Protein AF-A0A088ET35-F1 (afdb_monomer)

Solvent-accessible surface area (backbone atoms only — not comparable to full-atom values): 22307 Å² total; per-residue (Å²): 133,90,84,78,81,80,68,64,62,68,56,53,57,56,53,57,61,61,63,73,72,72,81,86,83,76,95,68,84,45,60,66,59,53,45,50,49,47,39,49,60,35,41,47,80,50,45,91,66,60,90,55,45,71,60,56,44,56,58,42,48,67,58,52,51,49,55,32,50,77,72,66,55,77,69,49,54,74,68,58,39,38,50,47,42,31,69,44,52,72,40,83,73,63,86,87,51,88,62,60,60,45,63,42,38,49,77,39,56,63,58,72,75,85,80,53,69,69,56,56,100,53,86,47,47,36,32,39,34,66,90,73,38,51,55,37,60,76,62,58,58,73,45,65,45,65,42,64,77,78,35,54,76,60,50,57,45,46,82,69,38,78,70,69,68,101,50,67,46,43,53,63,94,71,40,74,82,74,29,44,66,55,45,19,53,48,49,53,50,48,41,44,26,54,44,39,25,74,78,67,64,32,66,70,30,45,53,48,35,67,74,76,36,50,69,59,52,42,23,37,37,61,45,41,59,40,54,86,44,66,70,57,48,49,54,52,56,45,55,53,64,72,39,100,50,16,71,57,46,25,65,66,8,56,55,25,57,60,31,52,40,62,48,87,84,69,46,79,40,71,42,60,57,49,51,54,47,43,58,73,66,46,41,54,91,42,39,55,62,59,49,3,44,52,33,32,58,74,42,67,86,62,93,59,98,70,83,68,53,75,68,53,43,52,50,51,46,51,60,49,25,40,50,54,37,50,50,51,54,46,29,69,77,68,63,63,65,52,79,72,73,93,70,46,62,50,27,56,46,53,76,75,32,86,61,43,65,60,50,41,57,76,52,58,46,76,75,46,90,46,33,67,58,49,55,56,50,25,64,72,65,58,74,77,127

Sequence (385 aa):
MKFTPGKIITLLLLMLASICMYGQQGNSPTLKGILEKQLREGTSWNPASTTYDEQDLTVTLPIIKTYLIEEGFEFPNREEFATRIKQVFGRTIDYGSVNQYVRVDLLDQCNRSLSFSLDGEYVKDLFAIKKEAFITPLVALPALIDYQKEYPQLAKIEDKTVHGGDKEIEVWRNLNFPTLLEQRQFNVARIIAINMYLFQGSKRHKQWLLEYDKAFVNSLVITHGYTKDDDFNRFVLQGYLDHTQANHIVAQGSVGDIVVTRNCKGKLEIKTELLRMIVKMTSKEDSRLTSGLLQFIIKQGHGEKLTLSSNERRETYAYLSNEYDNLYIQNEKQGLGIDFYPNTLMAMLLAHDKGAEVYLKSKNYFGLSHLKEIVTYAKNETIYE

Structure (mmCIF, N/CA/C/O backbone):
data_AF-A0A088ET35-F1
#
_entry.id   AF-A0A088ET35-F1
#
loop_
_atom_site.group_PDB
_atom_site.id
_atom_site.type_symbol
_atom_site.label_atom_id
_atom_site.label_alt_id
_atom_site.label_comp_id
_atom_site.label_asym_id
_atom_site.label_entity_id
_atom_site.label_seq_id
_atom_site.pdbx_PDB_ins_code
_atom_site.Cartn_x
_atom_site.Cartn_y
_atom_site.Cartn_z
_atom_site.occupancy
_atom_site.B_iso_or_equiv
_atom_site.auth_seq_id
_atom_site.auth_comp_id
_atom_site.auth_asym_id
_atom_site.auth_atom_id
_atom_site.pdbx_PDB_model_num
ATOM 1 N N . MET A 1 1 ? -5.546 19.698 16.673 1.00 36.16 1 MET A N 1
ATOM 2 C CA . MET A 1 1 ? -6.973 20.101 16.657 1.00 36.16 1 MET A CA 1
ATOM 3 C C . MET A 1 1 ? -7.523 19.910 18.069 1.00 36.16 1 MET A C 1
ATOM 5 O O . MET A 1 1 ? -7.345 18.828 18.608 1.00 36.16 1 MET A O 1
ATOM 9 N N . LYS A 1 2 ? -8.074 20.947 18.719 1.00 25.66 2 LYS A N 1
ATOM 10 C CA . LYS A 1 2 ? -8.714 20.811 20.044 1.00 25.66 2 LYS A CA 1
ATOM 11 C C . LYS A 1 2 ? -10.164 20.360 19.833 1.00 25.66 2 LYS A C 1
ATOM 13 O O . LYS A 1 2 ? -10.938 21.101 19.237 1.00 25.66 2 LYS A O 1
ATOM 18 N N . PHE A 1 3 ? -10.497 19.151 20.278 1.00 35.44 3 PHE A N 1
ATOM 19 C CA . PHE A 1 3 ? -11.845 18.581 20.214 1.00 35.44 3 PHE A CA 1
ATOM 20 C C . PHE A 1 3 ? -12.745 19.208 21.291 1.00 35.44 3 PHE A C 1
ATOM 22 O O . PHE A 1 3 ? -12.339 19.311 22.449 1.00 35.44 3 PHE A O 1
ATOM 29 N N . THR A 1 4 ? -13.958 19.641 20.933 1.00 33.31 4 THR A N 1
ATOM 30 C CA . THR A 1 4 ? -14.945 20.183 21.882 1.00 33.31 4 THR A CA 1
ATOM 31 C C . THR A 1 4 ? -15.970 19.108 22.296 1.00 33.31 4 THR A C 1
ATOM 33 O O . THR A 1 4 ? -16.673 18.567 21.447 1.00 33.31 4 THR A O 1
ATOM 36 N N . PRO A 1 5 ? -16.118 18.809 23.602 1.00 37.47 5 PRO A N 1
ATOM 37 C CA . PRO A 1 5 ? -16.838 17.632 24.119 1.00 37.47 5 PRO A CA 1
ATOM 38 C C . PRO A 1 5 ? -18.376 17.758 24.196 1.00 37.47 5 PRO A C 1
ATOM 40 O O . PRO A 1 5 ? -19.035 16.920 24.808 1.00 37.47 5 PRO A O 1
ATOM 43 N N . GLY A 1 6 ? -18.973 18.801 23.613 1.00 33.97 6 GLY A N 1
ATOM 44 C CA . GLY A 1 6 ? -20.369 19.176 23.887 1.00 33.97 6 GLY A CA 1
ATOM 45 C C . GLY A 1 6 ? -21.448 18.372 23.153 1.00 33.97 6 GLY A C 1
ATOM 46 O O . GLY A 1 6 ? -22.569 18.296 23.643 1.00 33.97 6 GLY A O 1
ATOM 47 N N . LYS A 1 7 ? -21.141 17.762 21.999 1.00 36.62 7 LYS A N 1
ATOM 48 C CA . LYS A 1 7 ? -22.145 17.065 21.161 1.00 36.62 7 LYS A CA 1
ATOM 49 C C . LYS A 1 7 ? -22.211 15.545 21.372 1.00 36.62 7 LYS A C 1
ATOM 51 O O . LYS A 1 7 ? -23.211 14.932 21.019 1.00 36.62 7 LYS A O 1
ATOM 56 N N . ILE A 1 8 ? -21.203 14.971 22.033 1.00 47.47 8 ILE A N 1
ATOM 57 C CA . ILE A 1 8 ? -21.059 13.525 22.284 1.00 47.47 8 ILE A CA 1
ATOM 58 C C . ILE A 1 8 ? -22.136 13.006 23.258 1.00 47.47 8 ILE A C 1
ATOM 60 O O . ILE A 1 8 ? -22.605 11.880 23.144 1.00 47.47 8 ILE A O 1
ATOM 64 N N . ILE A 1 9 ? -22.584 13.837 24.203 1.00 43.72 9 ILE A N 1
ATOM 65 C CA . ILE A 1 9 ? -23.445 13.387 25.309 1.00 43.72 9 ILE A CA 1
ATOM 66 C C . ILE A 1 9 ? -24.890 13.131 24.849 1.00 43.72 9 ILE A C 1
ATOM 68 O O . ILE A 1 9 ? -25.534 12.196 25.323 1.00 43.72 9 ILE A O 1
ATOM 72 N N . THR A 1 10 ? -25.409 13.917 23.904 1.00 38.19 10 THR A N 1
ATOM 73 C CA . THR A 1 10 ? -26.830 13.855 23.527 1.00 38.19 10 THR A CA 1
ATOM 74 C C . THR A 1 10 ? -27.143 12.691 22.579 1.00 38.19 10 THR A C 1
ATOM 76 O O . THR A 1 10 ? -28.231 12.126 22.657 1.00 38.19 10 THR A O 1
ATOM 79 N N . LEU A 1 11 ? -26.190 12.273 21.734 1.00 41.50 11 LEU A N 1
ATOM 80 C CA . LEU A 1 11 ? -26.383 11.153 20.802 1.00 41.50 11 LEU A CA 1
ATOM 81 C C . LEU A 1 11 ? -26.169 9.779 21.472 1.00 41.50 11 LEU A C 1
ATOM 83 O O . LEU A 1 11 ? -26.915 8.838 21.199 1.00 41.50 11 LEU A O 1
ATOM 87 N N . LEU A 1 12 ? -25.221 9.679 22.415 1.00 41.97 12 LEU A N 1
ATOM 88 C CA . LEU A 1 12 ? -24.988 8.468 23.221 1.00 41.97 12 LEU A CA 1
ATOM 89 C C . LEU A 1 12 ? -26.198 8.110 24.102 1.00 41.97 12 LEU A C 1
ATOM 91 O O . LEU A 1 12 ? -26.543 6.935 24.231 1.00 41.97 12 LEU A O 1
ATOM 95 N N . LEU A 1 13 ? -26.896 9.114 24.648 1.00 41.66 13 LEU A N 1
ATOM 96 C CA . LEU A 1 13 ? -28.125 8.914 25.430 1.00 41.66 13 LEU A CA 1
ATOM 97 C C . LEU A 1 13 ? -29.291 8.365 24.586 1.00 41.66 13 LEU A C 1
ATOM 99 O O . LEU A 1 13 ? -30.068 7.549 25.081 1.00 41.66 13 LEU A O 1
ATOM 103 N N . LEU A 1 14 ? -29.391 8.747 23.308 1.00 38.28 14 LEU A N 1
ATOM 104 C CA . LEU A 1 14 ? -30.428 8.250 22.391 1.00 38.28 14 LEU A CA 1
ATOM 105 C C . LEU A 1 14 ? -30.136 6.830 21.872 1.00 38.28 14 LEU A C 1
ATOM 107 O O . LEU A 1 14 ? -31.066 6.039 21.691 1.00 38.28 14 LEU A O 1
ATOM 111 N N . MET A 1 15 ? -28.861 6.459 21.705 1.00 44.81 15 MET A N 1
ATOM 112 C CA . MET A 1 15 ? -28.486 5.085 21.341 1.00 44.81 15 MET A CA 1
ATOM 113 C C . MET A 1 15 ? -28.671 4.091 22.496 1.00 44.81 15 MET A C 1
ATOM 115 O O . MET A 1 15 ? -29.133 2.973 22.266 1.00 44.81 15 MET A O 1
ATOM 119 N N . LEU A 1 16 ? -28.423 4.503 23.745 1.00 43.66 16 LEU A N 1
ATOM 120 C CA . LEU A 1 16 ? -28.687 3.665 24.924 1.00 43.66 16 LEU A CA 1
ATOM 121 C C . LEU A 1 16 ? -30.181 3.343 25.098 1.00 43.66 16 LEU A C 1
ATOM 123 O O . LEU A 1 16 ? -30.518 2.233 25.508 1.00 43.66 16 LEU A O 1
ATOM 127 N N . ALA A 1 17 ? -31.080 4.261 24.726 1.00 37.25 17 ALA A N 1
ATOM 128 C CA . ALA A 1 17 ? -32.523 4.026 24.796 1.00 37.25 17 ALA A CA 1
ATOM 129 C C . ALA A 1 17 ? -33.019 2.989 23.767 1.00 37.25 17 ALA A C 1
ATOM 131 O O . ALA A 1 17 ? -33.959 2.248 24.051 1.00 37.25 17 ALA A O 1
ATOM 132 N N . SER A 1 18 ? -32.362 2.878 22.607 1.00 35.56 18 SER A N 1
ATOM 133 C CA . SER A 1 18 ? -32.758 1.926 21.555 1.00 35.56 18 SER A CA 1
ATOM 134 C C . SER A 1 18 ? -32.262 0.497 21.813 1.00 35.56 18 SER A C 1
ATOM 136 O O . SER A 1 18 ? -32.892 -0.465 21.379 1.00 35.56 18 SER A O 1
ATOM 138 N N . ILE A 1 19 ? -31.172 0.332 22.572 1.00 46.31 19 ILE A N 1
ATOM 139 C CA . ILE A 1 19 ? -30.620 -0.988 22.927 1.00 46.31 19 ILE A CA 1
ATOM 140 C C . ILE A 1 19 ? -31.437 -1.660 24.050 1.00 46.31 19 ILE A C 1
ATOM 142 O O . ILE A 1 19 ? -31.463 -2.884 24.149 1.00 46.31 19 ILE A O 1
ATOM 146 N N . CYS A 1 20 ? -32.188 -0.894 24.850 1.00 35.59 20 CYS A N 1
ATOM 147 C CA . CYS A 1 20 ? -33.043 -1.443 25.909 1.00 35.59 20 CYS A CA 1
ATOM 148 C C . CYS A 1 20 ? -34.327 -2.140 25.413 1.00 35.59 20 CYS A C 1
ATOM 150 O O . CYS A 1 20 ? -35.008 -2.756 26.229 1.00 35.59 20 CYS A O 1
ATOM 152 N N . MET A 1 21 ? -34.673 -2.076 24.118 1.00 32.12 21 MET A N 1
ATOM 153 C CA . MET A 1 21 ? -35.933 -2.646 23.603 1.00 32.12 21 MET A CA 1
ATOM 154 C C . MET A 1 21 ? -35.802 -3.921 22.757 1.00 32.12 21 MET A C 1
ATOM 156 O O . MET A 1 21 ? -36.821 -4.459 22.338 1.00 32.12 21 MET A O 1
ATOM 160 N N . TYR A 1 22 ? -34.601 -4.475 22.567 1.00 37.47 22 TYR A N 1
ATOM 161 C CA . TYR A 1 22 ? -34.434 -5.790 21.930 1.00 37.47 22 TYR A CA 1
ATOM 162 C C . TYR A 1 22 ? -33.936 -6.831 22.932 1.00 37.47 22 TYR A C 1
ATOM 164 O O . TYR A 1 22 ? -32.778 -7.243 22.947 1.00 37.47 22 TYR A O 1
ATOM 172 N N . GLY A 1 23 ? -34.858 -7.250 23.796 1.00 34.31 23 GLY A N 1
ATOM 173 C CA . GLY A 1 23 ? -34.722 -8.460 24.591 1.00 34.31 23 GLY A CA 1
ATOM 174 C C . GLY A 1 23 ? -35.171 -9.689 23.797 1.00 34.31 23 GLY A C 1
ATOM 175 O O . GLY A 1 23 ? -36.333 -9.783 23.423 1.00 34.31 23 GLY A O 1
ATOM 176 N N . GLN A 1 24 ? -34.241 -10.640 23.666 1.00 38.88 24 GLN A N 1
ATOM 177 C CA . GLN A 1 24 ? -34.395 -12.067 23.329 1.00 38.88 24 GLN A CA 1
ATOM 178 C C . GLN A 1 24 ? -34.443 -12.489 21.849 1.00 38.88 24 GLN A C 1
ATOM 180 O O . GLN A 1 24 ? -35.506 -12.589 21.253 1.00 38.88 24 GLN A O 1
ATOM 185 N N . GLN A 1 25 ? -33.284 -12.907 21.318 1.00 34.78 25 GLN A N 1
ATOM 186 C CA . GLN A 1 25 ? -33.002 -14.306 20.931 1.00 34.78 25 GLN A CA 1
ATOM 187 C C . GLN A 1 25 ? -31.553 -14.444 20.416 1.00 34.78 25 GLN A C 1
ATOM 189 O O . GLN A 1 25 ? -31.147 -13.751 19.489 1.00 34.78 25 GLN A O 1
ATOM 194 N N . GLY A 1 26 ? -30.789 -15.363 21.022 1.00 32.81 26 GLY A N 1
ATOM 195 C CA . GLY A 1 26 ? -29.385 -15.668 20.703 1.00 32.81 26 GLY A CA 1
ATOM 196 C C . GLY A 1 26 ? -28.384 -14.901 21.575 1.00 32.81 26 GLY A C 1
ATOM 197 O O . GLY A 1 26 ? -28.525 -13.696 21.754 1.00 32.81 26 GLY A O 1
ATOM 198 N N . ASN A 1 27 ? -27.379 -15.595 22.126 1.00 43.16 27 ASN A N 1
ATOM 199 C CA . ASN A 1 27 ? -26.240 -15.019 22.862 1.00 43.16 27 ASN A CA 1
ATOM 200 C C . ASN A 1 27 ? -25.376 -14.137 21.934 1.00 43.16 27 ASN A C 1
ATOM 202 O O . ASN A 1 27 ? -24.241 -14.479 21.613 1.00 43.16 27 ASN A O 1
ATOM 206 N N . SER A 1 28 ? -25.917 -13.018 21.454 1.00 52.59 28 SER A N 1
ATOM 207 C CA . SER A 1 28 ? -25.127 -12.003 20.769 1.00 52.59 28 SER A CA 1
ATOM 208 C C . SER A 1 28 ? -24.214 -11.336 21.801 1.00 52.59 28 SER A C 1
ATOM 210 O O . SER A 1 28 ? -24.699 -10.959 22.875 1.00 52.59 28 SER A O 1
ATOM 212 N N . PRO A 1 29 ? -22.917 -11.160 21.506 1.00 71.38 29 PRO A N 1
ATOM 213 C CA . PRO A 1 29 ? -22.010 -10.438 22.386 1.00 71.38 29 PRO A CA 1
ATOM 214 C C . PRO A 1 29 ? -22.558 -9.037 22.650 1.00 71.38 29 PRO A C 1
ATOM 216 O O . PRO A 1 29 ? -22.971 -8.323 21.733 1.00 71.38 29 PRO A O 1
ATOM 219 N N . THR A 1 30 ? -22.573 -8.640 23.919 1.00 90.12 30 THR A N 1
ATOM 220 C CA . THR A 1 30 ? -22.896 -7.263 24.293 1.00 90.12 30 THR A CA 1
ATOM 221 C C . THR A 1 30 ? -21.601 -6.471 24.401 1.00 90.12 30 THR A C 1
ATOM 223 O O . THR A 1 30 ? -20.593 -6.997 24.873 1.00 90.12 30 THR A O 1
ATOM 226 N N . LEU A 1 31 ? -21.631 -5.187 24.028 1.00 93.75 31 LEU A N 1
ATOM 227 C CA . LEU A 1 31 ? -20.493 -4.274 24.197 1.00 93.75 31 LEU A CA 1
ATOM 228 C C . LEU A 1 31 ? -19.927 -4.341 25.622 1.00 93.75 31 LEU A C 1
ATOM 230 O O . LEU A 1 31 ? -18.718 -4.415 25.800 1.00 93.75 31 LEU A O 1
ATOM 234 N N . LYS A 1 32 ? -20.803 -4.380 26.636 1.00 94.75 32 LYS A N 1
ATOM 235 C CA . LYS A 1 32 ? -20.405 -4.493 28.047 1.00 94.75 32 LYS A CA 1
ATOM 236 C C . LYS A 1 32 ? -19.675 -5.802 28.347 1.00 94.75 32 LYS A C 1
ATOM 238 O O . LYS A 1 32 ? -18.682 -5.765 29.060 1.00 94.75 32 LYS A O 1
ATOM 243 N N . GLY A 1 33 ? -20.149 -6.927 27.805 1.00 94.62 33 GLY A N 1
ATOM 244 C CA . GLY A 1 33 ? -19.519 -8.234 27.999 1.00 94.62 33 GLY A CA 1
ATOM 245 C C . GLY A 1 33 ? -18.129 -8.316 27.367 1.00 94.62 33 GLY A C 1
ATOM 246 O O . GLY A 1 33 ? -17.194 -8.781 28.012 1.00 94.62 33 GLY A O 1
ATOM 247 N N . ILE A 1 34 ? -17.971 -7.797 26.144 1.00 94.56 34 ILE A N 1
ATOM 248 C CA . ILE A 1 34 ? -16.661 -7.735 25.478 1.00 94.56 34 ILE A CA 1
ATOM 249 C C . ILE A 1 34 ? -15.722 -6.754 26.188 1.00 94.56 34 ILE A C 1
ATOM 251 O O . ILE A 1 34 ? -14.561 -7.077 26.414 1.00 94.56 34 ILE A O 1
ATOM 255 N N . LEU A 1 35 ? -16.215 -5.585 26.605 1.00 94.38 35 LEU A N 1
ATOM 256 C CA . LEU A 1 35 ? -15.414 -4.634 27.375 1.00 94.38 35 LEU A CA 1
ATOM 257 C C . LEU A 1 35 ? -14.949 -5.252 28.699 1.0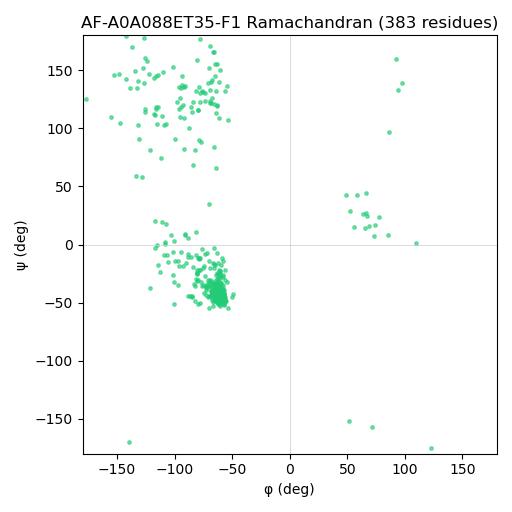0 94.38 35 LEU A C 1
ATOM 259 O O . LEU A 1 35 ? -13.780 -5.147 29.041 1.00 94.38 35 LEU A O 1
ATOM 263 N N . GLU A 1 36 ? -15.830 -5.936 29.429 1.00 93.50 36 GLU A N 1
ATOM 264 C CA . GLU A 1 36 ? -15.456 -6.663 30.643 1.00 93.50 36 GLU A CA 1
ATOM 265 C C . GLU A 1 36 ? -14.372 -7.715 30.373 1.00 93.50 36 GLU A C 1
ATOM 267 O O . GLU A 1 36 ? -13.384 -7.744 31.107 1.00 93.50 36 GLU A O 1
ATOM 272 N N . LYS A 1 37 ? -14.511 -8.527 29.314 1.00 91.25 37 LYS A N 1
ATOM 273 C CA . LYS A 1 37 ? -13.478 -9.486 28.878 1.00 91.25 37 LYS A CA 1
ATOM 274 C C . LYS A 1 37 ? -12.132 -8.778 28.670 1.00 91.25 37 LYS A C 1
ATOM 276 O O . LYS A 1 37 ? -11.154 -9.136 29.320 1.00 91.25 37 LYS A O 1
ATOM 281 N N . GLN A 1 38 ? -12.100 -7.732 27.845 1.00 90.56 38 GLN A N 1
ATOM 282 C CA . GLN A 1 38 ? -10.873 -7.001 27.502 1.00 90.56 38 GLN A CA 1
ATOM 283 C C . GLN A 1 38 ? -10.231 -6.292 28.709 1.00 90.56 38 GLN A C 1
ATOM 285 O O . GLN A 1 38 ? -9.008 -6.201 28.791 1.00 90.56 38 GLN A O 1
ATOM 290 N N . LEU A 1 39 ? -11.023 -5.813 29.676 1.00 91.12 39 LEU A N 1
ATOM 291 C CA . LEU A 1 39 ? -10.495 -5.222 30.914 1.00 91.12 39 LEU A CA 1
ATOM 292 C C . LEU A 1 39 ? -9.912 -6.286 31.861 1.00 91.12 39 LEU A C 1
ATOM 294 O O . LEU A 1 39 ? -8.900 -6.024 32.509 1.00 91.12 39 LEU A O 1
ATOM 298 N N . ARG A 1 40 ? -10.515 -7.485 31.932 1.00 88.44 40 ARG A N 1
ATOM 299 C CA . ARG A 1 40 ? -9.989 -8.618 32.723 1.00 88.44 40 ARG A CA 1
ATOM 300 C C . ARG A 1 40 ? -8.693 -9.172 32.152 1.00 88.44 40 ARG A C 1
ATOM 302 O O . ARG A 1 40 ? -7.816 -9.542 32.923 1.00 88.44 40 ARG A O 1
ATOM 309 N N . GLU A 1 41 ? -8.610 -9.264 30.828 1.00 85.75 41 GLU A N 1
ATOM 310 C CA . GLU A 1 41 ? -7.422 -9.748 30.120 1.00 85.75 41 GLU A CA 1
ATOM 311 C C . GLU A 1 41 ? -6.288 -8.714 30.129 1.00 85.75 41 GLU A C 1
ATOM 313 O O . GLU A 1 41 ? -5.122 -9.096 30.099 1.00 85.75 41 GLU A O 1
ATOM 318 N N . GLY A 1 42 ? -6.619 -7.421 30.218 1.00 84.81 42 GLY A N 1
ATOM 319 C CA . GLY A 1 42 ? -5.649 -6.338 30.094 1.00 84.81 42 GLY A CA 1
ATOM 320 C C . GLY A 1 42 ? -5.152 -6.186 28.656 1.00 84.81 42 GLY A C 1
ATOM 321 O O . GLY A 1 42 ? -5.825 -6.562 27.696 1.00 84.81 42 GLY A O 1
ATOM 322 N N . THR A 1 43 ? -3.971 -5.602 28.504 1.00 82.31 43 THR A N 1
ATOM 323 C CA . THR A 1 43 ? -3.246 -5.496 27.234 1.00 82.31 43 THR A CA 1
ATOM 324 C C . THR A 1 43 ? -1.841 -6.058 27.403 1.00 82.31 43 THR A C 1
ATOM 326 O O . THR A 1 43 ? -1.357 -6.209 28.521 1.00 82.31 43 THR A O 1
ATOM 329 N N . SER A 1 44 ? -1.172 -6.418 26.316 1.00 73.25 44 SER A N 1
ATOM 330 C CA . SER A 1 44 ? 0.190 -6.947 26.373 1.00 73.25 44 SER A CA 1
ATOM 331 C C . SER A 1 44 ? 0.927 -6.644 25.081 1.00 73.25 44 SER A C 1
ATOM 333 O O . SER A 1 44 ? 0.342 -6.712 23.999 1.00 73.25 44 SER A O 1
ATOM 335 N N . TRP A 1 45 ? 2.232 -6.396 25.190 1.00 63.59 45 TRP A N 1
ATOM 336 C CA . TRP A 1 45 ? 3.136 -6.356 24.039 1.00 63.59 45 TRP A CA 1
ATOM 337 C C . TRP A 1 45 ? 3.285 -7.723 23.367 1.00 63.59 45 TRP A C 1
ATOM 339 O O . TRP A 1 45 ? 3.665 -7.790 22.201 1.00 63.59 45 TRP A O 1
ATOM 349 N N . ASN A 1 46 ? 2.964 -8.812 24.078 1.00 62.75 46 ASN A N 1
ATOM 350 C CA . ASN A 1 46 ? 2.933 -10.160 23.530 1.00 62.75 46 ASN A CA 1
ATOM 351 C C . ASN A 1 46 ? 1.516 -10.491 23.011 1.00 62.75 46 ASN A C 1
ATOM 353 O O . ASN A 1 46 ? 0.614 -10.737 23.820 1.00 62.75 46 ASN A O 1
ATOM 357 N N . PRO A 1 47 ? 1.307 -10.583 21.683 1.00 55.53 47 PRO A N 1
ATOM 358 C CA . PRO A 1 47 ? -0.004 -10.871 21.100 1.00 55.53 47 PRO A CA 1
ATOM 359 C C . PRO A 1 47 ? -0.581 -12.227 21.534 1.00 55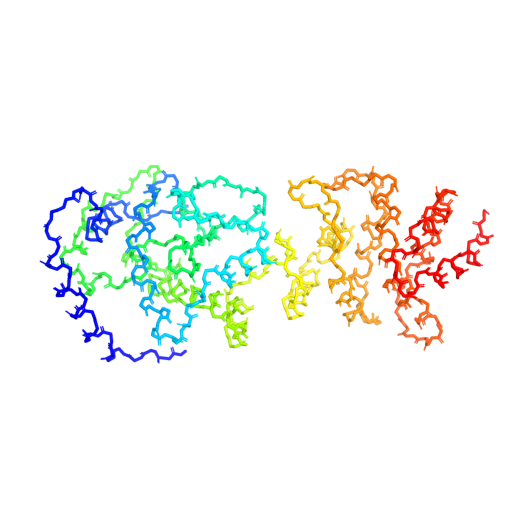.53 47 PRO A C 1
ATOM 361 O O . PRO A 1 47 ? -1.793 -12.399 21.542 1.00 55.53 47 PRO A O 1
ATOM 364 N N . ALA A 1 48 ? 0.256 -13.185 21.959 1.00 57.00 48 ALA A N 1
ATOM 365 C CA . ALA A 1 48 ? -0.196 -14.487 22.464 1.00 57.00 48 ALA A CA 1
ATOM 366 C C . ALA A 1 48 ? -0.862 -14.414 23.857 1.00 57.00 48 ALA A C 1
ATOM 368 O O . ALA A 1 48 ? -1.374 -15.416 24.373 1.00 57.00 48 ALA A O 1
ATOM 369 N N . SER A 1 49 ? -0.828 -13.247 24.500 1.00 60.56 49 SER A N 1
ATOM 370 C CA . SER A 1 49 ? -1.382 -13.035 25.836 1.00 60.56 49 SER A CA 1
ATOM 371 C C . SER A 1 49 ? -2.845 -12.597 25.832 1.00 60.56 49 SER A C 1
ATOM 373 O O . SER A 1 49 ? -3.486 -12.723 26.870 1.00 60.56 49 SER A O 1
ATOM 375 N N . THR A 1 50 ? -3.382 -12.137 24.697 1.00 67.44 50 THR A N 1
ATOM 376 C CA . THR A 1 50 ? -4.775 -11.671 24.567 1.00 67.44 50 THR A CA 1
ATOM 377 C C . THR A 1 50 ? -5.429 -12.297 23.336 1.00 67.44 50 THR A C 1
ATOM 379 O O . THR A 1 50 ? -4.778 -12.486 22.310 1.00 67.44 50 THR A O 1
ATOM 382 N N . THR A 1 51 ? -6.706 -12.676 23.432 1.00 76.38 51 THR A N 1
ATOM 383 C CA . THR A 1 51 ? -7.402 -13.375 22.337 1.00 76.38 51 THR A CA 1
ATOM 384 C C . THR A 1 51 ? -8.551 -12.543 21.806 1.00 76.38 51 THR A C 1
ATOM 386 O O . THR A 1 51 ? -9.519 -12.287 22.525 1.00 76.38 51 THR A O 1
ATOM 389 N N . TYR A 1 52 ? -8.464 -12.180 20.530 1.00 86.75 52 TYR A N 1
ATOM 390 C CA . TYR A 1 52 ? -9.506 -11.445 19.829 1.00 86.75 52 TYR A CA 1
ATOM 391 C C . TYR A 1 52 ? -10.197 -12.326 18.799 1.00 86.75 52 TYR A C 1
ATOM 393 O O . TYR A 1 52 ? -9.586 -13.215 18.206 1.00 86.75 52 TYR A O 1
ATOM 401 N N . ASP A 1 53 ? -11.475 -12.057 18.575 1.00 89.44 53 ASP A N 1
ATOM 402 C CA . ASP A 1 53 ? -12.283 -12.782 17.607 1.00 89.44 53 ASP A CA 1
ATOM 403 C C . ASP A 1 53 ? -13.214 -11.848 16.813 1.00 89.44 53 ASP A C 1
ATOM 405 O O . ASP A 1 53 ? -13.111 -10.617 16.828 1.00 89.44 53 ASP A O 1
ATOM 409 N N . GLU A 1 54 ? -14.123 -12.454 16.055 1.00 91.75 54 GLU A N 1
ATOM 410 C CA . GLU A 1 54 ? -15.125 -11.744 15.269 1.00 91.75 54 GLU A CA 1
ATOM 411 C C . GLU A 1 54 ? -16.058 -10.879 16.132 1.00 91.75 54 GLU A C 1
ATOM 413 O O . GLU A 1 54 ? -16.496 -9.810 15.698 1.00 91.75 54 GLU A O 1
ATOM 418 N N . GLN A 1 55 ? -16.366 -11.315 17.356 1.00 92.94 55 GLN A N 1
ATOM 419 C CA . GLN A 1 55 ? -17.241 -10.592 18.274 1.00 92.94 55 GLN A CA 1
ATOM 420 C C . GLN A 1 55 ? -16.587 -9.295 18.735 1.00 92.94 55 GLN A C 1
ATOM 422 O O . GLN A 1 55 ? -17.266 -8.266 18.769 1.00 92.94 55 GLN A O 1
ATOM 427 N N . ASP A 1 56 ? -15.278 -9.330 19.008 1.00 93.12 56 ASP A N 1
ATOM 428 C CA . ASP A 1 56 ? -14.487 -8.144 19.338 1.00 93.12 56 ASP A CA 1
ATOM 429 C C . ASP A 1 56 ? -14.576 -7.086 18.226 1.00 93.12 56 ASP A C 1
ATOM 431 O O . ASP A 1 56 ? -14.866 -5.923 18.509 1.00 93.12 56 ASP A O 1
ATOM 435 N N . LEU A 1 57 ? -14.432 -7.481 16.953 1.00 93.88 57 LEU A N 1
ATOM 436 C CA . LEU A 1 57 ? -14.650 -6.566 15.826 1.00 93.88 57 LEU A CA 1
ATOM 437 C C . LEU A 1 57 ? -16.103 -6.078 15.783 1.00 93.88 57 LEU A C 1
ATOM 439 O O . LEU A 1 57 ? -16.354 -4.878 15.677 1.00 93.88 57 LEU A O 1
ATOM 443 N N . THR A 1 58 ? -17.061 -7.001 15.873 1.00 94.88 58 THR A N 1
ATOM 444 C CA . THR A 1 58 ? -18.493 -6.734 15.675 1.00 94.88 58 THR A CA 1
ATOM 445 C C . THR A 1 58 ? -19.018 -5.656 16.616 1.00 94.88 58 THR A C 1
ATOM 447 O O . THR A 1 58 ? -19.736 -4.755 16.176 1.00 94.88 58 THR A O 1
ATOM 450 N N . VAL A 1 59 ? -18.645 -5.705 17.900 1.00 95.88 59 VAL A N 1
ATOM 451 C CA . VAL A 1 59 ? -19.127 -4.729 18.891 1.00 95.88 59 VAL A CA 1
ATOM 452 C C . VAL A 1 59 ? -18.566 -3.321 18.677 1.00 95.88 59 VAL A C 1
ATOM 454 O O . VAL A 1 59 ? -19.171 -2.358 19.147 1.00 95.88 59 VAL A O 1
ATOM 457 N N . THR A 1 60 ? -17.454 -3.172 17.947 1.00 96.00 60 THR A N 1
ATOM 458 C CA . THR A 1 60 ? -16.876 -1.853 17.633 1.00 96.00 60 THR A CA 1
ATOM 459 C C . THR A 1 60 ? -17.570 -1.154 16.463 1.00 96.00 60 THR A C 1
ATOM 461 O O . THR A 1 60 ? -17.559 0.076 16.391 1.00 96.00 60 THR A O 1
ATOM 464 N N . LEU A 1 61 ? -18.212 -1.905 15.559 1.00 97.00 61 LEU A N 1
ATOM 465 C CA . LEU A 1 61 ? -18.733 -1.365 14.297 1.00 97.00 61 LEU A CA 1
ATOM 466 C C . LEU A 1 61 ? -19.749 -0.227 14.481 1.00 97.00 61 LEU A C 1
ATOM 468 O O . LEU A 1 61 ? -19.620 0.771 13.770 1.00 97.00 61 LEU A O 1
ATOM 472 N N . PRO A 1 62 ? -20.725 -0.303 15.414 1.00 96.75 62 PRO A N 1
ATOM 473 C CA . PRO A 1 62 ? -21.655 0.803 15.633 1.00 96.75 62 PRO A CA 1
ATOM 474 C C . PRO A 1 62 ? -20.952 2.082 16.108 1.00 96.75 62 PRO A C 1
ATOM 476 O O . PRO A 1 62 ? -21.310 3.168 15.665 1.00 96.75 62 PRO A O 1
ATOM 479 N N . ILE A 1 63 ? -19.924 1.949 16.952 1.00 97.75 63 ILE A N 1
ATOM 480 C CA . ILE A 1 63 ? -19.141 3.073 17.493 1.00 97.75 63 ILE A CA 1
ATOM 481 C C . ILE A 1 63 ? -18.354 3.747 16.365 1.00 97.75 63 ILE A C 1
ATOM 483 O O . ILE A 1 63 ? -18.436 4.958 16.173 1.00 97.75 63 ILE A O 1
ATOM 487 N N . ILE A 1 64 ? -17.643 2.947 15.567 1.00 98.44 64 ILE A N 1
ATOM 488 C CA . ILE A 1 64 ? -16.874 3.429 14.414 1.00 98.44 64 ILE A CA 1
ATOM 489 C C . ILE A 1 64 ? -17.784 4.127 13.406 1.00 98.44 64 ILE A C 1
ATOM 491 O O . ILE A 1 64 ? -17.450 5.199 12.902 1.00 98.44 64 ILE A O 1
ATOM 495 N N . LYS A 1 65 ? -18.957 3.546 13.136 1.00 98.19 65 LYS A N 1
ATOM 496 C CA . LYS A 1 65 ? -19.948 4.143 12.242 1.00 98.19 65 LYS A CA 1
ATOM 497 C C . LYS A 1 65 ? -20.373 5.529 12.730 1.00 98.19 65 LYS A C 1
ATOM 499 O O . LYS A 1 65 ? -20.487 6.436 11.911 1.00 98.19 65 LYS A O 1
ATOM 504 N N . THR A 1 66 ? -20.565 5.712 14.036 1.00 97.56 66 THR A N 1
ATOM 505 C CA . THR A 1 66 ? -20.857 7.028 14.618 1.00 97.56 66 THR A CA 1
ATOM 506 C C . THR A 1 66 ? -19.720 8.017 14.382 1.00 97.56 66 THR A C 1
ATOM 508 O O . THR A 1 66 ? -19.997 9.097 13.871 1.00 97.56 66 THR A O 1
ATOM 511 N N . TYR A 1 67 ? -18.462 7.647 14.645 1.00 98.00 67 TYR A N 1
ATOM 512 C CA . TYR A 1 67 ? -17.321 8.536 14.375 1.00 98.00 67 TYR A CA 1
ATOM 513 C C . TYR A 1 67 ? -17.224 8.945 12.902 1.00 98.00 67 TYR A C 1
ATOM 515 O O . TYR A 1 67 ? -16.974 10.107 12.597 1.00 98.00 67 TYR A O 1
ATOM 523 N N . LEU A 1 68 ? -17.477 8.013 11.981 1.00 98.56 68 LEU A N 1
ATOM 524 C CA . LEU A 1 68 ? -17.510 8.308 10.549 1.00 98.56 68 LEU A CA 1
ATOM 525 C C . LEU A 1 68 ? -18.634 9.298 10.196 1.00 98.56 68 LEU A C 1
ATOM 527 O O . LEU A 1 68 ? -18.384 10.272 9.490 1.00 98.56 68 LEU A O 1
ATOM 531 N N . ILE A 1 69 ? -19.852 9.093 10.714 1.00 98.19 69 ILE A N 1
ATOM 532 C CA . ILE A 1 69 ? -20.990 10.005 10.492 1.00 98.19 69 ILE A CA 1
ATOM 533 C C . ILE A 1 69 ? -20.689 11.406 11.039 1.00 98.19 69 ILE A C 1
ATOM 535 O O . ILE A 1 69 ? -20.978 12.399 10.373 1.00 98.19 69 ILE A O 1
ATOM 539 N N . GLU A 1 70 ? -20.114 11.495 12.238 1.00 97.50 70 GLU A N 1
ATOM 540 C CA . GLU A 1 70 ? -19.787 12.769 12.890 1.00 97.50 70 GLU A CA 1
ATOM 541 C C . GLU A 1 70 ? -18.747 13.585 12.108 1.00 97.50 70 GLU A C 1
ATOM 543 O O . GLU A 1 70 ? -18.811 14.814 12.109 1.00 97.50 70 GLU A O 1
ATOM 548 N N . GLU A 1 71 ? -17.852 12.914 11.380 1.00 97.38 71 GLU A N 1
ATOM 549 C CA . GLU A 1 71 ? -16.862 13.536 10.490 1.00 97.38 71 GLU A CA 1
ATOM 550 C C . GLU A 1 71 ? -17.373 13.761 9.055 1.00 97.38 71 GLU A C 1
ATOM 552 O O . GLU A 1 71 ? -16.625 14.207 8.183 1.00 97.38 71 GLU A O 1
ATOM 557 N N . GLY A 1 72 ? -18.657 13.492 8.796 1.00 97.50 72 GLY A N 1
ATOM 558 C CA . GLY A 1 72 ? -19.287 13.727 7.497 1.00 97.50 72 GLY A CA 1
ATOM 559 C C . GLY A 1 72 ? -18.953 12.677 6.436 1.00 97.50 72 GLY A C 1
ATOM 560 O O . GLY A 1 72 ? -19.030 12.966 5.241 1.00 97.50 72 GLY A O 1
ATOM 561 N N . PHE A 1 73 ? -18.579 11.462 6.844 1.00 98.31 73 PHE A N 1
ATOM 562 C CA . PHE A 1 73 ? -18.383 10.357 5.913 1.00 98.31 73 PHE A CA 1
ATOM 563 C C . PHE A 1 73 ? -19.714 9.929 5.284 1.00 98.31 73 PHE A C 1
ATOM 565 O O . PHE A 1 73 ? -20.679 9.584 5.970 1.00 98.31 73 PHE A O 1
ATOM 572 N N . GLU A 1 74 ? -19.740 9.900 3.958 1.00 97.69 74 GLU A N 1
ATOM 573 C CA . GLU A 1 74 ? -20.851 9.392 3.163 1.00 97.69 74 GLU A CA 1
ATOM 574 C C . GLU A 1 74 ? -20.550 7.943 2.796 1.00 97.69 74 GLU A C 1
ATOM 576 O O . GLU A 1 74 ? -19.571 7.650 2.106 1.00 97.69 74 GLU A O 1
ATOM 581 N N . PHE A 1 75 ? -21.389 7.029 3.278 1.00 97.94 75 PHE A N 1
ATOM 582 C CA . PHE A 1 75 ? -21.208 5.608 3.019 1.00 97.94 75 PHE A CA 1
ATOM 583 C C . PHE A 1 75 ? -21.485 5.314 1.539 1.00 97.94 75 PHE A C 1
ATOM 585 O O . PHE A 1 75 ? -22.601 5.576 1.077 1.00 97.94 75 PHE A O 1
ATOM 592 N N . PRO A 1 76 ? -20.510 4.758 0.796 1.00 97.94 76 PRO A N 1
ATOM 593 C CA . PRO A 1 76 ? -20.706 4.393 -0.599 1.00 97.94 76 PRO A CA 1
ATOM 594 C C . PRO A 1 76 ? -21.772 3.308 -0.727 1.00 97.94 76 PRO A C 1
ATOM 596 O O . PRO A 1 76 ? -21.993 2.496 0.180 1.00 97.94 76 PRO A O 1
ATOM 599 N N . ASN A 1 77 ? -22.404 3.235 -1.896 1.00 97.25 77 ASN A N 1
ATOM 600 C CA . ASN A 1 77 ? -23.275 2.101 -2.183 1.00 97.25 77 ASN A CA 1
ATOM 601 C C . ASN A 1 77 ? -22.452 0.803 -2.364 1.00 97.25 77 ASN A C 1
ATOM 603 O O . ASN A 1 77 ? -21.220 0.809 -2.435 1.00 97.25 77 ASN A O 1
ATOM 607 N N . ARG A 1 78 ? -23.136 -0.346 -2.447 1.00 96.00 78 ARG A N 1
ATOM 608 C CA . ARG A 1 78 ? -22.477 -1.664 -2.540 1.00 96.00 78 ARG A CA 1
ATOM 609 C C . ARG A 1 78 ? -21.528 -1.790 -3.737 1.00 96.00 78 ARG A C 1
ATOM 611 O O . ARG A 1 78 ? -20.458 -2.381 -3.609 1.00 96.00 78 ARG A O 1
ATOM 618 N N . GLU A 1 79 ? -21.910 -1.261 -4.893 1.00 96.81 79 GLU A N 1
ATOM 619 C CA . GLU A 1 79 ? -21.105 -1.363 -6.112 1.00 96.81 79 GLU A CA 1
ATOM 620 C C . GLU A 1 79 ? -19.852 -0.489 -6.025 1.00 96.81 79 GLU A C 1
ATOM 622 O O . GLU A 1 79 ? -18.746 -0.953 -6.318 1.00 96.81 79 GLU A O 1
ATOM 627 N N . GLU A 1 80 ? -20.007 0.748 -5.555 1.00 97.81 80 GLU A N 1
ATOM 628 C CA . GLU A 1 80 ? -18.905 1.685 -5.325 1.00 97.81 80 GLU A CA 1
ATOM 629 C C . GLU A 1 80 ? -17.908 1.133 -4.306 1.00 97.81 80 GLU A C 1
ATOM 631 O O . GLU A 1 80 ? -16.697 1.137 -4.554 1.00 97.81 80 GLU A O 1
ATOM 636 N N . PHE A 1 81 ? -18.409 0.592 -3.191 1.00 98.44 81 PHE A N 1
ATOM 637 C CA . PHE A 1 81 ? -17.583 -0.009 -2.151 1.00 98.44 81 PHE A CA 1
ATOM 638 C C . PHE A 1 81 ? -16.777 -1.192 -2.698 1.00 98.44 81 PHE A C 1
ATOM 640 O O . PHE A 1 81 ? -15.549 -1.203 -2.608 1.00 98.44 81 PHE A O 1
ATOM 647 N N . ALA A 1 82 ? -17.439 -2.163 -3.336 1.00 98.12 82 ALA A N 1
ATOM 648 C CA . ALA A 1 82 ? -16.771 -3.332 -3.906 1.00 98.12 82 ALA A CA 1
ATOM 649 C C . ALA A 1 82 ? -15.761 -2.956 -4.999 1.00 98.12 82 ALA A C 1
ATOM 651 O O . ALA A 1 82 ? -14.657 -3.508 -5.042 1.00 98.12 82 ALA A O 1
ATOM 652 N N . THR A 1 83 ? -16.107 -1.988 -5.849 1.00 98.00 83 THR A N 1
ATOM 653 C CA . THR A 1 83 ? -15.215 -1.476 -6.892 1.00 98.00 83 THR A CA 1
ATOM 654 C C . THR A 1 83 ? -13.972 -0.847 -6.283 1.00 98.00 83 THR A C 1
ATOM 656 O O . THR A 1 83 ? -12.859 -1.179 -6.695 1.00 98.00 83 THR A O 1
ATOM 659 N N . ARG A 1 84 ? -14.127 0.009 -5.267 1.00 98.12 84 ARG A N 1
ATOM 660 C CA . ARG A 1 84 ? -12.991 0.653 -4.604 1.00 98.12 84 ARG A CA 1
ATOM 661 C C . ARG A 1 84 ? -12.098 -0.366 -3.900 1.00 98.12 84 ARG A C 1
ATOM 663 O O . ARG A 1 84 ? -10.885 -0.319 -4.078 1.00 98.12 84 ARG A O 1
ATOM 670 N N . ILE A 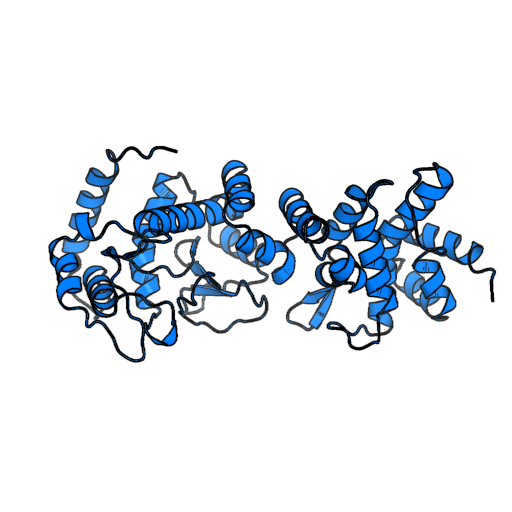1 85 ? -12.677 -1.328 -3.182 1.00 98.25 85 ILE A N 1
ATOM 671 C CA . ILE A 1 85 ? -11.928 -2.395 -2.501 1.00 98.25 85 ILE A CA 1
ATOM 672 C C . ILE A 1 85 ? -11.128 -3.248 -3.495 1.00 98.25 85 ILE A C 1
ATOM 674 O O . ILE A 1 85 ? -9.960 -3.555 -3.249 1.00 98.25 85 ILE A O 1
ATOM 678 N N . LYS A 1 86 ? -11.705 -3.560 -4.660 1.00 97.06 86 LYS A N 1
ATOM 679 C CA . LYS A 1 86 ? -10.995 -4.263 -5.735 1.00 97.06 86 LYS A CA 1
ATOM 680 C C . LYS A 1 86 ? -9.877 -3.422 -6.341 1.00 97.06 86 LYS A C 1
ATOM 682 O O . LYS A 1 86 ? -8.803 -3.951 -6.597 1.00 97.06 86 LYS A O 1
ATOM 687 N N . GLN A 1 87 ? -10.123 -2.136 -6.576 1.00 96.12 87 GLN A N 1
ATOM 688 C CA . GLN A 1 87 ? -9.141 -1.232 -7.174 1.00 96.12 87 GLN A CA 1
ATOM 689 C C . GLN A 1 87 ? -7.948 -0.947 -6.259 1.00 96.12 87 GLN A C 1
ATOM 691 O O . GLN A 1 87 ? -6.842 -0.795 -6.765 1.00 96.12 87 GLN A O 1
ATOM 696 N N . VAL A 1 88 ? -8.176 -0.836 -4.949 1.00 97.00 88 VAL A N 1
ATOM 697 C CA . VAL A 1 88 ? -7.137 -0.470 -3.975 1.00 97.00 88 VAL A CA 1
ATOM 698 C C . VAL A 1 88 ? -6.392 -1.704 -3.475 1.00 97.00 88 VAL A C 1
ATOM 700 O O . VAL A 1 88 ? -5.172 -1.690 -3.421 1.00 97.00 88 VAL A O 1
ATOM 703 N N . PHE A 1 89 ? -7.110 -2.781 -3.142 1.00 96.50 89 PHE A N 1
ATOM 704 C CA . PHE A 1 89 ? -6.533 -3.939 -2.445 1.00 96.50 89 PHE A CA 1
ATOM 705 C C . PHE A 1 89 ? -6.535 -5.231 -3.274 1.00 96.50 89 PHE A C 1
ATOM 707 O O . PHE A 1 89 ? -6.155 -6.290 -2.772 1.00 96.50 89 PHE A O 1
ATOM 714 N N . GLY A 1 90 ? -7.049 -5.205 -4.509 1.00 94.25 90 GLY A N 1
ATOM 715 C CA . GLY A 1 90 ? -7.200 -6.411 -5.333 1.00 94.25 90 GLY A CA 1
ATOM 716 C C . GLY A 1 90 ? -8.200 -7.429 -4.765 1.00 94.25 90 GLY A C 1
ATOM 717 O O . GLY A 1 90 ? -8.221 -8.587 -5.192 1.00 94.25 90 GLY A O 1
ATOM 718 N N . ARG A 1 91 ? -9.032 -7.034 -3.790 1.00 94.81 91 ARG A N 1
ATOM 719 C CA . ARG A 1 91 ? -10.013 -7.908 -3.132 1.00 94.81 91 ARG A CA 1
ATOM 720 C C . ARG A 1 91 ? -11.365 -7.841 -3.824 1.00 94.81 91 ARG A C 1
ATOM 722 O O . ARG A 1 91 ? -11.873 -6.769 -4.119 1.00 94.81 91 ARG A O 1
ATOM 729 N N . THR A 1 92 ? -11.985 -8.998 -4.028 1.00 94.44 92 THR A N 1
ATOM 730 C CA . THR A 1 92 ? -13.379 -9.070 -4.486 1.00 94.44 92 THR A CA 1
ATOM 731 C C . THR A 1 92 ? -14.298 -9.244 -3.283 1.00 94.44 92 THR A C 1
ATOM 733 O O . THR A 1 92 ? -14.007 -10.053 -2.401 1.00 94.44 92 THR A O 1
ATOM 736 N N . ILE A 1 93 ? -15.396 -8.489 -3.253 1.00 95.56 93 ILE A N 1
ATOM 737 C CA . ILE A 1 93 ? -16.459 -8.663 -2.267 1.00 95.56 93 ILE A CA 1
ATOM 738 C C . ILE A 1 93 ? -17.532 -9.564 -2.864 1.00 95.56 93 ILE A C 1
ATOM 740 O O . ILE A 1 93 ? -18.156 -9.218 -3.862 1.00 95.56 93 ILE A O 1
ATOM 744 N N . ASP A 1 94 ? -17.750 -10.706 -2.222 1.00 93.88 94 ASP A N 1
ATOM 745 C CA . ASP A 1 94 ? -18.906 -11.558 -2.472 1.00 93.88 94 ASP A CA 1
ATOM 746 C C . ASP A 1 94 ? -20.006 -11.236 -1.451 1.00 93.88 94 ASP A C 1
ATOM 748 O O . ASP A 1 94 ? -19.856 -11.518 -0.257 1.00 93.88 94 ASP A O 1
ATOM 752 N N . TYR A 1 95 ? -21.093 -10.621 -1.923 1.00 93.69 95 TYR A N 1
ATOM 753 C CA . TYR A 1 95 ? -22.265 -10.277 -1.112 1.00 93.69 95 TYR A CA 1
ATOM 754 C C . TYR A 1 95 ? -23.207 -11.462 -0.850 1.00 93.69 95 TYR A C 1
ATOM 756 O O . TYR A 1 95 ? -24.084 -11.336 0.001 1.00 93.69 95 TYR A O 1
ATOM 764 N N . GLY A 1 96 ? -23.046 -12.588 -1.556 1.00 91.94 96 GLY A N 1
ATOM 765 C CA . GLY A 1 96 ? -23.795 -13.823 -1.298 1.00 91.94 96 GLY A CA 1
ATOM 766 C C . GLY A 1 96 ? -23.182 -14.683 -0.188 1.00 91.94 96 GLY A C 1
ATOM 767 O O . GLY A 1 96 ? -23.864 -15.525 0.390 1.00 91.94 96 GLY A O 1
ATOM 768 N N . SER A 1 97 ? -21.905 -14.466 0.136 1.00 90.12 97 SER A N 1
ATOM 769 C CA . SER A 1 97 ? -21.206 -15.168 1.216 1.00 90.12 97 SER A CA 1
ATOM 770 C C . SER A 1 97 ? -21.733 -14.776 2.602 1.00 90.12 97 SER A C 1
ATOM 772 O O . SER A 1 97 ? -21.926 -13.596 2.892 1.00 90.12 97 SER A O 1
ATOM 774 N N . VAL A 1 98 ? -21.856 -15.771 3.490 1.00 89.06 98 VAL A N 1
ATOM 775 C CA . VAL A 1 98 ? -22.244 -15.595 4.904 1.00 89.06 98 VAL A CA 1
ATOM 776 C C . VAL A 1 98 ? -21.244 -14.767 5.717 1.00 89.06 98 VAL A C 1
ATOM 778 O O . VAL A 1 98 ? -21.624 -14.144 6.706 1.00 89.06 98 VAL A O 1
ATOM 781 N N . ASN A 1 99 ? -19.976 -14.720 5.295 1.00 89.00 99 ASN A N 1
ATOM 782 C CA . ASN A 1 99 ? -18.943 -13.962 5.993 1.00 89.00 99 ASN A CA 1
ATOM 783 C C . ASN A 1 99 ? -19.211 -12.466 5.833 1.00 89.00 99 ASN A C 1
ATOM 785 O O . ASN A 1 99 ? -19.240 -11.961 4.709 1.00 89.00 99 ASN A O 1
ATOM 789 N N . GLN A 1 100 ? -19.343 -11.733 6.935 1.00 92.56 100 GLN A N 1
ATOM 790 C CA . GLN A 1 100 ? -19.658 -10.298 6.896 1.00 92.56 100 GLN A CA 1
ATOM 791 C C . GLN A 1 100 ? -18.448 -9.414 6.563 1.00 92.56 100 GLN A C 1
ATOM 793 O O . GLN A 1 100 ? -18.608 -8.234 6.238 1.00 92.56 100 GLN A O 1
ATOM 798 N N . TYR A 1 101 ? -17.250 -9.999 6.591 1.00 94.62 101 TYR A N 1
ATOM 799 C CA . TYR A 1 101 ? -15.980 -9.292 6.493 1.00 94.62 101 TYR A CA 1
ATOM 800 C C . TYR A 1 101 ? -15.143 -9.798 5.324 1.00 94.62 101 TYR A C 1
ATOM 802 O O . TYR A 1 101 ? -15.153 -10.983 4.982 1.00 94.62 101 TYR A O 1
ATOM 810 N N . VAL A 1 102 ? -14.379 -8.889 4.724 1.00 95.31 102 VAL A N 1
ATOM 811 C CA . VAL A 1 102 ? -13.242 -9.236 3.869 1.00 95.31 102 VAL A CA 1
ATOM 812 C C . VAL A 1 102 ? -11.994 -8.655 4.509 1.00 95.31 102 VAL A C 1
ATOM 814 O O . VAL A 1 102 ? -11.840 -7.437 4.558 1.00 95.31 102 VAL A O 1
ATOM 817 N N . ARG A 1 103 ? -11.105 -9.524 4.989 1.00 94.44 103 ARG A N 1
ATOM 818 C CA . ARG A 1 103 ? -9.801 -9.106 5.502 1.00 94.44 103 ARG A CA 1
ATOM 819 C C . ARG A 1 103 ? -8.889 -8.656 4.360 1.00 94.44 103 ARG A C 1
ATOM 821 O O . ARG A 1 103 ? -8.830 -9.294 3.305 1.00 94.44 103 ARG A O 1
ATOM 828 N N . VAL A 1 104 ? -8.168 -7.578 4.609 1.00 94.62 104 VAL A N 1
ATOM 829 C CA . VAL A 1 104 ? -7.063 -7.029 3.834 1.00 94.62 104 VAL A CA 1
ATOM 830 C C . VAL A 1 104 ? -5.841 -7.096 4.738 1.00 94.62 104 VAL A C 1
ATOM 832 O O . VAL A 1 104 ? -5.789 -6.385 5.736 1.00 94.62 104 VAL A O 1
ATOM 835 N N . ASP A 1 105 ? -4.897 -7.961 4.389 1.00 93.38 105 ASP A N 1
ATOM 836 C CA . ASP A 1 105 ? -3.594 -8.043 5.044 1.00 93.38 105 ASP A CA 1
ATOM 837 C C . ASP A 1 105 ? -2.662 -7.016 4.385 1.00 93.38 105 ASP A C 1
ATOM 839 O O . ASP A 1 105 ? -2.438 -7.056 3.172 1.00 93.38 105 ASP A O 1
ATOM 843 N N . LEU A 1 106 ? -2.189 -6.062 5.186 1.00 92.56 106 LEU A N 1
ATOM 844 C CA . LEU A 1 106 ? -1.340 -4.941 4.783 1.00 92.56 106 LEU A CA 1
ATOM 845 C C . LEU A 1 106 ? 0.130 -5.351 4.587 1.00 92.56 106 LEU A C 1
ATOM 847 O O . LEU A 1 106 ? 0.915 -4.567 4.043 1.00 92.56 106 LEU A O 1
ATOM 851 N N . LEU A 1 107 ? 0.520 -6.556 5.011 1.00 91.25 107 LEU A N 1
ATOM 852 C CA . LEU A 1 107 ? 1.868 -7.103 4.837 1.00 91.25 107 LEU A CA 1
ATOM 853 C C . LEU A 1 107 ? 1.943 -8.097 3.675 1.00 91.25 107 LEU A C 1
ATOM 855 O O . LEU A 1 107 ? 2.968 -8.166 2.999 1.00 91.25 107 LEU A O 1
ATOM 859 N N . ASP A 1 108 ? 0.862 -8.829 3.413 1.00 92.12 108 ASP A N 1
ATOM 860 C CA . ASP A 1 108 ? 0.757 -9.761 2.293 1.00 92.12 108 ASP A CA 1
ATOM 861 C C . ASP A 1 108 ? -0.552 -9.560 1.518 1.00 92.12 108 ASP A C 1
ATOM 863 O O . ASP A 1 108 ? -1.621 -10.068 1.871 1.00 92.12 108 ASP A O 1
ATOM 867 N N . GLN A 1 109 ? -0.447 -8.901 0.359 1.00 93.12 109 GLN A N 1
ATOM 868 C CA . GLN A 1 109 ? -1.581 -8.666 -0.535 1.00 93.12 109 GLN A CA 1
ATOM 869 C C . GLN A 1 109 ? -2.271 -9.939 -1.033 1.00 93.12 109 GLN A C 1
ATOM 871 O O . GLN A 1 109 ? -3.341 -9.817 -1.634 1.00 93.12 109 GLN A O 1
ATOM 876 N N . CYS A 1 110 ? -1.702 -11.131 -0.842 1.00 93.69 110 CYS A N 1
ATOM 877 C CA . CYS A 1 110 ? -2.245 -12.413 -1.277 1.00 93.69 110 CYS A CA 1
ATOM 878 C C . CYS A 1 110 ? -2.811 -13.252 -0.142 1.00 93.69 110 CYS A C 1
ATOM 880 O O . CYS A 1 110 ? -3.621 -14.141 -0.420 1.00 93.69 110 CYS A O 1
ATOM 882 N N . ASN A 1 111 ? -2.511 -12.923 1.113 1.00 92.50 111 ASN A N 1
ATOM 883 C CA . ASN A 1 111 ? -3.128 -13.587 2.244 1.00 92.50 111 ASN A CA 1
ATOM 884 C C . ASN A 1 111 ? -4.644 -13.329 2.244 1.00 92.50 111 ASN A C 1
ATOM 886 O O . ASN A 1 111 ? -5.141 -12.194 2.236 1.00 92.50 111 ASN A O 1
ATOM 890 N N . ARG A 1 112 ? -5.407 -14.423 2.156 1.00 90.31 112 ARG A N 1
ATOM 891 C CA . ARG A 1 112 ? -6.878 -14.415 2.123 1.00 90.31 112 ARG A CA 1
ATOM 892 C C . ARG A 1 112 ? -7.507 -14.954 3.401 1.00 90.31 112 ARG A C 1
ATOM 894 O O . ARG A 1 112 ? -8.725 -14.837 3.531 1.00 90.31 112 ARG A O 1
ATOM 901 N N . SER A 1 113 ? -6.706 -15.531 4.296 1.00 89.06 113 SER A N 1
ATOM 902 C CA . SER A 1 113 ? -7.184 -16.184 5.513 1.00 89.06 113 SER A CA 1
ATOM 903 C C . SER A 1 113 ? -7.854 -15.168 6.427 1.00 89.06 113 SER A C 1
ATOM 905 O O . SER A 1 113 ? -7.316 -14.089 6.647 1.00 89.06 113 SER A O 1
ATOM 907 N N . LEU A 1 114 ? -9.044 -15.476 6.935 1.00 87.31 114 LEU A N 1
ATOM 908 C CA . LEU A 1 114 ? -9.681 -14.632 7.937 1.00 87.31 114 LEU A CA 1
ATOM 909 C C . LEU A 1 114 ? -9.040 -14.953 9.289 1.00 87.31 114 LEU A C 1
ATOM 911 O O . LEU A 1 114 ? -9.157 -16.078 9.767 1.00 87.31 114 LEU A O 1
ATOM 915 N N . SER A 1 115 ? -8.354 -13.983 9.882 1.00 85.25 115 SER A N 1
ATOM 916 C CA . SER A 1 115 ? -7.899 -14.052 11.268 1.00 85.25 115 SER A CA 1
ATOM 917 C C . SER A 1 115 ? -8.202 -12.735 11.956 1.00 85.25 115 SER A C 1
ATOM 919 O O . SER A 1 115 ? -8.212 -11.683 11.316 1.00 85.25 115 SER A O 1
ATOM 921 N N . PHE A 1 116 ? -8.460 -12.819 13.253 1.00 84.56 116 PHE A N 1
ATOM 922 C CA . PHE A 1 116 ? -8.683 -11.678 14.121 1.00 84.56 116 PHE A CA 1
ATOM 923 C C . PHE A 1 116 ? -7.541 -11.681 15.129 1.00 84.56 116 PHE A C 1
ATOM 925 O O . PHE A 1 116 ? -7.492 -12.532 16.011 1.00 84.56 116 PHE A O 1
ATOM 932 N N . SER A 1 117 ? -6.572 -10.793 14.947 1.00 71.94 117 SER A N 1
ATOM 933 C CA . SER A 1 117 ? -5.492 -10.616 15.909 1.00 71.94 117 SER A CA 1
ATOM 934 C C . SER A 1 117 ? -5.124 -9.142 16.020 1.00 71.94 117 SER A C 1
ATOM 936 O O . SER A 1 117 ? -5.159 -8.394 15.042 1.00 71.94 117 SER A O 1
ATOM 938 N N . LEU A 1 118 ? -4.816 -8.714 17.244 1.00 71.50 118 LEU A N 1
ATOM 939 C CA . LEU A 1 118 ? -4.137 -7.449 17.492 1.00 71.50 118 LEU A CA 1
ATOM 940 C C . LEU A 1 118 ? -2.641 -7.745 17.534 1.00 71.50 118 LEU A C 1
ATOM 942 O O . LEU A 1 118 ? -2.059 -7.973 18.590 1.00 71.50 118 LEU A O 1
ATOM 946 N N . ASP A 1 119 ? -2.022 -7.828 16.364 1.00 56.03 119 ASP A N 1
ATOM 947 C CA . ASP A 1 119 ? -0.590 -8.092 16.280 1.00 56.03 119 ASP A CA 1
ATOM 948 C C . ASP A 1 119 ? 0.219 -6.820 16.597 1.00 56.03 119 ASP A C 1
ATOM 950 O O . ASP A 1 119 ? 0.603 -6.094 15.686 1.00 56.03 119 ASP A O 1
ATOM 954 N N . GLY A 1 120 ? 0.524 -6.578 17.875 1.00 55.75 120 GLY A N 1
ATOM 955 C CA . GLY A 1 120 ? 1.555 -5.628 18.329 1.00 55.75 120 GLY A CA 1
ATOM 956 C C . GLY A 1 120 ? 1.481 -4.199 17.754 1.00 55.75 120 GLY A C 1
ATOM 957 O O . GLY A 1 120 ? 0.412 -3.699 17.415 1.00 55.75 120 GLY A O 1
ATOM 958 N N . GLU A 1 121 ? 2.638 -3.526 17.665 1.00 46.22 121 GLU A N 1
ATOM 959 C CA . GLU A 1 121 ? 2.777 -2.090 17.326 1.00 46.22 121 GLU A CA 1
ATOM 960 C C . GLU A 1 121 ? 2.229 -1.672 15.952 1.00 46.22 121 GLU A C 1
ATOM 962 O O . GLU A 1 121 ? 1.987 -0.486 15.719 1.00 46.22 121 GLU A O 1
ATOM 967 N N . TYR A 1 122 ? 2.013 -2.615 15.034 1.00 55.31 122 TYR A N 1
ATOM 968 C CA . TYR A 1 122 ? 1.591 -2.310 13.672 1.00 55.31 122 TYR A CA 1
ATOM 969 C C . TYR A 1 122 ? 0.335 -3.082 13.329 1.00 55.31 122 TYR A C 1
ATOM 971 O O . TYR A 1 122 ? 0.357 -4.299 13.170 1.00 55.31 122 TYR A O 1
ATOM 979 N N . VAL A 1 123 ? -0.763 -2.356 13.134 1.00 63.78 123 VAL A N 1
ATOM 980 C CA . VAL A 1 123 ? -1.995 -2.959 12.644 1.00 63.78 123 VAL A CA 1
ATOM 981 C C . VAL A 1 123 ? -1.754 -3.561 11.263 1.00 63.78 123 VAL A C 1
ATOM 983 O O . VAL A 1 123 ? -1.614 -2.834 10.278 1.00 63.78 123 VAL A O 1
ATOM 986 N N . LYS A 1 124 ? -1.739 -4.892 11.207 1.00 79.31 124 LYS A N 1
ATOM 987 C CA . LYS A 1 124 ? -1.506 -5.667 9.984 1.00 79.31 124 LYS A CA 1
ATOM 988 C C . LYS A 1 124 ? -2.745 -5.791 9.116 1.00 79.31 124 LYS A C 1
ATOM 990 O O . LYS A 1 124 ? -2.617 -6.008 7.921 1.00 79.31 124 LYS A O 1
ATOM 995 N N . ASP A 1 125 ? -3.928 -5.628 9.698 1.00 89.88 125 ASP A N 1
ATOM 996 C CA . ASP A 1 125 ? -5.175 -5.994 9.042 1.00 89.88 125 ASP A CA 1
ATOM 997 C C . ASP A 1 125 ? -6.192 -4.861 9.002 1.00 89.88 125 ASP A C 1
ATOM 999 O O . ASP A 1 125 ? -6.422 -4.152 9.985 1.00 89.88 125 ASP A O 1
ATOM 1003 N N . LEU A 1 126 ? -6.860 -4.743 7.857 1.00 94.62 126 LEU A N 1
ATOM 1004 C CA . LEU A 1 126 ? -8.106 -4.004 7.703 1.00 94.62 126 LEU A CA 1
ATOM 1005 C C . LEU A 1 126 ? -9.229 -4.975 7.346 1.00 94.62 126 LEU A C 1
ATOM 1007 O O . LEU A 1 126 ? -9.045 -5.938 6.606 1.00 94.62 126 LEU A O 1
ATOM 1011 N N . PHE A 1 127 ? -10.427 -4.688 7.824 1.00 96.44 127 PHE A N 1
ATOM 1012 C CA . PHE A 1 127 ? -11.635 -5.439 7.535 1.00 96.44 127 PHE A CA 1
ATOM 1013 C C . PHE A 1 127 ? -12.578 -4.551 6.738 1.00 96.44 127 PHE A C 1
ATOM 1015 O O . PHE A 1 127 ? -13.027 -3.511 7.218 1.00 96.44 127 PHE A O 1
ATOM 1022 N N . ALA A 1 128 ? -12.893 -4.969 5.515 1.00 97.62 128 ALA A N 1
ATOM 1023 C CA . ALA A 1 128 ? -13.972 -4.375 4.747 1.00 97.62 128 ALA A CA 1
ATOM 1024 C C . ALA A 1 128 ? -15.312 -4.936 5.231 1.00 97.62 128 ALA A C 1
ATOM 1026 O O . ALA A 1 128 ? -15.578 -6.137 5.113 1.00 97.62 128 ALA A O 1
ATOM 1027 N N . ILE A 1 129 ? -16.147 -4.054 5.782 1.00 97.56 129 ILE A N 1
ATOM 1028 C CA . ILE A 1 129 ? -17.428 -4.391 6.400 1.00 97.56 129 ILE A CA 1
ATOM 1029 C C . ILE A 1 129 ? -18.500 -4.391 5.313 1.00 97.56 129 ILE A C 1
ATOM 1031 O O . ILE A 1 129 ? -18.985 -3.339 4.900 1.00 97.56 129 ILE A O 1
ATOM 1035 N N . LYS A 1 130 ? -18.879 -5.576 4.821 1.00 94.75 130 LYS A N 1
ATOM 1036 C CA . LYS A 1 130 ? -19.715 -5.702 3.613 1.00 94.75 130 LYS A CA 1
ATOM 1037 C C . LYS A 1 130 ? -21.059 -4.988 3.744 1.00 94.75 130 LYS A C 1
ATOM 1039 O O . LYS A 1 130 ? -21.489 -4.315 2.812 1.00 94.75 130 LYS A O 1
ATOM 1044 N N . LYS A 1 131 ? -21.732 -5.167 4.884 1.00 92.44 131 LYS A N 1
ATOM 1045 C CA . LYS A 1 131 ? -23.091 -4.654 5.110 1.00 92.44 131 LYS A CA 1
ATOM 1046 C C . LYS A 1 131 ? -23.121 -3.135 5.271 1.00 92.44 131 LYS A C 1
ATOM 1048 O O . LYS A 1 131 ? -24.053 -2.503 4.788 1.00 92.44 131 LYS A O 1
ATOM 1053 N N . GLU A 1 132 ? -22.110 -2.587 5.935 1.00 94.88 132 GLU A N 1
ATOM 1054 C CA . GLU A 1 132 ? -22.072 -1.181 6.343 1.00 94.88 132 GLU A CA 1
ATOM 1055 C C . GLU A 1 132 ? -21.198 -0.308 5.427 1.00 94.88 132 GLU A C 1
ATOM 1057 O O . GLU A 1 132 ? -21.205 0.905 5.580 1.00 94.88 132 GLU A O 1
ATOM 1062 N N . ALA A 1 133 ? -20.479 -0.903 4.468 1.00 97.19 133 ALA A N 1
ATOM 1063 C CA . ALA A 1 133 ? -19.720 -0.217 3.418 1.00 97.19 133 ALA A CA 1
ATOM 1064 C C . ALA A 1 133 ? -18.637 0.762 3.921 1.00 97.19 133 ALA A C 1
ATOM 1066 O O . ALA A 1 133 ? -18.448 1.844 3.372 1.00 97.19 133 ALA A O 1
ATOM 1067 N N . PHE A 1 134 ? -17.879 0.360 4.940 1.00 98.38 134 PHE A N 1
ATOM 1068 C CA . PHE A 1 134 ? -16.660 1.047 5.379 1.00 98.38 134 PHE A CA 1
ATOM 1069 C C . PHE A 1 134 ? -15.557 0.030 5.687 1.00 98.38 134 PHE A C 1
ATOM 1071 O O . PHE A 1 134 ? -15.809 -1.180 5.724 1.00 98.38 134 PHE A O 1
ATOM 1078 N N . ILE A 1 135 ? -14.326 0.503 5.892 1.00 98.00 135 ILE A N 1
ATOM 1079 C CA . ILE A 1 135 ? -13.213 -0.344 6.333 1.00 98.00 135 ILE A CA 1
ATOM 1080 C C . ILE A 1 135 ? -12.707 0.065 7.709 1.00 98.00 135 ILE A C 1
ATOM 1082 O O . ILE A 1 135 ? -12.688 1.243 8.049 1.00 98.00 135 ILE A O 1
ATOM 1086 N N . THR A 1 136 ? -12.281 -0.901 8.509 1.00 96.69 136 THR A N 1
ATOM 1087 C CA . THR A 1 136 ? -11.710 -0.626 9.829 1.00 96.69 136 THR A CA 1
ATOM 1088 C C . THR A 1 136 ? -10.664 -1.670 10.185 1.00 96.69 136 THR A C 1
ATOM 1090 O O . THR A 1 136 ? -10.823 -2.831 9.811 1.00 96.69 136 THR A O 1
ATOM 1093 N N . PRO A 1 137 ? -9.605 -1.313 10.919 1.00 93.50 137 PRO A N 1
ATOM 1094 C CA . PRO A 1 137 ? -8.848 -2.299 11.659 1.00 93.50 137 PRO A CA 1
ATOM 1095 C C . PRO A 1 137 ? -9.681 -2.914 12.790 1.00 93.50 137 PRO A C 1
ATOM 1097 O O . PRO A 1 137 ? -10.723 -2.382 13.180 1.00 93.50 137 PRO A O 1
ATOM 1100 N N . LEU A 1 138 ? -9.187 -4.022 13.336 1.00 91.75 138 LEU A N 1
ATOM 1101 C CA . LEU A 1 138 ? -9.599 -4.497 14.652 1.00 91.75 138 LEU A CA 1
ATOM 1102 C C . LEU A 1 138 ? -8.961 -3.587 15.711 1.00 91.75 138 LEU A C 1
ATOM 1104 O O . LEU A 1 138 ? -7.761 -3.330 15.651 1.00 91.75 138 LEU A O 1
ATOM 1108 N N . VAL A 1 139 ? -9.755 -3.088 16.659 1.00 90.62 139 VAL A N 1
ATOM 1109 C CA . VAL A 1 139 ? -9.288 -2.235 17.765 1.00 90.62 139 VAL A CA 1
ATOM 1110 C C . VAL A 1 139 ? -10.004 -2.668 19.038 1.00 90.62 139 VAL A C 1
ATOM 1112 O O . VAL A 1 139 ? -11.218 -2.866 19.022 1.00 90.62 139 VAL A O 1
ATOM 1115 N N . ALA A 1 140 ? -9.272 -2.806 20.143 1.00 92.12 140 ALA A N 1
ATOM 1116 C CA . ALA A 1 140 ? -9.875 -3.076 21.445 1.00 92.12 140 ALA A CA 1
ATOM 1117 C C . ALA A 1 140 ? -10.758 -1.897 21.898 1.00 92.12 140 ALA A C 1
ATOM 1119 O O . ALA A 1 140 ? -10.417 -0.734 21.674 1.00 92.12 140 ALA A O 1
ATOM 1120 N N . LEU A 1 141 ? -11.865 -2.171 22.593 1.00 94.50 141 LEU A N 1
ATOM 1121 C CA . LEU A 1 141 ? -12.783 -1.139 23.084 1.00 94.50 141 LEU A CA 1
ATOM 1122 C C . LEU A 1 141 ? -12.080 -0.107 23.982 1.00 94.50 141 LEU A C 1
ATOM 1124 O O . LEU A 1 141 ? -12.297 1.085 23.758 1.00 94.50 141 LEU A O 1
ATOM 1128 N N . PRO A 1 142 ? -11.194 -0.481 24.932 1.00 93.88 142 PRO A N 1
ATOM 1129 C CA . PRO A 1 142 ? -10.444 0.501 25.709 1.00 93.88 142 PRO A CA 1
ATOM 1130 C C . PRO A 1 142 ? -9.626 1.477 24.862 1.00 93.88 142 PRO A C 1
ATOM 1132 O O . PRO A 1 142 ? -9.481 2.628 25.268 1.00 93.88 142 PRO A O 1
ATOM 1135 N N . ALA A 1 143 ? -9.142 1.051 23.690 1.00 92.69 143 ALA A N 1
ATOM 1136 C CA . ALA A 1 143 ? -8.375 1.857 22.740 1.00 92.69 143 ALA A CA 1
ATOM 1137 C C . ALA A 1 143 ? -9.250 2.561 21.682 1.00 92.69 143 ALA A C 1
ATOM 1139 O O . ALA A 1 143 ? -8.716 3.161 20.748 1.00 92.69 143 ALA A O 1
ATOM 1140 N N . LEU A 1 144 ? -10.578 2.506 21.830 1.00 94.06 144 LEU A N 1
ATOM 1141 C CA . LEU A 1 144 ? -11.553 3.159 20.954 1.00 94.06 144 LEU A CA 1
ATOM 1142 C C . LEU A 1 144 ? -12.460 4.143 21.713 1.00 94.06 144 LEU A C 1
ATOM 1144 O O . LEU A 1 144 ? -12.756 5.208 21.183 1.00 94.06 144 LEU A O 1
ATOM 1148 N N . ILE A 1 145 ? -12.865 3.819 22.947 1.00 95.25 145 ILE A N 1
ATOM 1149 C CA . ILE A 1 145 ? -13.805 4.615 23.759 1.00 95.25 145 ILE A CA 1
ATOM 1150 C C . ILE A 1 145 ? -13.239 5.002 25.123 1.00 95.25 145 ILE A C 1
ATOM 1152 O O . ILE A 1 145 ? -12.368 4.322 25.672 1.00 95.25 145 ILE A O 1
ATOM 1156 N N . ASP A 1 146 ? -13.794 6.057 25.726 1.00 95.31 146 ASP A N 1
ATOM 1157 C CA . ASP A 1 146 ? -13.430 6.483 27.077 1.00 95.31 146 ASP A CA 1
ATOM 1158 C C . ASP A 1 146 ? -14.201 5.694 28.141 1.00 95.31 146 ASP A C 1
ATOM 1160 O O . ASP A 1 146 ? -15.062 6.212 28.856 1.00 95.31 146 ASP A O 1
ATOM 1164 N N . TYR A 1 147 ? -13.892 4.399 28.248 1.00 95.06 147 TYR A N 1
ATOM 1165 C CA . TYR A 1 147 ? -14.624 3.484 29.126 1.00 95.06 147 TYR A CA 1
ATOM 1166 C C . TYR A 1 147 ? -14.582 3.880 30.606 1.00 95.06 147 TYR A C 1
ATOM 1168 O O . TYR A 1 147 ? -15.507 3.552 31.346 1.00 95.06 147 TYR A O 1
ATOM 1176 N N . GLN A 1 148 ? -13.542 4.590 31.052 1.00 94.06 148 GLN A N 1
ATOM 1177 C CA . GLN A 1 148 ? -13.446 5.065 32.434 1.00 94.06 148 GLN A CA 1
ATOM 1178 C C . GLN A 1 148 ? -14.558 6.073 32.743 1.00 94.06 148 GLN A C 1
ATOM 1180 O O . GLN A 1 148 ? -15.119 6.067 33.839 1.00 94.06 148 GLN A O 1
ATOM 1185 N N . LYS A 1 149 ? -14.911 6.900 31.755 1.00 95.12 149 LYS A N 1
ATOM 1186 C CA . LYS A 1 149 ? -15.990 7.882 31.838 1.00 95.12 149 LYS A CA 1
ATOM 1187 C C . LYS A 1 149 ? -17.355 7.276 31.514 1.00 95.12 149 LYS A C 1
ATOM 1189 O O . LYS A 1 149 ? -18.327 7.562 32.207 1.00 95.12 149 LYS A O 1
ATOM 1194 N N . GLU A 1 150 ? -17.436 6.464 30.464 1.00 94.38 150 GLU A N 1
ATOM 1195 C CA . GLU A 1 150 ? -18.697 5.915 29.947 1.00 94.38 150 GLU A CA 1
ATOM 1196 C C . GLU A 1 150 ? -19.198 4.703 30.752 1.00 94.38 150 GLU A C 1
ATOM 1198 O O . GLU A 1 150 ? -20.404 4.507 30.906 1.00 94.38 150 GLU A O 1
ATOM 1203 N N . TYR A 1 151 ? -18.279 3.911 31.313 1.00 95.38 151 TYR A N 1
ATOM 1204 C CA . TYR A 1 151 ? -18.555 2.673 32.047 1.00 95.38 151 TYR A CA 1
ATOM 1205 C C . TYR A 1 151 ? -17.764 2.596 33.370 1.00 95.38 151 TYR A C 1
ATOM 1207 O O . TYR A 1 151 ? -17.043 1.622 33.608 1.00 95.38 151 TYR A O 1
ATOM 1215 N N . PRO A 1 152 ? -17.931 3.560 34.298 1.00 94.88 152 PRO A N 1
ATOM 1216 C CA . PRO A 1 152 ? -17.108 3.660 35.509 1.00 94.88 152 PRO A CA 1
ATOM 1217 C C . PRO A 1 152 ? -17.190 2.431 36.428 1.00 94.88 152 PRO A C 1
ATOM 1219 O O . PRO A 1 152 ? -16.257 2.157 37.178 1.00 94.88 152 PRO A O 1
ATOM 1222 N N . GLN A 1 153 ? -18.287 1.664 36.385 1.00 94.00 153 GLN A N 1
ATOM 1223 C CA . GLN A 1 153 ? -18.385 0.411 37.147 1.00 94.00 153 GLN A CA 1
ATOM 1224 C C . GLN A 1 153 ? -17.586 -0.729 36.507 1.00 94.00 153 GLN A C 1
ATOM 1226 O O . GLN A 1 153 ? -16.999 -1.523 37.236 1.00 94.00 153 GLN A O 1
ATOM 1231 N N . LEU A 1 154 ? -17.527 -0.797 35.171 1.00 93.69 154 LEU A N 1
ATOM 1232 C CA . LEU A 1 154 ? -16.693 -1.780 34.473 1.00 93.69 154 LEU A CA 1
ATOM 1233 C C . LEU A 1 154 ? -15.213 -1.424 34.602 1.00 93.69 154 LEU A C 1
ATOM 1235 O O . LEU A 1 154 ? -14.397 -2.316 34.777 1.00 93.69 154 LEU A O 1
ATOM 1239 N N . ALA A 1 155 ? -14.862 -0.137 34.627 1.00 92.44 155 ALA A N 1
ATOM 1240 C CA . ALA A 1 155 ? -13.477 0.301 34.807 1.00 92.44 155 ALA A CA 1
ATOM 1241 C C . ALA A 1 155 ? -12.824 -0.213 36.109 1.00 92.44 155 ALA A C 1
ATOM 1243 O O . ALA A 1 155 ? -11.615 -0.408 36.156 1.00 92.44 155 ALA A O 1
ATOM 1244 N N . LYS A 1 156 ? -13.614 -0.497 37.155 1.00 92.69 156 LYS A N 1
ATOM 1245 C CA . LYS A 1 156 ? -13.127 -1.102 38.413 1.00 92.69 156 LYS A CA 1
ATOM 1246 C C . LYS A 1 156 ? -12.704 -2.566 38.271 1.00 92.69 156 LYS A C 1
ATOM 1248 O O . LYS A 1 156 ? -12.079 -3.114 39.172 1.00 92.69 156 LYS A O 1
ATOM 1253 N N . ILE A 1 157 ? -13.063 -3.232 37.174 1.00 90.56 157 ILE A N 1
ATOM 1254 C CA . ILE A 1 157 ? -12.639 -4.612 36.904 1.00 90.56 157 ILE A CA 1
ATOM 1255 C C . ILE A 1 157 ? -11.118 -4.691 36.787 1.00 90.56 157 ILE A C 1
ATOM 1257 O O . ILE A 1 157 ? -10.538 -5.676 37.232 1.00 90.56 157 ILE A O 1
ATOM 1261 N N . GLU A 1 158 ? -10.485 -3.633 36.281 1.00 87.62 158 GLU A N 1
ATOM 1262 C CA . GLU A 1 158 ? -9.032 -3.540 36.147 1.00 87.62 158 GLU A CA 1
ATOM 1263 C C . GLU A 1 158 ? -8.279 -3.648 37.477 1.00 87.62 158 GLU A C 1
ATOM 1265 O O . GLU A 1 158 ? -7.124 -4.056 37.492 1.00 87.62 158 GLU A O 1
ATOM 1270 N N . ASP A 1 159 ? -8.930 -3.354 38.610 1.00 86.19 159 ASP A N 1
ATOM 1271 C CA . ASP A 1 159 ? -8.343 -3.552 39.946 1.00 86.19 159 ASP A CA 1
ATOM 1272 C C . ASP A 1 159 ? -8.130 -5.041 40.275 1.00 86.19 159 ASP A C 1
ATOM 1274 O O . ASP A 1 159 ? -7.437 -5.382 41.232 1.00 86.19 159 ASP A O 1
ATOM 1278 N N . LYS A 1 160 ? -8.771 -5.934 39.510 1.00 80.94 160 LYS A N 1
ATOM 1279 C CA . LYS A 1 160 ? -8.722 -7.393 39.665 1.00 80.94 160 LYS A CA 1
ATOM 1280 C C . LYS A 1 160 ? -7.916 -8.073 38.559 1.00 80.94 160 LYS A C 1
ATOM 1282 O O . LYS A 1 160 ? -7.849 -9.302 38.547 1.00 80.94 160 LYS A O 1
ATOM 1287 N N . THR A 1 161 ? -7.358 -7.308 37.624 1.00 72.44 161 THR A N 1
ATOM 1288 C CA . THR A 1 161 ? -6.516 -7.838 36.550 1.00 72.44 161 THR A CA 1
ATOM 1289 C C . THR A 1 161 ? -5.214 -8.343 37.167 1.00 72.44 161 THR A C 1
ATOM 1291 O O . THR A 1 161 ? -4.527 -7.614 37.879 1.00 72.44 161 THR A O 1
ATOM 1294 N N . VAL A 1 162 ? -4.912 -9.629 36.976 1.00 64.94 162 VAL A N 1
ATOM 1295 C CA . VAL A 1 162 ? -3.745 -10.267 37.601 1.00 64.94 162 VAL A CA 1
ATOM 1296 C C . VAL A 1 162 ? -2.477 -9.794 36.896 1.00 64.94 162 VAL A C 1
ATOM 1298 O O . VAL A 1 162 ? -2.339 -9.951 35.687 1.00 64.94 162 VAL A O 1
ATOM 1301 N N . HIS A 1 163 ? -1.555 -9.228 37.672 1.00 64.00 163 HIS A N 1
ATOM 1302 C CA . HIS A 1 163 ? -0.268 -8.735 37.195 1.00 64.00 163 HIS A CA 1
ATOM 1303 C C . HIS A 1 163 ? 0.831 -9.797 37.347 1.00 64.00 163 HIS A C 1
ATOM 1305 O O . HIS A 1 163 ? 0.959 -10.402 38.412 1.00 64.00 163 HIS A O 1
ATOM 1311 N N . GLY A 1 164 ? 1.678 -9.947 36.326 1.00 53.41 164 GLY A N 1
ATOM 1312 C CA . GLY A 1 164 ? 2.916 -10.734 36.394 1.00 53.41 164 GLY A CA 1
ATOM 1313 C C . GLY A 1 164 ? 2.803 -12.207 35.971 1.00 53.41 164 GLY A C 1
ATOM 1314 O O . GLY A 1 164 ? 1.725 -12.796 35.938 1.00 53.41 164 GLY A O 1
ATOM 1315 N N . GLY A 1 165 ? 3.959 -12.786 35.630 1.00 55.66 165 GLY A N 1
ATOM 1316 C CA . GLY A 1 165 ? 4.133 -14.100 34.991 1.00 55.66 165 GLY A CA 1
ATOM 1317 C C . GLY A 1 165 ? 4.910 -13.975 33.671 1.00 55.66 165 GLY A C 1
ATOM 1318 O O . GLY A 1 165 ? 5.317 -12.875 33.310 1.00 55.66 165 GLY A O 1
ATOM 1319 N N . ASP A 1 166 ? 5.073 -15.068 32.914 1.00 52.84 166 ASP A N 1
ATOM 1320 C CA . ASP A 1 166 ? 5.727 -15.065 31.581 1.00 52.84 166 ASP A CA 1
ATOM 1321 C C . ASP A 1 166 ? 4.976 -14.218 30.524 1.00 52.84 166 ASP A C 1
ATOM 1323 O O . ASP A 1 166 ? 5.448 -14.021 29.404 1.00 52.84 166 ASP A O 1
ATOM 1327 N N . LYS A 1 167 ? 3.776 -13.731 30.867 1.00 57.53 167 LYS A N 1
ATOM 1328 C CA . LYS A 1 167 ? 2.949 -12.828 30.067 1.00 57.53 167 LYS A CA 1
ATOM 1329 C C . LYS A 1 167 ? 2.985 -11.444 30.716 1.00 57.53 167 LYS A C 1
ATOM 1331 O O . LYS A 1 167 ? 2.336 -11.224 31.735 1.00 57.53 167 LYS A O 1
ATOM 1336 N N . GLU A 1 168 ? 3.742 -10.515 30.142 1.00 66.56 168 GLU A N 1
ATOM 1337 C CA . GLU A 1 168 ? 3.759 -9.098 30.532 1.00 66.56 168 GLU A CA 1
ATOM 1338 C C . GLU A 1 168 ? 2.392 -8.454 30.227 1.00 66.56 168 GLU A C 1
ATOM 1340 O O . GLU A 1 168 ? 2.171 -7.912 29.143 1.00 66.56 168 GLU A O 1
ATOM 1345 N N . ILE A 1 169 ? 1.432 -8.605 31.145 1.00 74.88 169 ILE A N 1
ATOM 1346 C CA . ILE A 1 169 ? 0.083 -8.030 31.049 1.00 74.88 169 ILE A CA 1
ATOM 1347 C C . ILE A 1 169 ? 0.064 -6.667 31.750 1.00 74.88 169 ILE A C 1
ATOM 1349 O O . ILE A 1 169 ? 0.306 -6.559 32.956 1.00 74.88 169 ILE A O 1
ATOM 1353 N N . GLU A 1 170 ? -0.271 -5.632 30.989 1.00 78.62 170 GLU A N 1
ATOM 1354 C CA . GLU A 1 170 ? -0.488 -4.264 31.436 1.00 78.62 170 GLU A CA 1
ATOM 1355 C C . GLU A 1 170 ? -1.987 -3.956 31.551 1.00 78.62 170 GLU A C 1
ATOM 1357 O O . GLU A 1 170 ? -2.837 -4.518 30.860 1.00 78.62 170 GLU A O 1
ATOM 1362 N N . VAL A 1 171 ? -2.329 -3.025 32.436 1.00 86.44 171 VAL A N 1
ATOM 1363 C CA . VAL A 1 171 ? -3.702 -2.529 32.580 1.00 86.44 171 VAL A CA 1
ATOM 1364 C C . VAL A 1 171 ? -3.881 -1.318 31.675 1.00 86.44 171 VAL A C 1
ATOM 1366 O O . VAL A 1 171 ? -3.029 -0.430 31.672 1.00 86.44 171 VAL A O 1
ATOM 1369 N N . TRP A 1 172 ? -5.004 -1.237 30.956 1.00 88.25 172 TRP A N 1
ATOM 1370 C CA . TRP A 1 172 ? -5.222 -0.212 29.932 1.00 88.25 172 TRP A CA 1
ATOM 1371 C C . TRP A 1 172 ? -5.057 1.204 30.481 1.00 88.25 172 TRP A C 1
ATOM 1373 O O . TRP A 1 172 ? -4.360 2.019 29.878 1.00 88.25 172 TRP A O 1
ATOM 1383 N N . ARG A 1 173 ? -5.634 1.498 31.655 1.00 87.50 173 ARG A N 1
ATOM 1384 C CA . ARG A 1 173 ? -5.534 2.834 32.278 1.00 87.50 173 ARG A CA 1
ATOM 1385 C C . ARG A 1 173 ? -4.107 3.266 32.648 1.00 87.50 173 ARG A C 1
ATOM 1387 O O . ARG A 1 173 ? -3.905 4.445 32.915 1.00 87.50 173 ARG A O 1
ATOM 1394 N N . ASN A 1 174 ? -3.152 2.334 32.693 1.00 86.81 174 ASN A N 1
ATOM 1395 C CA . ASN A 1 174 ? -1.759 2.584 33.073 1.00 86.81 174 ASN A CA 1
ATOM 1396 C C . ASN A 1 174 ? -0.816 2.704 31.862 1.00 86.81 174 ASN A C 1
ATOM 1398 O O . ASN A 1 174 ? 0.389 2.859 32.054 1.00 86.81 174 ASN A O 1
ATOM 1402 N N . LEU A 1 175 ? -1.339 2.629 30.633 1.00 83.94 175 LEU A N 1
ATOM 1403 C CA . LEU A 1 175 ? -0.546 2.836 29.425 1.00 83.94 175 LEU A CA 1
ATOM 1404 C C . LEU A 1 175 ? -0.004 4.265 29.388 1.00 83.94 175 LEU A C 1
ATOM 1406 O O . LEU A 1 175 ? -0.775 5.227 29.338 1.00 83.94 175 LEU A O 1
ATOM 1410 N N . ASN A 1 176 ? 1.324 4.387 29.379 1.00 78.12 176 ASN A N 1
ATOM 1411 C CA . ASN A 1 176 ? 2.015 5.672 29.488 1.00 78.12 176 ASN A CA 1
ATOM 1412 C C . ASN A 1 176 ? 2.805 6.063 28.232 1.00 78.12 176 ASN A C 1
ATOM 1414 O O . ASN A 1 176 ? 3.131 7.239 28.085 1.00 78.12 176 ASN A O 1
ATOM 1418 N N . PHE A 1 177 ? 3.112 5.126 27.329 1.00 76.12 177 PHE A N 1
ATOM 1419 C CA . PHE A 1 177 ? 3.795 5.445 26.075 1.00 76.12 177 PHE A CA 1
ATOM 1420 C C . PHE A 1 177 ? 3.511 4.411 24.965 1.00 76.12 177 PHE A C 1
ATOM 1422 O O . PHE A 1 177 ? 4.011 3.291 25.050 1.00 76.12 177 PHE A O 1
ATOM 1429 N N . PRO A 1 178 ? 2.744 4.772 23.918 1.00 80.25 178 PRO A N 1
ATOM 1430 C CA . PRO A 1 178 ? 1.845 5.930 23.881 1.00 80.25 178 PRO A CA 1
ATOM 1431 C C . PRO A 1 178 ? 0.764 5.818 24.968 1.00 80.25 178 PRO A C 1
ATOM 1433 O O . PRO A 1 178 ? 0.357 4.712 25.337 1.00 80.25 178 PRO A O 1
ATOM 1436 N N . THR A 1 179 ? 0.284 6.954 25.478 1.00 89.44 179 THR A N 1
ATOM 1437 C CA . THR A 1 179 ? -0.801 6.960 26.472 1.00 89.44 179 THR A CA 1
ATOM 1438 C C . THR A 1 179 ? -2.097 6.409 25.878 1.00 89.44 179 THR A C 1
ATOM 1440 O O . THR A 1 179 ? -2.337 6.507 24.672 1.00 89.44 179 THR A O 1
ATOM 1443 N N . LEU A 1 180 ? -2.998 5.889 26.717 1.00 90.50 180 LEU A N 1
ATOM 1444 C CA . LEU A 1 180 ? -4.290 5.383 26.235 1.00 90.50 180 LEU A CA 1
ATOM 1445 C C . LEU A 1 180 ? -5.116 6.452 25.493 1.00 90.50 180 LEU A C 1
ATOM 1447 O O . LEU A 1 180 ? -5.813 6.150 24.524 1.00 90.50 180 LEU A O 1
ATOM 1451 N N . LEU A 1 181 ? -5.026 7.713 25.924 1.00 91.88 181 LEU A N 1
ATOM 1452 C CA . LEU A 1 181 ? -5.691 8.826 25.248 1.00 91.88 181 LEU A CA 1
ATOM 1453 C C . LEU A 1 181 ? -5.127 9.049 23.838 1.00 91.88 181 LEU A C 1
ATOM 1455 O O . LEU A 1 181 ? -5.903 9.212 22.897 1.00 91.88 181 LEU A O 1
ATOM 1459 N N . GLU A 1 182 ? -3.803 9.037 23.687 1.00 91.50 182 GLU A N 1
ATOM 1460 C CA . GLU A 1 182 ? -3.140 9.182 22.386 1.00 91.50 182 GLU A CA 1
ATOM 1461 C C . GLU A 1 182 ? -3.475 8.011 21.461 1.00 91.50 182 GLU A C 1
ATOM 1463 O O . GLU A 1 182 ? -3.807 8.237 20.299 1.00 91.50 182 GLU A O 1
ATOM 1468 N N . GLN A 1 183 ? -3.486 6.777 21.980 1.00 90.00 183 GLN A N 1
ATOM 1469 C CA . GLN A 1 183 ? -3.888 5.599 21.207 1.00 90.00 183 GLN A CA 1
ATOM 1470 C C . GLN A 1 183 ? -5.326 5.717 20.692 1.00 90.00 183 GLN A C 1
ATOM 1472 O O . GLN A 1 183 ? -5.566 5.510 19.504 1.00 90.00 183 GLN A O 1
ATOM 1477 N N . ARG A 1 184 ? -6.283 6.112 21.546 1.00 93.06 184 ARG A N 1
ATOM 1478 C CA . ARG A 1 184 ? -7.678 6.349 21.127 1.00 93.06 184 ARG A CA 1
ATOM 1479 C C . ARG A 1 184 ? -7.764 7.392 20.023 1.00 93.06 184 ARG A C 1
ATOM 1481 O O . ARG A 1 184 ? -8.409 7.159 19.003 1.00 93.06 184 ARG A O 1
ATOM 1488 N N . GLN A 1 185 ? -7.105 8.534 20.217 1.00 94.25 185 GLN A N 1
ATOM 1489 C CA . GLN A 1 185 ? -7.108 9.622 19.240 1.00 94.25 185 GLN A CA 1
ATOM 1490 C C . GLN A 1 185 ? -6.511 9.178 17.905 1.00 94.25 185 GLN A C 1
ATOM 1492 O O . GLN A 1 185 ? -7.094 9.459 16.859 1.00 94.25 185 GLN A O 1
ATOM 1497 N N . PHE A 1 186 ? -5.392 8.454 17.940 1.00 93.69 186 PHE A N 1
ATOM 1498 C CA . PHE A 1 186 ? -4.756 7.913 16.747 1.00 93.69 186 PHE A CA 1
ATOM 1499 C C . PHE A 1 186 ? -5.655 6.897 16.037 1.00 93.69 186 PHE A C 1
ATOM 1501 O O . PHE A 1 186 ? -5.881 7.033 14.839 1.00 93.69 186 PHE A O 1
ATOM 1508 N N . ASN A 1 187 ? -6.220 5.925 16.758 1.00 93.81 187 ASN A N 1
ATOM 1509 C CA . ASN A 1 187 ? -7.078 4.887 16.182 1.00 93.81 187 ASN A CA 1
ATOM 1510 C C . ASN A 1 187 ? -8.314 5.483 15.502 1.00 93.81 187 ASN A C 1
ATOM 1512 O O . ASN A 1 187 ? -8.616 5.141 14.358 1.00 93.81 187 ASN A O 1
ATOM 1516 N N . VAL A 1 188 ? -8.998 6.412 16.176 1.00 96.31 188 VAL A N 1
ATOM 1517 C CA . VAL A 1 188 ? -10.168 7.102 15.621 1.00 96.31 188 VAL A CA 1
ATOM 1518 C C . VAL A 1 188 ? -9.770 7.914 14.387 1.00 96.31 188 VAL A C 1
ATOM 1520 O O . VAL A 1 188 ? -10.354 7.723 13.319 1.00 96.31 188 VAL A O 1
ATOM 1523 N N . ALA A 1 189 ? -8.729 8.750 14.487 1.00 97.75 189 ALA A N 1
ATOM 1524 C CA . ALA A 1 189 ? -8.257 9.566 13.369 1.00 97.75 189 ALA A CA 1
ATOM 1525 C C . ALA A 1 189 ? -7.819 8.718 12.167 1.00 97.75 189 ALA A C 1
ATOM 1527 O O . ALA A 1 189 ? -8.148 9.056 11.032 1.00 97.75 189 ALA A O 1
ATOM 1528 N N . ARG A 1 190 ? -7.146 7.588 12.408 1.00 96.75 190 ARG A N 1
ATOM 1529 C CA . ARG A 1 190 ? -6.727 6.635 11.378 1.00 96.75 190 ARG A CA 1
ATOM 1530 C C . ARG A 1 190 ? -7.920 6.038 10.643 1.00 96.75 190 ARG A C 1
ATOM 1532 O O . ARG A 1 190 ? -7.945 6.047 9.414 1.00 96.75 190 ARG A O 1
ATOM 1539 N N . ILE A 1 191 ? -8.923 5.553 11.378 1.00 97.69 191 ILE A N 1
ATOM 1540 C CA . ILE A 1 191 ? -10.149 4.984 10.800 1.00 97.69 191 ILE A CA 1
ATOM 1541 C C . ILE A 1 191 ? -10.845 6.004 9.901 1.00 97.69 191 ILE A C 1
ATOM 1543 O O . ILE A 1 191 ? -11.180 5.695 8.755 1.00 97.69 191 ILE A O 1
ATOM 1547 N N . ILE A 1 192 ? -11.020 7.229 10.396 1.00 98.62 192 ILE A N 1
ATOM 1548 C CA . ILE A 1 192 ? -11.624 8.320 9.630 1.00 98.62 192 ILE A CA 1
ATOM 1549 C C . ILE A 1 192 ? -10.775 8.621 8.394 1.00 98.62 192 ILE A C 1
ATOM 1551 O O . ILE A 1 192 ? -11.293 8.622 7.279 1.00 98.62 192 ILE A O 1
ATOM 1555 N N . ALA A 1 193 ? -9.466 8.820 8.561 1.00 98.56 193 ALA A N 1
ATOM 1556 C CA . ALA A 1 193 ? -8.591 9.242 7.479 1.00 98.56 193 ALA A CA 1
ATOM 1557 C C . ALA A 1 193 ? -8.541 8.232 6.331 1.00 98.56 193 ALA A C 1
ATOM 1559 O O . ALA A 1 193 ? -8.642 8.624 5.167 1.00 98.56 193 ALA A O 1
ATOM 1560 N N . ILE A 1 194 ? -8.461 6.939 6.650 1.00 98.06 194 ILE A N 1
ATOM 1561 C CA . ILE A 1 194 ? -8.477 5.862 5.660 1.00 98.06 194 ILE A CA 1
ATOM 1562 C C . ILE A 1 194 ? -9.787 5.883 4.858 1.00 98.06 194 ILE A C 1
ATOM 1564 O O . ILE A 1 194 ? -9.750 5.881 3.626 1.00 98.06 194 ILE A O 1
ATOM 1568 N N . ASN A 1 195 ? -10.945 5.937 5.522 1.00 98.75 195 ASN A N 1
ATOM 1569 C CA . ASN A 1 195 ? -12.236 5.913 4.828 1.00 98.75 195 ASN A CA 1
ATOM 1570 C C . ASN A 1 195 ? -12.467 7.187 4.000 1.00 98.75 195 ASN A C 1
ATOM 1572 O O . ASN A 1 195 ? -12.787 7.107 2.812 1.00 98.75 195 ASN A O 1
ATOM 1576 N N . MET A 1 196 ? -12.227 8.359 4.590 1.00 98.69 196 MET A N 1
ATOM 1577 C CA . MET A 1 196 ? -12.380 9.656 3.920 1.00 98.69 196 MET A CA 1
ATOM 1578 C C . MET A 1 196 ? -11.452 9.785 2.705 1.00 98.69 196 MET A C 1
ATOM 1580 O O . MET A 1 196 ? -11.827 10.359 1.680 1.00 98.69 196 MET A O 1
ATOM 1584 N N . TYR A 1 197 ? -10.234 9.250 2.783 1.00 98.56 197 TYR A N 1
ATOM 1585 C CA . TYR A 1 197 ? -9.324 9.234 1.644 1.00 98.56 197 TYR A CA 1
ATOM 1586 C C . TYR A 1 197 ? -9.797 8.266 0.553 1.00 98.56 197 TYR A C 1
ATOM 1588 O O . TYR A 1 197 ? -9.974 8.676 -0.594 1.00 98.56 197 TYR A O 1
ATOM 1596 N N . LEU A 1 198 ? -10.034 6.996 0.892 1.00 98.19 198 LEU A N 1
ATOM 1597 C CA . LEU A 1 198 ? -10.277 5.960 -0.114 1.00 98.19 198 LEU A CA 1
ATOM 1598 C C . LEU A 1 198 ? -11.620 6.111 -0.834 1.00 98.19 198 LEU A C 1
ATOM 1600 O O . LEU A 1 198 ? -11.697 5.808 -2.027 1.00 98.19 198 LEU A O 1
ATOM 1604 N N . PHE A 1 199 ? -12.669 6.561 -0.145 1.00 98.12 199 PHE A N 1
ATOM 1605 C CA . PHE A 1 199 ? -14.016 6.612 -0.724 1.00 98.12 199 PHE A CA 1
ATOM 1606 C C . PHE A 1 199 ? -14.433 8.012 -1.176 1.00 98.12 199 PHE A C 1
ATOM 1608 O O . PHE A 1 199 ? -15.188 8.116 -2.137 1.00 98.12 199 PHE A O 1
ATOM 1615 N N . GLN A 1 200 ? -13.886 9.074 -0.576 1.00 96.94 200 GLN A N 1
ATOM 1616 C CA . GLN A 1 200 ? -14.233 10.460 -0.923 1.00 96.94 200 GLN A CA 1
ATOM 1617 C C . GLN A 1 200 ? -13.060 11.282 -1.484 1.00 96.94 200 GLN A C 1
ATOM 1619 O O . GLN A 1 200 ? -13.240 12.440 -1.857 1.00 96.94 200 GLN A O 1
ATOM 1624 N N . GLY A 1 201 ? -11.844 10.728 -1.553 1.00 96.81 201 GLY A N 1
ATOM 1625 C CA . GLY A 1 201 ? -10.680 11.437 -2.096 1.00 96.81 201 GLY A CA 1
ATOM 1626 C C . GLY A 1 201 ? -10.247 12.646 -1.259 1.00 96.81 201 GLY A C 1
ATOM 1627 O O . GLY A 1 201 ? -9.698 13.612 -1.794 1.00 96.81 201 GLY A O 1
ATOM 1628 N N . SER A 1 202 ? -10.514 12.636 0.052 1.00 98.31 202 SER A N 1
ATOM 1629 C CA . SER A 1 202 ? -10.278 13.796 0.912 1.00 98.31 202 SER A CA 1
ATOM 1630 C C . SER A 1 202 ? -8.789 14.161 1.017 1.00 98.31 202 SER A C 1
ATOM 1632 O O . SER A 1 202 ? -7.994 13.444 1.626 1.00 98.31 202 SER A O 1
ATOM 1634 N N . LYS A 1 203 ? -8.410 15.333 0.482 1.00 98.06 203 LYS A N 1
ATOM 1635 C CA . LYS A 1 203 ? -7.021 15.841 0.495 1.00 98.06 203 LYS A CA 1
ATOM 1636 C C . LYS A 1 203 ? -6.461 16.035 1.905 1.00 98.06 203 LYS A C 1
ATOM 1638 O O . LYS A 1 203 ? -5.297 15.740 2.147 1.00 98.06 203 LYS A O 1
ATOM 1643 N N . ARG A 1 204 ? -7.293 16.507 2.837 1.00 97.75 204 ARG A N 1
ATOM 1644 C CA . ARG A 1 204 ? -6.909 16.696 4.243 1.00 97.75 204 ARG A CA 1
ATOM 1645 C C . ARG A 1 204 ? -6.528 15.367 4.895 1.00 97.75 204 ARG A C 1
ATOM 1647 O O . ARG A 1 204 ? -5.497 15.270 5.547 1.00 97.75 204 ARG A O 1
ATOM 1654 N N . HIS A 1 205 ? -7.356 14.346 4.705 1.00 98.56 205 HIS A N 1
ATOM 1655 C CA . HIS A 1 205 ? -7.102 1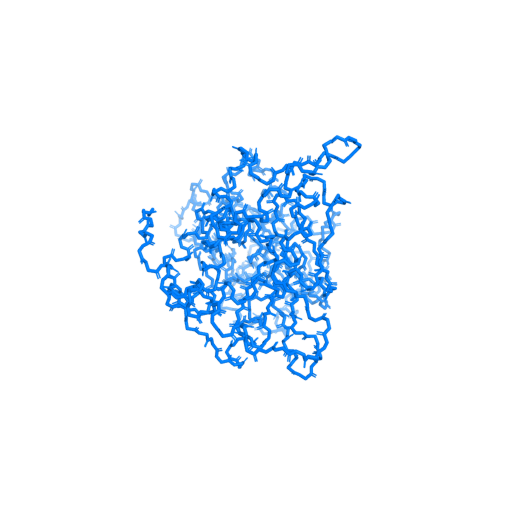3.024 5.267 1.00 98.56 205 HIS A CA 1
ATOM 1656 C C . HIS A 1 205 ? -5.924 12.336 4.580 1.00 98.56 205 HIS A C 1
ATOM 1658 O O . HIS A 1 205 ? -5.139 11.671 5.246 1.00 98.56 205 HIS A O 1
ATOM 1664 N N . LYS A 1 206 ? -5.718 12.594 3.283 1.00 98.56 206 LYS A N 1
ATOM 1665 C CA . LYS A 1 206 ? -4.493 12.197 2.585 1.00 98.56 206 LYS A CA 1
ATOM 1666 C C . LYS A 1 206 ? -3.229 12.752 3.252 1.00 98.56 206 LYS A C 1
ATOM 1668 O O . LYS A 1 206 ? -2.293 12.000 3.496 1.00 98.56 206 LYS A O 1
ATOM 1673 N N . GLN A 1 207 ? -3.206 14.051 3.561 1.00 98.44 207 GLN A N 1
ATOM 1674 C CA . GLN A 1 207 ? -2.077 14.680 4.260 1.00 98.44 207 GLN A CA 1
ATOM 1675 C C . GLN A 1 207 ? -1.860 14.070 5.645 1.00 98.44 207 GLN A C 1
ATOM 1677 O O . GLN A 1 207 ? -0.727 13.773 6.005 1.00 98.44 207 GLN A O 1
ATOM 1682 N N . TRP A 1 208 ? -2.944 13.812 6.381 1.00 98.31 208 TRP A N 1
ATOM 1683 C CA . TRP A 1 208 ? -2.856 13.144 7.677 1.00 98.31 208 TRP A CA 1
ATOM 1684 C C . TRP A 1 208 ? -2.206 11.756 7.564 1.00 98.31 208 TRP A C 1
ATOM 1686 O O . TRP A 1 208 ? -1.318 11.439 8.347 1.00 98.31 208 TRP A O 1
ATOM 1696 N N . LEU A 1 209 ? -2.579 10.951 6.561 1.00 98.25 209 LEU A N 1
ATOM 1697 C CA . LEU A 1 209 ? -1.979 9.628 6.336 1.00 98.25 209 LEU A CA 1
ATOM 1698 C C . LEU A 1 209 ? -0.476 9.719 6.027 1.00 98.25 209 LEU A C 1
ATOM 1700 O O . LEU A 1 209 ? 0.303 8.945 6.574 1.00 98.25 209 LEU A O 1
ATOM 1704 N N . LEU A 1 210 ? -0.054 10.686 5.208 1.00 97.62 210 LEU A N 1
ATOM 1705 C CA . LEU A 1 210 ? 1.365 10.919 4.895 1.00 97.62 210 LEU A CA 1
ATOM 1706 C C . LEU A 1 210 ? 2.196 11.314 6.125 1.00 97.62 210 LEU A C 1
ATOM 1708 O O . LEU A 1 210 ? 3.374 10.970 6.224 1.00 97.62 210 LEU A O 1
ATOM 1712 N N . GLU A 1 211 ? 1.593 12.053 7.052 1.00 96.81 211 GLU A N 1
ATOM 1713 C CA . GLU A 1 211 ? 2.276 12.569 8.236 1.00 96.81 211 GLU A CA 1
ATOM 1714 C C . GLU A 1 211 ? 2.305 11.543 9.378 1.00 96.81 211 GLU A C 1
ATOM 1716 O O . GLU A 1 211 ? 3.366 11.313 9.965 1.00 96.81 211 GLU A O 1
ATOM 1721 N N . TYR A 1 212 ? 1.170 10.888 9.646 1.00 95.38 212 TYR A N 1
ATOM 1722 C CA . TYR A 1 212 ? 0.950 10.095 10.858 1.00 95.38 212 TYR A CA 1
ATOM 1723 C C . TYR A 1 212 ? 0.827 8.582 10.622 1.00 95.38 212 TYR A C 1
ATOM 1725 O O . TYR A 1 212 ? 1.110 7.821 11.542 1.00 95.38 212 TYR A O 1
ATOM 1733 N N . ASP A 1 213 ? 0.458 8.117 9.422 1.00 94.56 213 ASP A N 1
ATOM 1734 C CA . ASP A 1 213 ? 0.277 6.683 9.124 1.00 94.56 213 ASP A CA 1
ATOM 1735 C C . ASP A 1 213 ? 1.053 6.241 7.875 1.00 94.56 213 ASP A C 1
ATOM 1737 O O . ASP A 1 213 ? 0.536 5.708 6.887 1.00 94.56 213 ASP A O 1
ATOM 1741 N N . LYS A 1 214 ? 2.363 6.467 7.944 1.00 94.25 214 LYS A N 1
ATOM 1742 C CA . LYS A 1 214 ? 3.327 6.131 6.890 1.00 94.25 214 LYS A CA 1
ATOM 1743 C C . LYS A 1 214 ? 3.339 4.637 6.563 1.00 94.25 214 LYS A C 1
ATOM 1745 O O . LYS A 1 214 ? 3.557 4.267 5.413 1.00 94.25 214 LYS A O 1
ATOM 1750 N N . ALA A 1 215 ? 3.092 3.784 7.559 1.00 92.75 215 ALA A N 1
ATOM 1751 C CA . ALA A 1 215 ? 3.028 2.336 7.381 1.00 92.75 215 ALA A CA 1
ATOM 1752 C C . ALA A 1 215 ? 1.869 1.935 6.457 1.00 92.75 215 ALA A C 1
ATOM 1754 O O . ALA A 1 215 ? 2.066 1.137 5.539 1.00 92.75 215 ALA A O 1
ATOM 1755 N N . PHE A 1 216 ? 0.688 2.537 6.632 1.00 95.06 216 PHE A N 1
ATOM 1756 C CA . PHE A 1 216 ? -0.435 2.335 5.719 1.00 95.06 216 PHE A CA 1
ATOM 1757 C C . PHE A 1 216 ? -0.132 2.837 4.302 1.00 95.06 216 PHE A C 1
ATOM 1759 O O . PHE A 1 216 ? -0.389 2.117 3.338 1.00 95.06 216 PHE A O 1
ATOM 1766 N N . VAL A 1 217 ? 0.457 4.033 4.158 1.00 97.38 217 VAL A N 1
ATOM 1767 C CA . VAL A 1 217 ? 0.834 4.577 2.838 1.00 97.38 217 VAL A CA 1
ATOM 1768 C C . VAL A 1 217 ? 1.827 3.654 2.125 1.00 97.38 217 VAL A C 1
ATOM 1770 O O . VAL A 1 217 ? 1.620 3.309 0.960 1.00 97.38 217 VAL A O 1
ATOM 1773 N N . ASN A 1 218 ? 2.861 3.194 2.837 1.00 95.31 218 ASN A N 1
ATOM 1774 C CA . ASN A 1 218 ? 3.826 2.226 2.319 1.00 95.31 218 ASN A CA 1
ATOM 1775 C C . ASN A 1 218 ? 3.135 0.929 1.889 1.00 95.31 218 ASN A C 1
ATOM 1777 O O . ASN A 1 218 ? 3.371 0.460 0.781 1.00 95.31 218 ASN A O 1
ATOM 1781 N N . SER A 1 219 ? 2.249 0.375 2.719 1.00 95.25 219 SER A N 1
ATOM 1782 C CA . SER A 1 219 ? 1.504 -0.842 2.388 1.00 95.25 219 SER A CA 1
ATOM 1783 C C . SER A 1 219 ? 0.653 -0.685 1.122 1.00 95.25 219 SER A C 1
ATOM 1785 O O . SER A 1 219 ? 0.676 -1.557 0.251 1.00 95.25 219 SER A O 1
ATOM 1787 N N . LEU A 1 220 ? -0.052 0.440 0.959 1.00 96.94 220 LEU A N 1
ATOM 1788 C CA . LEU A 1 220 ? -0.861 0.680 -0.237 1.00 96.94 220 LEU A CA 1
ATOM 1789 C C . LEU A 1 220 ? -0.029 0.618 -1.520 1.00 96.94 220 LEU A C 1
ATOM 1791 O O . LEU A 1 220 ? -0.423 -0.054 -2.473 1.00 96.94 220 LEU A O 1
ATOM 1795 N N . VAL A 1 221 ? 1.117 1.294 -1.548 1.00 97.38 221 VAL A N 1
ATOM 1796 C CA . VAL A 1 221 ? 1.947 1.380 -2.756 1.00 97.38 221 VAL A CA 1
ATOM 1797 C C . VAL A 1 221 ? 2.789 0.117 -2.942 1.00 97.38 221 VAL A C 1
ATOM 1799 O O . VAL A 1 221 ? 2.761 -0.473 -4.018 1.00 97.38 221 VAL A O 1
ATOM 1802 N N . ILE A 1 222 ? 3.517 -0.311 -1.908 1.00 95.06 222 ILE A N 1
ATOM 1803 C CA . ILE A 1 222 ? 4.503 -1.401 -1.979 1.00 95.06 222 ILE A CA 1
ATOM 1804 C C . ILE A 1 222 ? 3.810 -2.764 -1.982 1.00 95.06 222 ILE A C 1
ATOM 1806 O O . ILE A 1 222 ? 4.098 -3.599 -2.837 1.00 95.06 222 ILE A O 1
ATOM 1810 N N . THR A 1 223 ? 2.897 -3.001 -1.036 1.00 94.06 223 THR A N 1
ATOM 1811 C CA . THR A 1 223 ? 2.257 -4.313 -0.863 1.00 94.06 223 THR A CA 1
ATOM 1812 C C . THR A 1 223 ? 1.104 -4.489 -1.841 1.00 94.06 223 THR A C 1
ATOM 1814 O O . THR A 1 223 ? 1.025 -5.507 -2.523 1.00 94.06 223 THR A O 1
ATOM 1817 N N . HIS A 1 224 ? 0.211 -3.500 -1.933 1.00 95.50 224 HIS A N 1
ATOM 1818 C CA . HIS A 1 224 ? -1.007 -3.600 -2.744 1.00 95.50 224 HIS A CA 1
ATOM 1819 C C . HIS A 1 224 ? -0.875 -3.017 -4.157 1.00 95.50 224 HIS A C 1
ATOM 1821 O O . HIS A 1 224 ? -1.786 -3.180 -4.971 1.00 95.50 224 HIS A O 1
ATOM 1827 N N . GLY A 1 225 ? 0.243 -2.361 -4.486 1.00 95.69 225 GLY A N 1
ATOM 1828 C CA . GLY A 1 225 ? 0.468 -1.810 -5.822 1.00 95.69 225 GLY A CA 1
ATOM 1829 C C . GLY A 1 225 ? -0.522 -0.708 -6.212 1.00 95.69 225 GLY A C 1
ATOM 1830 O O . GLY A 1 225 ? -0.792 -0.539 -7.403 1.00 95.69 225 GLY A O 1
ATOM 1831 N N . TYR A 1 226 ? -1.095 0.008 -5.237 1.00 96.88 226 TYR A N 1
ATOM 1832 C CA . TYR A 1 226 ? -1.993 1.137 -5.462 1.00 96.88 226 TYR A CA 1
ATOM 1833 C C . TYR A 1 226 ? -1.184 2.387 -5.823 1.00 96.88 226 TYR A C 1
ATOM 1835 O O . TYR A 1 226 ? -0.786 3.170 -4.965 1.00 96.88 226 TYR A O 1
ATOM 1843 N N . THR A 1 227 ? -0.955 2.576 -7.122 1.00 97.12 227 THR A N 1
ATOM 1844 C CA . THR A 1 227 ? -0.055 3.611 -7.660 1.00 97.12 227 THR A CA 1
ATOM 1845 C C . THR A 1 227 ? -0.787 4.776 -8.322 1.00 97.12 227 THR A C 1
ATOM 1847 O O . THR A 1 227 ? -0.201 5.536 -9.089 1.00 97.12 227 THR A O 1
ATOM 1850 N N . LYS A 1 228 ? -2.085 4.940 -8.041 1.00 95.56 228 LYS A N 1
ATOM 1851 C CA . LYS A 1 228 ? -2.917 5.999 -8.639 1.00 95.56 228 LYS A CA 1
ATOM 1852 C C . LYS A 1 228 ? -2.746 7.377 -7.989 1.00 95.56 228 LYS A C 1
ATOM 1854 O O . LYS A 1 228 ? -3.273 8.346 -8.529 1.00 95.56 228 LYS A O 1
ATOM 1859 N N . ASP A 1 229 ? -2.074 7.471 -6.841 1.00 97.56 229 ASP A N 1
ATOM 1860 C CA . ASP A 1 229 ? -1.862 8.735 -6.127 1.00 97.56 229 ASP A CA 1
ATOM 1861 C C . ASP A 1 229 ? -0.392 9.151 -6.183 1.00 97.56 229 ASP A C 1
ATOM 1863 O O . ASP A 1 229 ? 0.474 8.535 -5.560 1.00 97.56 229 ASP A O 1
ATOM 1867 N N . ASP A 1 230 ? -0.121 10.220 -6.930 1.00 97.69 230 ASP A N 1
ATOM 1868 C CA . ASP A 1 230 ? 1.229 10.737 -7.146 1.00 97.69 230 ASP A CA 1
ATOM 1869 C C . ASP A 1 230 ? 1.924 11.164 -5.841 1.00 97.69 230 ASP A C 1
ATOM 1871 O O . ASP A 1 230 ? 3.141 11.007 -5.731 1.00 97.69 230 ASP A O 1
ATOM 1875 N N . ASP A 1 231 ? 1.187 11.651 -4.834 1.00 98.12 231 ASP A N 1
ATOM 1876 C CA . ASP A 1 231 ? 1.797 12.066 -3.563 1.00 98.12 231 ASP A CA 1
ATOM 1877 C C . ASP A 1 231 ? 2.245 10.848 -2.745 1.00 98.12 231 ASP A C 1
ATOM 1879 O O . ASP A 1 231 ? 3.308 10.878 -2.127 1.00 98.12 231 ASP A O 1
ATOM 1883 N N . PHE A 1 232 ? 1.480 9.752 -2.786 1.00 98.44 232 PHE A N 1
ATOM 1884 C CA . PHE A 1 232 ? 1.865 8.494 -2.136 1.00 98.44 232 PHE A CA 1
ATOM 1885 C C . PHE A 1 232 ? 3.040 7.839 -2.864 1.00 98.44 232 PHE A C 1
ATOM 1887 O O . PHE A 1 232 ? 4.004 7.436 -2.218 1.00 98.44 232 PHE A O 1
ATOM 1894 N N . ASN A 1 233 ? 3.005 7.804 -4.200 1.00 98.44 233 ASN A N 1
ATOM 1895 C CA . ASN A 1 233 ? 4.115 7.314 -5.020 1.00 98.44 233 ASN A CA 1
ATOM 1896 C C . ASN A 1 233 ? 5.416 8.064 -4.699 1.00 98.44 233 ASN A C 1
ATOM 1898 O O . ASN A 1 233 ? 6.448 7.443 -4.451 1.00 98.44 233 ASN A O 1
ATOM 1902 N N . ARG A 1 234 ? 5.358 9.403 -4.663 1.00 97.88 234 ARG A N 1
ATOM 1903 C CA . ARG A 1 234 ? 6.504 10.254 -4.326 1.00 97.88 234 ARG A CA 1
ATOM 1904 C C . ARG A 1 234 ? 6.998 9.998 -2.909 1.00 97.88 234 ARG A C 1
ATOM 1906 O O . ARG A 1 234 ? 8.197 9.843 -2.724 1.00 97.88 234 ARG A O 1
ATOM 1913 N N . PHE A 1 235 ? 6.096 9.952 -1.929 1.00 97.50 235 PHE A N 1
ATOM 1914 C CA . PHE A 1 235 ? 6.447 9.692 -0.532 1.00 97.50 235 PHE A CA 1
ATOM 1915 C C . PHE A 1 235 ? 7.204 8.368 -0.375 1.00 97.50 235 PHE A C 1
ATOM 1917 O O . PHE A 1 235 ? 8.259 8.325 0.253 1.00 97.50 235 PHE A O 1
ATOM 1924 N N . VAL A 1 236 ? 6.699 7.305 -1.001 1.00 96.31 236 VAL A N 1
ATOM 1925 C CA . VAL A 1 236 ? 7.310 5.975 -0.936 1.00 96.31 236 VAL A CA 1
ATOM 1926 C C . VAL A 1 236 ? 8.682 5.969 -1.595 1.00 96.31 236 VAL A C 1
ATOM 1928 O O . VAL A 1 236 ? 9.638 5.506 -0.982 1.00 96.31 236 VAL A O 1
ATOM 1931 N N . LEU A 1 237 ? 8.808 6.533 -2.800 1.00 95.94 237 LEU A N 1
ATOM 1932 C CA . LEU A 1 237 ? 10.090 6.626 -3.505 1.00 95.94 237 LEU A CA 1
ATOM 1933 C C . LEU A 1 237 ? 11.109 7.488 -2.750 1.00 95.94 237 LEU A C 1
ATOM 1935 O O . LEU A 1 237 ? 12.282 7.130 -2.695 1.00 95.94 237 LEU A O 1
ATOM 1939 N N . GLN A 1 238 ? 10.673 8.573 -2.107 1.00 94.25 238 GLN A N 1
ATOM 1940 C CA . GLN A 1 238 ? 11.540 9.396 -1.263 1.00 94.25 238 GLN A CA 1
ATOM 1941 C C . GLN A 1 238 ? 12.097 8.597 -0.073 1.00 94.25 238 GLN A C 1
ATOM 1943 O O . GLN A 1 238 ? 13.257 8.768 0.295 1.00 94.25 238 GLN A O 1
ATOM 1948 N N . GLY A 1 239 ? 11.332 7.643 0.467 1.00 91.12 239 GLY A N 1
ATOM 1949 C CA . GLY A 1 239 ? 11.812 6.723 1.501 1.00 91.12 239 GLY A CA 1
ATOM 1950 C C . GLY A 1 239 ? 13.043 5.900 1.089 1.00 91.12 239 GLY A C 1
ATOM 1951 O O . GLY A 1 239 ? 13.867 5.569 1.941 1.00 91.12 239 GLY A O 1
ATOM 1952 N N . TYR A 1 240 ? 13.228 5.629 -0.210 1.00 88.75 240 TYR A N 1
ATOM 1953 C CA . TYR A 1 240 ? 14.431 4.967 -0.738 1.00 88.75 240 TYR A CA 1
ATOM 1954 C C . TYR A 1 240 ? 15.651 5.897 -0.787 1.00 88.75 240 TYR A C 1
ATOM 1956 O O . TYR A 1 240 ? 16.781 5.416 -0.844 1.00 88.75 240 TYR A O 1
ATOM 1964 N N . LEU A 1 241 ? 15.432 7.213 -0.762 1.00 88.75 241 LEU A N 1
ATOM 1965 C CA . LEU A 1 241 ? 16.463 8.248 -0.865 1.00 88.75 241 LEU A CA 1
ATOM 1966 C C . LEU A 1 241 ? 16.904 8.788 0.498 1.00 88.75 241 LEU A C 1
ATOM 1968 O O . LEU A 1 241 ? 18.087 9.098 0.668 1.00 88.75 241 LEU A O 1
ATOM 1972 N N . ASP A 1 242 ? 15.968 8.866 1.446 1.00 86.25 242 ASP A N 1
ATOM 1973 C CA . ASP A 1 242 ? 16.160 9.458 2.776 1.00 86.25 242 ASP A CA 1
ATOM 1974 C C . ASP A 1 242 ? 16.741 8.476 3.801 1.00 86.25 242 ASP A C 1
ATOM 1976 O O . ASP A 1 242 ? 17.147 8.868 4.897 1.00 86.25 242 ASP A O 1
ATOM 1980 N N . HIS A 1 243 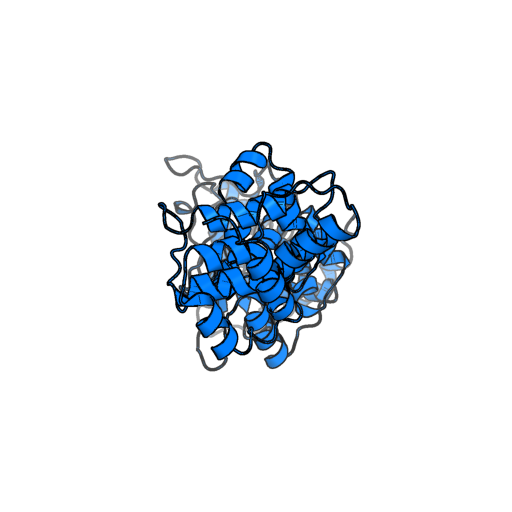? 16.796 7.182 3.475 1.00 74.75 243 HIS A N 1
ATOM 1981 C CA . HIS A 1 243 ? 17.365 6.198 4.383 1.00 74.75 243 HIS A CA 1
ATOM 1982 C C . HIS A 1 243 ? 18.872 6.425 4.542 1.00 74.75 243 HIS A C 1
ATOM 1984 O O . HIS A 1 243 ? 19.603 6.613 3.573 1.00 74.75 243 HIS A O 1
ATOM 1990 N N . THR A 1 244 ? 19.391 6.237 5.754 1.00 73.69 244 THR A N 1
ATOM 1991 C CA . THR A 1 244 ? 20.845 6.215 6.024 1.00 73.69 244 THR A CA 1
ATOM 1992 C C . THR A 1 244 ? 21.605 5.152 5.218 1.00 73.69 244 THR A C 1
ATOM 1994 O O . THR A 1 244 ? 22.826 5.190 5.121 1.00 73.69 244 THR A O 1
ATOM 1997 N N . GLN A 1 245 ? 20.874 4.209 4.617 1.00 73.38 245 GLN A N 1
ATOM 1998 C CA . GLN A 1 245 ? 21.367 3.122 3.779 1.00 73.38 245 GLN A CA 1
ATOM 1999 C C . GLN A 1 245 ? 20.835 3.249 2.345 1.00 73.38 245 GLN A C 1
ATOM 2001 O O . GLN A 1 245 ? 20.827 2.264 1.615 1.00 73.38 245 GLN A O 1
ATOM 2006 N N . ALA A 1 246 ? 20.386 4.436 1.923 1.00 71.88 246 ALA A N 1
ATOM 2007 C CA . ALA A 1 246 ? 19.799 4.672 0.604 1.00 71.88 246 ALA A CA 1
ATOM 2008 C C . ALA A 1 246 ? 20.681 4.117 -0.520 1.00 71.88 246 ALA A C 1
ATOM 2010 O O . ALA A 1 246 ? 20.205 3.375 -1.371 1.00 71.88 246 ALA A O 1
ATOM 2011 N N . ASN A 1 247 ? 21.992 4.367 -0.461 1.00 71.31 247 ASN A N 1
ATOM 2012 C CA . ASN A 1 247 ? 22.934 3.845 -1.453 1.00 71.31 247 ASN A CA 1
ATOM 2013 C C . ASN A 1 247 ? 22.981 2.309 -1.470 1.00 71.31 247 ASN A C 1
ATOM 2015 O O . ASN A 1 247 ? 23.093 1.721 -2.538 1.00 71.31 247 ASN A O 1
ATOM 2019 N N . HIS A 1 248 ? 22.852 1.652 -0.315 1.00 72.25 248 HIS A N 1
ATOM 2020 C CA . HIS A 1 248 ? 22.792 0.194 -0.228 1.00 72.25 248 HIS A CA 1
ATOM 2021 C C . HIS A 1 248 ? 21.452 -0.352 -0.744 1.00 72.25 248 HIS A C 1
ATOM 2023 O O . HIS A 1 248 ? 21.452 -1.295 -1.524 1.00 72.25 248 HIS A O 1
ATOM 2029 N N . ILE A 1 249 ? 20.322 0.268 -0.391 1.00 72.06 249 ILE A N 1
ATOM 2030 C CA . ILE A 1 249 ? 18.985 -0.106 -0.886 1.00 72.06 249 ILE A CA 1
ATOM 2031 C C . ILE A 1 249 ? 18.914 0.037 -2.416 1.00 72.06 249 ILE A C 1
ATOM 2033 O O . ILE A 1 249 ? 18.425 -0.846 -3.119 1.00 72.06 249 ILE A O 1
ATOM 2037 N N . VAL A 1 250 ? 19.444 1.138 -2.946 1.00 71.31 250 VAL A N 1
ATOM 2038 C CA . VAL A 1 250 ? 19.530 1.405 -4.386 1.00 71.31 250 VAL A CA 1
ATOM 2039 C C . VAL A 1 250 ? 20.452 0.396 -5.062 1.00 71.31 250 VAL A C 1
ATOM 2041 O O . VAL A 1 250 ? 20.050 -0.237 -6.037 1.00 71.31 250 VAL A O 1
ATOM 2044 N N . ALA A 1 251 ? 21.647 0.173 -4.508 1.00 70.81 251 ALA A N 1
ATOM 2045 C CA . ALA A 1 251 ? 22.572 -0.845 -4.998 1.00 70.81 251 ALA A CA 1
ATOM 2046 C C . ALA A 1 251 ? 21.985 -2.259 -4.908 1.00 70.81 251 ALA A C 1
ATOM 2048 O O . ALA A 1 251 ? 22.434 -3.152 -5.622 1.00 70.81 251 ALA A O 1
ATOM 2049 N N . GLN A 1 252 ? 20.989 -2.493 -4.049 1.00 77.12 252 GLN A N 1
ATOM 2050 C CA . GLN A 1 252 ? 20.295 -3.768 -3.949 1.00 77.12 252 GLN A CA 1
ATOM 2051 C C . GLN A 1 252 ? 19.316 -4.033 -5.097 1.00 77.12 252 GLN A C 1
ATOM 2053 O O . GLN A 1 252 ? 19.049 -5.202 -5.351 1.00 77.12 252 GLN A O 1
ATOM 2058 N N . GLY A 1 253 ? 18.887 -3.008 -5.839 1.00 78.44 253 GLY A N 1
ATOM 2059 C CA . GLY A 1 253 ? 17.846 -3.135 -6.865 1.00 78.44 253 GLY A CA 1
ATOM 2060 C C . GLY A 1 253 ? 16.424 -3.020 -6.300 1.00 78.44 253 GLY A C 1
ATOM 2061 O O . GLY A 1 253 ? 15.455 -3.191 -7.035 1.00 78.44 253 GLY A O 1
ATOM 2062 N N . SER A 1 254 ? 16.273 -2.660 -5.021 1.00 85.81 254 SER A N 1
ATOM 2063 C CA . SER A 1 254 ? 14.982 -2.653 -4.315 1.00 85.81 254 SER A CA 1
ATOM 2064 C C . SER A 1 254 ? 13.968 -1.642 -4.870 1.00 85.81 254 SER A C 1
ATOM 2066 O O . SER A 1 254 ? 12.775 -1.746 -4.591 1.00 85.81 254 SER A O 1
ATOM 2068 N N . VAL A 1 255 ? 14.422 -0.655 -5.652 1.00 90.75 255 VAL A N 1
ATOM 2069 C CA . VAL A 1 255 ? 13.540 0.257 -6.404 1.00 90.75 255 VAL A CA 1
ATOM 2070 C C . VAL A 1 255 ? 12.815 -0.500 -7.523 1.00 90.75 255 VAL A C 1
ATOM 2072 O O . VAL A 1 255 ? 11.624 -0.290 -7.739 1.00 90.75 255 VAL A O 1
ATOM 2075 N N . GLY A 1 256 ? 13.503 -1.414 -8.213 1.00 92.19 256 GLY A N 1
ATOM 2076 C CA . GLY A 1 256 ? 12.887 -2.263 -9.230 1.00 92.19 256 GLY A CA 1
ATOM 2077 C C . GLY A 1 256 ? 11.894 -3.264 -8.639 1.00 92.19 256 GLY A C 1
ATOM 2078 O O . GLY A 1 256 ? 10.849 -3.487 -9.244 1.00 92.19 256 GLY A O 1
ATOM 2079 N N . ASP A 1 257 ? 12.139 -3.760 -7.421 1.00 90.44 257 ASP A N 1
ATOM 2080 C CA . ASP A 1 257 ? 11.264 -4.725 -6.732 1.00 90.44 257 ASP A CA 1
ATOM 2081 C C . ASP A 1 257 ? 9.844 -4.207 -6.452 1.00 90.44 257 ASP A C 1
ATOM 2083 O O . ASP A 1 257 ? 8.922 -5.008 -6.307 1.00 90.44 257 ASP A O 1
ATOM 2087 N N . ILE A 1 258 ? 9.642 -2.887 -6.351 1.00 93.62 258 ILE A N 1
ATOM 2088 C CA . ILE A 1 258 ? 8.299 -2.298 -6.172 1.00 93.62 258 ILE A CA 1
ATOM 2089 C C . ILE A 1 258 ? 7.642 -1.912 -7.496 1.00 93.62 258 ILE A C 1
ATOM 2091 O O . ILE A 1 258 ? 6.426 -1.736 -7.574 1.00 93.62 258 ILE A O 1
ATOM 2095 N N . VAL A 1 259 ? 8.443 -1.785 -8.552 1.00 96.56 259 VAL A N 1
ATOM 2096 C CA . VAL A 1 259 ? 7.972 -1.457 -9.893 1.00 96.56 259 VAL A CA 1
ATOM 2097 C C . VAL A 1 259 ? 7.567 -2.715 -10.650 1.00 96.56 259 VAL A C 1
ATOM 2099 O O . VAL A 1 259 ? 6.535 -2.722 -11.319 1.00 96.56 259 VAL A O 1
ATOM 2102 N N . VAL A 1 260 ? 8.384 -3.760 -10.569 1.00 95.69 260 VAL A N 1
ATOM 2103 C CA . VAL A 1 260 ? 8.222 -5.026 -11.279 1.00 95.69 260 VAL A CA 1
ATOM 2104 C C . VAL A 1 260 ? 7.830 -6.075 -10.251 1.00 95.69 260 VAL A C 1
ATOM 2106 O O . VAL A 1 260 ? 8.655 -6.555 -9.480 1.00 95.69 260 VAL A O 1
ATOM 2109 N N . THR A 1 261 ? 6.549 -6.424 -10.220 1.00 93.38 261 THR A N 1
ATOM 2110 C CA . THR A 1 261 ? 5.984 -7.307 -9.198 1.00 93.38 261 THR A CA 1
ATOM 2111 C C . THR A 1 261 ? 5.236 -8.477 -9.824 1.00 93.38 261 THR A C 1
ATOM 2113 O O . THR A 1 261 ? 5.119 -8.605 -11.045 1.00 93.38 261 THR A O 1
ATOM 2116 N N . ARG A 1 262 ? 4.719 -9.371 -8.978 1.00 91.69 262 ARG A N 1
ATOM 2117 C CA . ARG A 1 262 ? 3.724 -10.367 -9.374 1.00 91.69 262 ARG A CA 1
ATOM 2118 C C . ARG A 1 262 ? 2.444 -10.131 -8.593 1.00 91.69 262 ARG A C 1
ATOM 2120 O O . ARG A 1 262 ? 2.482 -9.821 -7.404 1.00 91.69 262 ARG A O 1
ATOM 2127 N N . ASN A 1 263 ? 1.308 -10.341 -9.245 1.00 91.94 263 ASN A N 1
ATOM 2128 C CA . ASN A 1 263 ? 0.052 -10.459 -8.514 1.00 91.94 263 ASN A CA 1
ATOM 2129 C C . ASN A 1 263 ? -0.094 -11.835 -7.863 1.00 91.94 263 ASN A C 1
ATOM 2131 O O . ASN A 1 263 ? 0.697 -12.752 -8.081 1.00 91.94 263 ASN A O 1
ATOM 2135 N N . CYS A 1 264 ? -1.184 -12.013 -7.124 1.00 92.00 264 CYS A N 1
ATOM 2136 C CA . CYS A 1 264 ? -1.484 -13.250 -6.404 1.00 92.00 264 CYS A CA 1
ATOM 2137 C C . CYS A 1 264 ? -1.750 -14.481 -7.278 1.00 92.00 264 CYS A C 1
ATOM 2139 O O . CYS A 1 264 ? -1.976 -15.562 -6.747 1.00 92.00 264 CYS A O 1
ATOM 2141 N N . LYS A 1 265 ? -1.745 -14.336 -8.609 1.00 92.19 265 LYS A N 1
ATOM 2142 C CA . LYS A 1 265 ? -1.774 -15.455 -9.564 1.00 92.19 265 LYS A CA 1
ATOM 2143 C C . LYS A 1 265 ? -0.399 -15.727 -10.181 1.00 92.19 265 LYS A C 1
ATOM 2145 O O . LYS A 1 265 ? -0.302 -16.487 -11.137 1.00 92.19 265 LYS A O 1
ATOM 2150 N N . GLY A 1 266 ? 0.644 -15.064 -9.686 1.00 91.31 266 GLY A N 1
ATOM 2151 C CA . GLY A 1 266 ? 1.998 -15.150 -10.213 1.00 91.31 266 GLY A CA 1
ATOM 2152 C C . GLY A 1 266 ? 2.197 -14.421 -11.540 1.00 91.31 266 GLY A C 1
ATOM 2153 O O . GLY A 1 266 ? 3.267 -14.551 -12.118 1.00 91.31 266 GLY A O 1
ATOM 2154 N N . LYS A 1 267 ? 1.225 -13.656 -12.052 1.00 93.81 267 LYS A N 1
ATOM 2155 C CA . LYS A 1 267 ? 1.403 -12.912 -13.308 1.00 93.81 267 LYS A CA 1
ATOM 2156 C C . LYS A 1 267 ? 2.221 -11.645 -13.048 1.00 93.81 267 LYS A C 1
ATOM 2158 O O . LYS A 1 267 ? 1.927 -10.937 -12.086 1.00 93.81 267 LYS A O 1
ATOM 2163 N N . LEU A 1 268 ? 3.192 -11.373 -13.922 1.00 95.56 268 LEU A N 1
ATOM 2164 C CA . LEU A 1 268 ? 3.976 -10.138 -13.931 1.00 95.56 268 LEU A CA 1
ATOM 2165 C C . LEU A 1 268 ? 3.069 -8.899 -13.985 1.00 95.56 268 LEU A C 1
ATOM 2167 O O . LEU A 1 268 ? 2.108 -8.850 -14.760 1.00 95.56 268 LEU A O 1
ATOM 2171 N N . GLU A 1 269 ? 3.401 -7.898 -13.180 1.00 95.25 269 GLU A N 1
ATOM 2172 C CA . GLU A 1 269 ? 2.811 -6.566 -13.209 1.00 95.25 269 GLU A CA 1
ATOM 2173 C C . GLU A 1 269 ? 3.916 -5.516 -13.182 1.00 95.25 269 GLU A C 1
ATOM 2175 O O . GLU A 1 269 ? 4.842 -5.596 -12.379 1.00 95.25 269 GLU A O 1
ATOM 2180 N N . ILE A 1 270 ? 3.797 -4.512 -14.049 1.00 96.81 270 ILE A N 1
ATOM 2181 C CA . ILE A 1 270 ? 4.740 -3.397 -14.117 1.00 96.81 270 ILE A CA 1
ATOM 2182 C C . ILE A 1 270 ? 3.987 -2.119 -13.761 1.00 96.81 270 ILE A C 1
ATOM 2184 O O . ILE A 1 270 ? 3.035 -1.724 -14.438 1.00 96.81 270 ILE A O 1
ATOM 2188 N N . LYS A 1 271 ? 4.395 -1.481 -12.665 1.00 96.94 271 LYS A N 1
ATOM 2189 C CA . LYS A 1 271 ? 3.760 -0.287 -12.103 1.00 96.94 271 LYS A CA 1
ATOM 2190 C C . LYS A 1 271 ? 4.245 0.965 -12.835 1.00 96.94 271 LYS A C 1
ATOM 2192 O O . LYS A 1 271 ? 5.145 1.672 -12.386 1.00 96.94 271 LYS A O 1
ATOM 2197 N N . THR A 1 272 ? 3.651 1.230 -13.996 1.00 95.94 272 THR A N 1
ATOM 2198 C CA . THR A 1 272 ? 4.077 2.320 -14.894 1.00 95.94 272 THR A CA 1
ATOM 2199 C C . THR A 1 272 ? 3.994 3.715 -14.270 1.00 95.94 272 THR A C 1
ATOM 2201 O O . THR A 1 272 ? 4.788 4.589 -14.603 1.00 95.94 272 THR A O 1
ATOM 2204 N N . GLU A 1 273 ? 3.077 3.937 -13.330 1.00 97.31 273 GLU A N 1
ATOM 2205 C CA . GLU A 1 273 ? 2.950 5.201 -12.607 1.00 97.31 273 GLU A CA 1
ATOM 2206 C C . GLU A 1 273 ? 4.158 5.455 -11.696 1.00 97.31 273 GLU A C 1
ATOM 2208 O O . GLU A 1 273 ? 4.641 6.587 -11.634 1.00 97.31 273 GLU A O 1
ATOM 2213 N N . LEU A 1 274 ? 4.710 4.407 -11.066 1.00 97.75 274 LEU A N 1
ATOM 2214 C CA . LEU A 1 274 ? 5.958 4.516 -10.305 1.00 97.75 274 LEU A CA 1
ATOM 2215 C C . LEU A 1 274 ? 7.143 4.801 -11.226 1.00 97.75 274 LEU A C 1
ATOM 2217 O O . LEU A 1 274 ? 7.956 5.655 -10.895 1.00 97.75 274 LEU A O 1
ATOM 2221 N N . LEU A 1 275 ? 7.212 4.167 -12.402 1.00 96.38 275 LEU A N 1
ATOM 2222 C CA . LEU A 1 275 ? 8.268 4.454 -13.382 1.00 96.38 275 LEU A CA 1
ATOM 2223 C C . LEU A 1 275 ? 8.279 5.911 -13.826 1.00 96.38 275 LEU A C 1
ATOM 2225 O O . LEU A 1 275 ? 9.320 6.567 -13.796 1.00 96.38 275 LEU A O 1
ATOM 2229 N N . ARG A 1 276 ? 7.106 6.441 -14.172 1.00 95.94 276 ARG A N 1
ATOM 2230 C CA . ARG A 1 276 ? 6.963 7.855 -14.527 1.00 95.94 276 ARG A CA 1
ATOM 2231 C C . ARG A 1 276 ? 7.348 8.765 -13.367 1.00 95.94 276 ARG A C 1
ATOM 2233 O O . ARG A 1 276 ? 7.955 9.807 -13.593 1.00 95.94 276 ARG A O 1
ATOM 2240 N N . MET A 1 277 ? 7.001 8.398 -12.131 1.00 97.88 277 MET A N 1
ATOM 2241 C CA . MET A 1 277 ? 7.389 9.174 -10.954 1.00 97.88 277 MET A CA 1
ATOM 2242 C C . MET A 1 277 ? 8.904 9.144 -10.719 1.00 97.88 277 MET A C 1
ATOM 2244 O O . MET A 1 277 ? 9.480 10.193 -10.453 1.00 97.88 277 MET A O 1
ATOM 2248 N N . ILE A 1 278 ? 9.556 7.990 -10.892 1.00 96.94 278 ILE A N 1
ATOM 2249 C CA . ILE A 1 278 ? 11.019 7.854 -10.815 1.00 96.94 278 ILE A CA 1
ATOM 2250 C C . ILE A 1 278 ? 11.694 8.806 -11.806 1.00 96.94 278 ILE A C 1
ATOM 2252 O O . ILE A 1 278 ? 12.561 9.580 -11.406 1.00 96.94 278 ILE A O 1
ATOM 2256 N N . VAL A 1 279 ? 11.252 8.822 -13.069 1.00 95.06 279 VAL A N 1
ATOM 2257 C CA . VAL A 1 279 ? 11.774 9.754 -14.084 1.00 95.06 279 VAL A CA 1
ATOM 2258 C C . VAL A 1 279 ? 11.542 11.211 -13.679 1.00 95.06 279 VAL A C 1
ATOM 2260 O O . VAL A 1 279 ? 12.472 12.007 -13.730 1.00 95.06 279 VAL A O 1
ATOM 2263 N N . LYS A 1 280 ? 10.341 11.565 -13.199 1.00 96.00 280 LYS A N 1
ATOM 2264 C CA . LYS A 1 280 ? 10.033 12.929 -12.719 1.00 96.00 280 LYS A CA 1
ATOM 2265 C C . LYS A 1 280 ? 10.875 13.365 -11.514 1.00 96.00 280 LYS A C 1
ATOM 2267 O O . LYS A 1 280 ? 11.034 14.563 -11.304 1.00 96.00 280 LYS A O 1
ATOM 2272 N N . MET A 1 281 ? 11.316 12.425 -10.681 1.00 95.38 281 MET A N 1
ATOM 2273 C CA . MET A 1 281 ? 12.137 12.688 -9.493 1.00 95.38 281 MET A CA 1
ATOM 2274 C C . MET A 1 281 ? 13.638 12.685 -9.791 1.00 95.38 281 MET A C 1
ATOM 2276 O O . MET A 1 281 ? 14.413 13.083 -8.930 1.00 95.38 281 MET A O 1
ATOM 2280 N N . THR A 1 282 ? 14.046 12.239 -10.9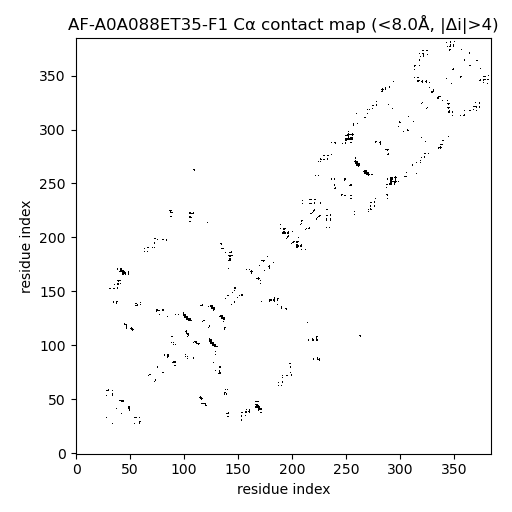79 1.00 94.81 282 THR A N 1
ATOM 2281 C CA . THR A 1 282 ? 15.455 12.143 -11.362 1.00 94.81 282 THR A CA 1
ATOM 2282 C C . THR A 1 282 ? 15.975 13.499 -11.823 1.00 94.81 282 THR A C 1
ATOM 2284 O O . THR A 1 282 ? 15.358 14.159 -12.660 1.00 94.81 282 THR A O 1
ATOM 2287 N N . SER A 1 283 ? 17.137 13.898 -11.314 1.00 94.06 283 SER A N 1
ATOM 2288 C CA . SER A 1 283 ? 17.840 15.109 -11.739 1.00 94.06 283 SER A CA 1
ATOM 2289 C C . SER A 1 283 ? 19.352 14.888 -11.773 1.00 94.06 283 SER A C 1
ATOM 2291 O O . SER A 1 283 ? 19.842 13.805 -11.456 1.00 94.06 283 SER A O 1
ATOM 2293 N N . LYS A 1 284 ? 20.108 15.922 -12.163 1.00 92.69 284 LYS A N 1
ATOM 2294 C CA . LYS A 1 284 ? 21.577 15.889 -12.106 1.00 92.69 284 LYS A CA 1
ATOM 2295 C C . LYS A 1 284 ? 22.112 15.782 -10.675 1.00 92.69 284 LYS A C 1
ATOM 2297 O O . LYS A 1 284 ? 23.216 15.296 -10.470 1.00 92.69 284 LYS A O 1
ATOM 2302 N N . GLU A 1 285 ? 21.345 16.257 -9.696 1.00 90.94 285 GLU A N 1
ATOM 2303 C CA . GLU A 1 285 ? 21.688 16.182 -8.277 1.00 90.94 285 GLU A CA 1
ATOM 2304 C C . GLU A 1 285 ? 21.362 14.816 -7.668 1.00 90.94 285 GLU A C 1
ATOM 2306 O O . GLU A 1 285 ? 22.029 14.407 -6.720 1.00 90.94 285 GLU A O 1
ATOM 2311 N N . ASP A 1 286 ? 20.349 14.113 -8.187 1.00 90.12 286 ASP A N 1
ATOM 2312 C CA . ASP A 1 286 ? 19.950 12.803 -7.677 1.00 90.12 286 ASP A CA 1
ATOM 2313 C C . ASP A 1 286 ? 19.397 11.887 -8.782 1.00 90.12 286 ASP A C 1
ATOM 2315 O O . ASP A 1 286 ? 18.253 12.015 -9.228 1.00 90.12 286 ASP A O 1
ATOM 2319 N N . SER A 1 287 ? 20.218 10.921 -9.201 1.00 92.00 287 SER A N 1
ATOM 2320 C CA . SER A 1 287 ? 19.867 9.851 -10.145 1.00 92.00 287 SER A CA 1
ATOM 2321 C C . SER A 1 287 ? 19.817 8.469 -9.485 1.00 92.00 287 SER A C 1
ATOM 2323 O O . SER A 1 287 ? 19.880 7.424 -10.144 1.00 92.00 287 SER A O 1
ATOM 2325 N N . ARG A 1 288 ? 19.690 8.418 -8.152 1.00 92.06 288 ARG A N 1
ATOM 2326 C CA . ARG A 1 288 ? 19.738 7.150 -7.410 1.00 92.06 288 ARG A CA 1
ATOM 2327 C C . ARG A 1 288 ? 18.557 6.234 -7.733 1.00 92.06 288 ARG A C 1
ATOM 2329 O O . ARG A 1 288 ? 18.745 5.025 -7.822 1.00 92.06 288 ARG A O 1
ATOM 2336 N N . LEU A 1 289 ? 17.354 6.766 -7.963 1.00 93.62 289 LEU A N 1
ATOM 2337 C CA . LEU A 1 289 ? 16.191 5.929 -8.301 1.00 93.62 289 LEU A CA 1
ATOM 2338 C C . LEU A 1 289 ? 16.343 5.237 -9.665 1.00 93.62 289 LEU A C 1
ATOM 2340 O O . LEU A 1 289 ? 16.090 4.037 -9.769 1.00 93.62 289 LEU A O 1
ATOM 2344 N N . THR A 1 290 ? 16.799 5.955 -10.696 1.00 93.31 290 THR A N 1
ATOM 2345 C CA . THR A 1 290 ? 17.094 5.368 -12.015 1.00 93.31 290 THR A CA 1
ATOM 2346 C C . THR A 1 290 ? 18.261 4.390 -11.942 1.00 93.31 290 THR A C 1
ATOM 2348 O O . THR A 1 290 ? 18.177 3.306 -12.519 1.00 93.31 290 THR A O 1
ATOM 2351 N N . SER A 1 291 ? 19.290 4.692 -11.145 1.00 90.88 291 SER A N 1
ATOM 2352 C CA . SER A 1 291 ? 20.360 3.734 -10.833 1.00 90.88 291 SER A CA 1
ATOM 2353 C C . SER A 1 291 ? 19.813 2.454 -10.191 1.00 90.88 291 SER A C 1
ATOM 2355 O O . SER A 1 291 ? 20.241 1.357 -10.536 1.00 90.88 291 SER A O 1
ATOM 2357 N N . GLY A 1 292 ? 18.816 2.564 -9.309 1.00 92.19 292 GLY A N 1
ATOM 2358 C CA . GLY A 1 292 ? 18.142 1.415 -8.701 1.00 92.19 292 GLY A CA 1
ATOM 2359 C C . GLY A 1 292 ? 17.402 0.534 -9.713 1.00 92.19 292 GLY A C 1
ATOM 2360 O O . GLY A 1 292 ? 17.432 -0.690 -9.583 1.00 92.19 292 GLY A O 1
ATOM 2361 N N . LEU A 1 293 ? 16.792 1.126 -10.749 1.00 93.56 293 LEU A N 1
ATOM 2362 C CA . LEU A 1 293 ? 16.174 0.374 -11.852 1.00 93.56 293 LEU A CA 1
ATOM 2363 C C . LEU A 1 293 ? 17.215 -0.400 -12.674 1.00 93.56 293 LEU A C 1
ATOM 2365 O O . LEU A 1 293 ? 16.986 -1.557 -13.026 1.00 93.56 293 LEU A O 1
ATOM 2369 N N . LEU A 1 294 ? 18.371 0.210 -12.945 1.00 91.62 294 LEU A N 1
ATOM 2370 C CA . LEU A 1 294 ? 19.482 -0.468 -13.612 1.00 91.62 294 LEU A CA 1
ATOM 2371 C C . LEU A 1 294 ? 20.020 -1.631 -12.764 1.00 91.62 294 LEU A C 1
ATOM 2373 O O . LEU A 1 294 ? 20.225 -2.726 -13.282 1.00 91.62 294 LEU A O 1
ATOM 2377 N N . GLN A 1 295 ? 20.223 -1.415 -11.461 1.00 90.31 295 GLN A N 1
ATOM 2378 C CA . GLN A 1 295 ? 20.722 -2.453 -10.553 1.00 90.31 295 GLN A CA 1
ATOM 2379 C C . GLN A 1 295 ? 19.769 -3.643 -10.459 1.00 90.31 295 GLN A C 1
ATOM 2381 O O . GLN A 1 295 ? 20.225 -4.784 -10.451 1.00 90.31 295 GLN A O 1
ATOM 2386 N N . PHE A 1 296 ? 18.458 -3.392 -10.459 1.00 91.75 296 PHE A N 1
ATOM 2387 C CA . PHE A 1 296 ? 17.453 -4.450 -10.550 1.00 91.75 296 PHE A CA 1
ATOM 2388 C C . PHE A 1 296 ? 17.635 -5.309 -11.807 1.00 91.75 296 PHE A C 1
ATOM 2390 O O . PHE A 1 296 ? 17.567 -6.529 -11.732 1.00 91.75 296 PHE A O 1
ATOM 2397 N N . ILE A 1 297 ? 17.903 -4.688 -12.959 1.00 89.75 297 ILE A N 1
ATOM 2398 C CA . ILE A 1 297 ? 18.137 -5.405 -14.216 1.00 89.75 297 ILE A CA 1
ATOM 2399 C C . ILE A 1 297 ? 19.444 -6.207 -14.192 1.00 89.75 297 ILE A C 1
ATOM 2401 O O . ILE A 1 297 ? 19.447 -7.370 -14.588 1.00 89.75 297 ILE A O 1
ATOM 2405 N N . ILE A 1 298 ? 20.545 -5.608 -13.730 1.00 86.00 298 ILE A N 1
ATOM 2406 C CA . ILE A 1 298 ? 21.870 -6.254 -13.699 1.00 86.00 298 ILE A CA 1
ATOM 2407 C C . ILE A 1 298 ? 21.852 -7.525 -12.845 1.00 86.00 298 ILE A C 1
ATOM 2409 O O . ILE A 1 298 ? 22.543 -8.495 -13.150 1.00 86.00 298 ILE A O 1
ATOM 2413 N N . LYS A 1 299 ? 21.061 -7.527 -11.774 1.00 83.50 299 LYS A N 1
ATOM 2414 C CA . LYS A 1 299 ? 20.996 -8.645 -10.836 1.00 83.50 299 LYS A CA 1
ATOM 2415 C C . LYS A 1 299 ? 20.094 -9.786 -11.291 1.00 83.50 299 LYS A C 1
ATOM 2417 O O . LYS A 1 299 ? 20.166 -10.858 -10.680 1.00 83.50 299 LYS A O 1
ATOM 2422 N N . GLN A 1 300 ? 19.324 -9.604 -12.372 1.00 80.69 300 GLN A N 1
ATOM 2423 C CA . GLN A 1 300 ? 18.399 -10.615 -12.879 1.00 80.69 300 GLN A CA 1
ATOM 2424 C C . GLN A 1 300 ? 19.111 -11.950 -13.111 1.00 80.69 300 GLN A C 1
ATOM 2426 O O . GLN A 1 300 ? 19.871 -12.108 -14.065 1.00 80.69 300 GLN A O 1
ATOM 2431 N N . GLY A 1 301 ? 18.842 -12.925 -12.233 1.00 62.78 301 GLY A N 1
ATOM 2432 C CA . GLY A 1 301 ? 19.459 -14.258 -12.260 1.00 62.78 301 GLY A CA 1
ATOM 2433 C C . GLY A 1 301 ? 20.449 -14.579 -11.130 1.00 62.78 301 GLY A C 1
ATOM 2434 O O . GLY A 1 301 ? 20.955 -15.701 -11.094 1.00 62.78 301 GLY A O 1
ATOM 2435 N N . HIS A 1 302 ? 20.691 -13.669 -10.179 1.00 63.69 302 HIS A N 1
ATOM 2436 C CA . HIS A 1 302 ? 21.619 -13.877 -9.057 1.00 63.69 302 HIS A CA 1
ATOM 2437 C C . HIS A 1 302 ? 20.943 -13.735 -7.680 1.00 63.69 302 HIS A C 1
ATOM 2439 O O . HIS A 1 302 ? 21.067 -12.709 -7.018 1.00 63.69 302 HIS A O 1
ATOM 2445 N N . GLY A 1 303 ? 20.263 -14.792 -7.212 1.00 59.41 303 GLY A N 1
ATOM 2446 C CA . GLY A 1 303 ? 19.757 -14.869 -5.828 1.00 59.41 303 GLY A CA 1
ATOM 2447 C C . GLY A 1 303 ? 18.638 -13.876 -5.488 1.00 59.41 303 GLY A C 1
ATOM 2448 O O . GLY A 1 303 ? 18.468 -13.510 -4.327 1.00 59.41 303 GLY A O 1
ATOM 2449 N N . GLU A 1 304 ? 17.898 -13.419 -6.495 1.00 66.38 304 GLU A N 1
ATOM 2450 C CA . GLU A 1 304 ? 16.878 -12.384 -6.346 1.00 66.38 304 GLU A CA 1
ATOM 2451 C C . GLU A 1 304 ? 15.542 -12.888 -5.796 1.00 66.38 304 GLU A C 1
ATOM 2453 O O . GLU A 1 304 ? 15.171 -14.055 -5.940 1.00 66.38 304 GLU A O 1
ATOM 2458 N N . LYS A 1 305 ? 14.765 -11.947 -5.246 1.00 69.56 305 LYS A N 1
ATOM 2459 C CA . LYS A 1 305 ? 13.394 -12.170 -4.770 1.00 69.56 305 LYS A CA 1
ATOM 2460 C C . LYS A 1 305 ? 12.423 -12.522 -5.905 1.00 69.56 305 LYS A C 1
ATOM 2462 O O . LYS A 1 305 ? 11.461 -13.255 -5.679 1.00 69.56 305 LYS A O 1
ATOM 2467 N N . LEU A 1 306 ? 12.662 -12.004 -7.111 1.00 81.75 306 LEU A N 1
ATOM 2468 C CA . LEU A 1 306 ? 11.834 -12.225 -8.293 1.00 81.75 306 LEU A CA 1
ATOM 2469 C C . LEU A 1 306 ? 12.689 -12.760 -9.440 1.00 81.75 306 LEU A C 1
ATOM 2471 O O . LEU A 1 306 ? 13.536 -12.056 -9.962 1.00 81.75 306 LEU A O 1
ATOM 2475 N N . THR A 1 307 ? 12.417 -13.985 -9.888 1.00 85.25 307 THR A N 1
ATOM 2476 C CA . THR A 1 307 ? 13.017 -14.516 -11.120 1.00 85.25 307 THR A CA 1
ATOM 2477 C C . THR A 1 307 ? 12.071 -14.300 -12.301 1.00 85.25 307 THR A C 1
ATOM 2479 O O . THR A 1 307 ? 10.902 -14.708 -12.259 1.00 85.25 307 THR A O 1
ATOM 2482 N N . LEU A 1 308 ? 12.575 -13.665 -13.361 1.00 90.50 308 LEU A N 1
ATOM 2483 C CA . LEU A 1 308 ? 11.842 -13.421 -14.603 1.00 90.50 308 LEU A CA 1
ATOM 2484 C C . LEU A 1 308 ? 12.126 -14.517 -15.638 1.00 90.50 308 LEU A C 1
ATOM 2486 O O . LEU A 1 308 ? 13.276 -14.876 -15.894 1.00 90.50 308 LEU A O 1
ATOM 2490 N N . SER A 1 309 ? 11.078 -15.022 -16.293 1.00 91.88 309 SER A N 1
ATOM 2491 C CA . SER A 1 309 ? 11.244 -15.812 -17.521 1.00 91.88 309 SER A CA 1
ATOM 2492 C C . SER A 1 309 ? 11.815 -14.951 -18.655 1.00 91.88 309 SER A C 1
ATOM 2494 O O . SER A 1 309 ? 11.766 -13.725 -18.600 1.00 91.88 309 SER A O 1
ATOM 2496 N N . SER A 1 310 ? 12.303 -15.556 -19.742 1.00 91.75 310 SER A N 1
ATOM 2497 C CA . SER A 1 310 ? 12.867 -14.786 -20.866 1.00 91.75 310 SER A CA 1
ATOM 2498 C C . SER A 1 310 ? 11.880 -13.775 -21.466 1.00 91.75 310 SER A C 1
ATOM 2500 O O . SER A 1 310 ? 12.271 -12.659 -21.800 1.00 91.75 310 SER A O 1
ATOM 2502 N N . ASN A 1 311 ? 10.597 -14.135 -21.582 1.00 95.12 311 ASN A N 1
ATOM 2503 C CA . ASN A 1 311 ? 9.571 -13.226 -22.103 1.00 95.12 311 ASN A CA 1
ATOM 2504 C C . ASN A 1 311 ? 9.215 -12.121 -21.105 1.00 95.12 311 ASN A C 1
ATOM 2506 O O . ASN A 1 311 ? 9.052 -10.976 -21.519 1.00 95.12 311 ASN A O 1
ATOM 2510 N N . GLU A 1 312 ? 9.139 -12.447 -19.814 1.00 95.38 312 GLU A N 1
ATOM 2511 C CA . GLU A 1 312 ? 8.925 -11.454 -18.757 1.00 95.38 312 GLU A CA 1
ATOM 2512 C C . GLU A 1 312 ? 10.099 -10.487 -18.670 1.00 95.38 312 GLU A C 1
ATOM 2514 O O . GLU A 1 312 ? 9.884 -9.289 -18.602 1.00 95.38 312 GLU A O 1
ATOM 2519 N N . ARG A 1 313 ? 11.336 -10.977 -18.790 1.00 94.56 313 ARG A N 1
ATOM 2520 C CA . ARG A 1 313 ? 12.533 -10.138 -18.865 1.00 94.56 313 ARG A CA 1
ATOM 2521 C C . ARG A 1 313 ? 12.429 -9.156 -20.031 1.00 94.56 313 ARG A C 1
ATOM 2523 O O . ARG A 1 313 ? 12.589 -7.961 -19.828 1.00 94.56 313 ARG A O 1
ATOM 2530 N N . ARG A 1 314 ? 12.100 -9.627 -21.240 1.00 96.56 314 ARG A N 1
ATOM 2531 C CA . ARG A 1 314 ? 11.915 -8.752 -22.416 1.00 96.56 314 ARG A CA 1
ATOM 2532 C C . ARG A 1 314 ? 10.803 -7.719 -22.209 1.00 96.56 314 ARG A C 1
ATOM 2534 O O . ARG A 1 314 ? 10.959 -6.581 -22.634 1.00 96.56 314 ARG A O 1
ATOM 2541 N N . GLU A 1 315 ? 9.696 -8.110 -21.580 1.00 97.31 315 GLU A N 1
ATOM 2542 C CA . GLU A 1 315 ? 8.607 -7.195 -21.221 1.00 97.31 315 GLU A CA 1
ATOM 2543 C C . GLU A 1 315 ? 9.069 -6.155 -20.192 1.00 97.31 315 GLU A C 1
ATOM 2545 O O . GLU A 1 315 ? 8.875 -4.963 -20.402 1.00 97.31 315 GLU A O 1
ATOM 2550 N N . THR A 1 316 ? 9.778 -6.566 -19.144 1.00 97.00 316 THR A N 1
ATOM 2551 C CA . THR A 1 316 ? 10.361 -5.660 -18.152 1.00 97.00 316 THR A CA 1
ATOM 2552 C C . THR A 1 316 ? 11.298 -4.644 -18.797 1.00 97.00 316 THR A C 1
ATOM 2554 O O . THR A 1 316 ? 11.098 -3.447 -18.609 1.00 97.00 316 THR A O 1
ATOM 2557 N N . TYR A 1 317 ? 12.256 -5.083 -19.619 1.00 97.19 317 TYR A N 1
ATOM 2558 C CA . TYR A 1 317 ? 13.117 -4.164 -20.369 1.00 97.19 317 TYR A CA 1
ATOM 2559 C C . TYR A 1 317 ? 12.301 -3.208 -21.244 1.00 97.19 317 TYR A C 1
ATOM 2561 O O . TYR A 1 317 ? 12.587 -2.020 -21.250 1.00 97.19 317 TYR A O 1
ATOM 2569 N N . ALA A 1 318 ? 11.255 -3.680 -21.932 1.00 98.00 318 ALA A N 1
ATOM 2570 C CA . ALA A 1 318 ? 10.411 -2.826 -22.768 1.00 98.00 318 ALA A CA 1
ATOM 2571 C C . ALA A 1 318 ? 9.814 -1.639 -21.991 1.00 98.00 318 ALA A C 1
ATOM 2573 O O . ALA A 1 318 ? 9.896 -0.496 -22.443 1.00 98.00 318 ALA A O 1
ATOM 2574 N N . TYR A 1 319 ? 9.241 -1.898 -20.814 1.00 98.12 319 TYR A N 1
ATOM 2575 C CA . TYR A 1 31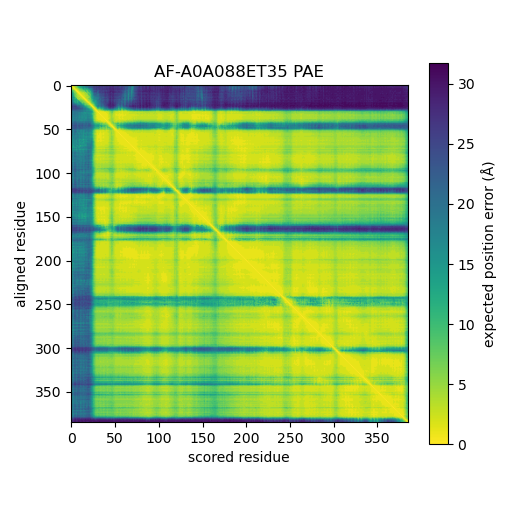9 ? 8.643 -0.849 -19.986 1.00 98.12 319 TYR A CA 1
ATOM 2576 C C . TYR A 1 319 ? 9.685 0.030 -19.291 1.00 98.12 319 TYR A C 1
ATOM 2578 O O . TYR A 1 319 ? 9.504 1.246 -19.255 1.00 98.12 319 TYR A O 1
ATOM 2586 N N . LEU A 1 320 ? 10.766 -0.555 -18.762 1.00 97.06 320 LEU A N 1
ATOM 2587 C CA . LEU A 1 320 ? 11.834 0.219 -18.125 1.00 97.06 320 LEU A CA 1
ATOM 2588 C C . LEU A 1 320 ? 12.512 1.146 -19.135 1.00 97.06 320 LEU A C 1
ATOM 2590 O O . LEU A 1 320 ? 12.603 2.344 -18.885 1.00 97.06 320 LEU A O 1
ATOM 2594 N N . SER A 1 321 ? 12.902 0.622 -20.298 1.00 96.62 321 SER A N 1
ATOM 2595 C CA . SER A 1 321 ? 13.510 1.392 -21.382 1.00 96.62 321 SER A CA 1
ATOM 2596 C C . SER A 1 321 ? 12.623 2.537 -21.851 1.00 96.62 321 SER A C 1
ATOM 2598 O O . SER A 1 321 ? 13.128 3.636 -22.055 1.00 96.62 321 SER A O 1
ATOM 2600 N N . ASN A 1 322 ? 11.306 2.327 -21.983 1.00 97.06 322 ASN A N 1
ATOM 2601 C CA . ASN A 1 322 ? 10.396 3.380 -22.447 1.00 97.06 322 ASN A CA 1
ATOM 2602 C C . ASN A 1 322 ? 10.493 4.673 -21.621 1.00 97.06 322 ASN A C 1
ATOM 2604 O O . ASN A 1 322 ? 10.300 5.754 -22.170 1.00 97.06 322 ASN A O 1
ATOM 2608 N N . GLU A 1 323 ? 10.789 4.561 -20.326 1.00 95.50 323 GLU A N 1
ATOM 2609 C CA . GLU A 1 323 ? 10.925 5.703 -19.421 1.00 95.50 323 GLU A CA 1
ATOM 2610 C C . GLU A 1 323 ? 12.408 6.057 -19.178 1.00 95.50 323 GLU A C 1
ATOM 2612 O O . GLU A 1 323 ? 12.806 7.202 -19.390 1.00 95.50 323 GLU A O 1
ATOM 2617 N N . TYR A 1 324 ? 13.246 5.081 -18.803 1.00 94.75 324 TYR A N 1
ATOM 2618 C CA . TYR A 1 324 ? 14.670 5.280 -18.497 1.00 94.75 324 TYR A CA 1
ATOM 2619 C C . TYR A 1 324 ? 15.483 5.677 -19.735 1.00 94.75 324 TYR A C 1
ATOM 2621 O O . TYR A 1 324 ? 16.166 6.697 -19.708 1.00 94.75 324 TYR A O 1
ATOM 2629 N N . ASP A 1 325 ? 15.402 4.912 -20.830 1.00 95.81 325 ASP A N 1
ATOM 2630 C CA . ASP A 1 325 ? 16.218 5.181 -22.025 1.00 95.81 325 ASP A CA 1
ATOM 2631 C C . ASP A 1 325 ? 15.731 6.449 -22.733 1.00 95.81 325 ASP A C 1
ATOM 2633 O O . ASP A 1 325 ? 16.519 7.191 -23.311 1.00 95.81 325 ASP A O 1
ATOM 2637 N N . ASN A 1 326 ? 14.433 6.752 -22.642 1.00 95.62 326 ASN A N 1
ATOM 2638 C CA . ASN A 1 326 ? 13.911 8.034 -23.104 1.00 95.62 326 ASN A CA 1
ATOM 2639 C C . ASN A 1 326 ? 14.539 9.209 -22.332 1.00 95.62 326 ASN A C 1
ATOM 2641 O O . ASN A 1 326 ? 14.965 10.182 -22.955 1.00 95.62 326 ASN A O 1
ATOM 2645 N N . LEU A 1 327 ? 14.646 9.115 -20.999 1.00 95.44 327 LEU A N 1
ATOM 2646 C CA . LEU A 1 327 ? 15.332 10.129 -20.189 1.00 95.44 327 LEU A CA 1
ATOM 2647 C C . LEU A 1 327 ? 16.832 10.198 -20.518 1.00 95.44 327 LEU A C 1
ATOM 2649 O O . LEU A 1 327 ? 17.367 11.297 -20.639 1.00 95.44 327 LEU A O 1
ATOM 2653 N N . TYR A 1 328 ? 17.491 9.054 -20.720 1.00 94.38 328 TYR A N 1
ATOM 2654 C CA . TYR A 1 328 ? 18.891 8.975 -21.149 1.00 94.38 328 TYR A CA 1
ATOM 2655 C C . TYR A 1 328 ? 19.121 9.729 -22.471 1.00 94.38 328 TYR A C 1
ATOM 2657 O O . TYR A 1 328 ? 19.954 10.629 -22.549 1.00 94.38 328 TYR A O 1
ATOM 2665 N N . ILE A 1 329 ? 18.314 9.444 -23.497 1.00 93.81 329 ILE A N 1
ATOM 2666 C CA . ILE A 1 329 ? 18.419 10.086 -24.816 1.00 93.81 329 ILE A CA 1
ATOM 2667 C C . ILE A 1 329 ? 18.154 11.595 -24.717 1.00 93.81 329 ILE A C 1
ATOM 2669 O O . ILE A 1 329 ? 18.792 12.394 -25.406 1.00 93.81 329 ILE A O 1
ATOM 2673 N N . GLN A 1 330 ? 17.204 12.013 -23.876 1.00 93.44 330 GLN A N 1
ATOM 2674 C CA . GLN A 1 330 ? 16.962 13.434 -23.615 1.00 93.44 330 GLN A CA 1
ATOM 2675 C C . GLN A 1 330 ? 18.153 14.086 -22.911 1.00 93.44 330 GLN A C 1
ATOM 2677 O O . GLN A 1 330 ? 18.536 15.190 -23.293 1.00 93.44 330 GLN A O 1
ATOM 2682 N N . ASN A 1 331 ? 18.766 13.401 -21.942 1.00 93.88 331 ASN A N 1
ATOM 2683 C CA . ASN A 1 331 ? 19.960 13.866 -21.247 1.00 93.88 331 ASN A CA 1
ATOM 2684 C C . ASN A 1 331 ? 21.121 14.118 -22.212 1.00 93.88 331 ASN A C 1
ATOM 2686 O O . ASN A 1 331 ? 21.721 15.188 -22.148 1.00 93.88 331 ASN A O 1
ATOM 2690 N N . GLU A 1 332 ? 21.376 13.202 -23.149 1.00 90.88 332 GLU A N 1
ATOM 2691 C CA . GLU A 1 332 ? 22.409 13.390 -24.174 1.00 90.88 332 GLU A CA 1
ATOM 2692 C C . GLU A 1 332 ? 22.093 14.541 -25.132 1.00 90.88 332 GLU A C 1
ATOM 2694 O O . GLU A 1 332 ? 22.942 15.391 -25.396 1.00 90.88 332 GLU A O 1
ATOM 2699 N N . LYS A 1 333 ? 20.860 14.595 -25.652 1.00 91.44 333 LYS A N 1
ATOM 2700 C CA . LYS A 1 333 ? 20.468 15.598 -26.656 1.00 91.44 333 LYS A CA 1
ATOM 2701 C C . LYS A 1 333 ? 20.382 17.010 -26.088 1.00 91.44 333 LYS A C 1
ATOM 2703 O O . LYS A 1 333 ? 20.620 17.970 -26.816 1.00 91.44 333 LYS A O 1
ATOM 2708 N N . GLN A 1 334 ? 19.963 17.140 -24.832 1.00 93.62 334 GLN A N 1
ATOM 2709 C CA . GLN A 1 334 ? 19.654 18.427 -24.205 1.00 93.62 334 GLN A CA 1
ATOM 2710 C C . GLN A 1 334 ? 20.712 18.859 -23.184 1.00 93.62 334 GLN A C 1
ATOM 2712 O O . GLN A 1 334 ? 20.658 19.991 -22.712 1.00 93.62 334 GLN A O 1
ATOM 2717 N N . GLY A 1 335 ? 21.666 17.989 -22.838 1.00 89.75 335 GLY A N 1
ATOM 2718 C CA . GLY A 1 335 ? 22.701 18.284 -21.850 1.00 89.75 335 GLY A CA 1
ATOM 2719 C C . GLY A 1 335 ? 22.139 18.468 -20.440 1.00 89.75 335 GLY A C 1
ATOM 2720 O O . GLY A 1 335 ? 22.524 19.413 -19.753 1.00 89.75 335 GLY A O 1
ATOM 2721 N N . LEU A 1 336 ? 21.222 17.592 -20.001 1.00 89.38 336 LEU A N 1
ATOM 2722 C CA . LEU A 1 336 ? 20.587 17.711 -18.674 1.00 89.38 336 LEU A CA 1
ATOM 2723 C C . LEU A 1 336 ? 21.587 17.503 -17.517 1.00 89.38 336 LEU A C 1
ATOM 2725 O O . LEU A 1 336 ? 21.312 17.905 -16.387 1.00 89.38 336 LEU A O 1
ATOM 2729 N N . GLY A 1 337 ? 22.757 16.919 -17.800 1.00 89.69 337 GLY A N 1
ATOM 2730 C CA . GLY A 1 337 ? 23.841 16.716 -16.838 1.00 89.69 337 GLY A CA 1
ATOM 2731 C C . GLY A 1 337 ? 23.575 15.596 -15.833 1.00 89.69 337 GLY A C 1
ATOM 2732 O O . GLY A 1 337 ? 24.223 15.558 -14.793 1.00 89.69 337 GLY A O 1
ATOM 2733 N N . ILE A 1 338 ? 22.614 14.716 -16.116 1.00 90.56 338 ILE A N 1
ATOM 2734 C CA . ILE A 1 338 ? 22.300 13.540 -15.303 1.00 90.56 338 ILE A CA 1
ATOM 2735 C C . ILE A 1 338 ? 23.380 12.484 -15.540 1.00 90.56 338 ILE A C 1
ATOM 2737 O O . ILE A 1 338 ? 23.695 12.170 -16.691 1.00 90.56 338 ILE A O 1
ATOM 2741 N N . ASP A 1 339 ? 23.920 11.933 -14.455 1.00 87.81 339 ASP A N 1
ATOM 2742 C CA . ASP A 1 339 ? 24.865 10.821 -14.520 1.00 87.81 339 ASP A CA 1
ATOM 2743 C C . ASP A 1 339 ? 24.120 9.503 -14.765 1.00 87.81 339 ASP A C 1
ATOM 2745 O O . ASP A 1 339 ? 23.219 9.126 -14.004 1.00 87.81 339 ASP A O 1
ATOM 2749 N N . PHE A 1 340 ? 24.493 8.828 -15.848 1.00 86.81 340 PHE A N 1
ATOM 2750 C CA . PHE A 1 340 ? 23.910 7.577 -16.311 1.00 86.81 340 PHE A CA 1
ATOM 2751 C C . PHE A 1 340 ? 25.005 6.540 -16.535 1.00 86.81 340 PHE A C 1
ATOM 2753 O O . PHE A 1 340 ? 26.133 6.858 -16.905 1.00 86.81 340 PHE A O 1
ATOM 2760 N N . TYR A 1 341 ? 24.640 5.268 -16.386 1.00 81.75 341 TYR A N 1
ATOM 2761 C CA . TYR A 1 341 ? 25.505 4.176 -16.813 1.00 81.75 341 TYR A CA 1
ATOM 2762 C C . TYR A 1 341 ? 25.749 4.240 -18.331 1.00 81.75 341 TYR A C 1
ATOM 2764 O O . TYR A 1 341 ? 24.803 4.520 -19.072 1.00 81.75 341 TYR A O 1
ATOM 2772 N N . PRO A 1 342 ? 26.981 3.970 -18.804 1.00 74.50 342 PRO A N 1
ATOM 2773 C CA . PRO A 1 342 ? 27.266 3.925 -20.230 1.00 74.50 342 PRO A CA 1
ATOM 2774 C C . PRO A 1 342 ? 26.496 2.754 -20.847 1.00 74.50 342 PRO A C 1
ATOM 2776 O O . PRO A 1 342 ? 26.726 1.609 -20.459 1.00 74.50 342 PRO A O 1
ATOM 2779 N N . ASN A 1 343 ? 25.625 3.056 -21.814 1.00 82.00 343 ASN A N 1
ATOM 2780 C CA . ASN A 1 343 ? 24.636 2.198 -22.488 1.00 82.00 343 ASN A CA 1
ATOM 2781 C C . ASN A 1 343 ? 23.202 2.286 -21.940 1.00 82.00 343 ASN A C 1
ATOM 2783 O O . ASN A 1 343 ? 22.935 2.244 -20.737 1.00 82.00 343 ASN A O 1
ATOM 2787 N N . THR A 1 344 ? 22.260 2.285 -22.883 1.00 91.44 344 THR A N 1
ATOM 2788 C CA . THR A 1 344 ? 20.824 2.134 -22.623 1.00 91.44 344 THR A CA 1
ATOM 2789 C C . THR A 1 344 ? 20.461 0.717 -22.167 1.00 91.44 344 THR A C 1
ATOM 2791 O O . THR A 1 344 ? 21.090 -0.271 -22.561 1.00 91.44 344 THR A O 1
ATOM 2794 N N . LEU A 1 345 ? 19.384 0.583 -21.386 1.00 94.25 345 LEU A N 1
ATOM 2795 C CA . LEU A 1 345 ? 18.843 -0.720 -20.986 1.00 94.25 345 LEU A CA 1
ATOM 2796 C C . LEU A 1 345 ? 18.465 -1.554 -22.218 1.00 94.25 345 LEU A C 1
ATOM 2798 O O . LEU A 1 345 ? 18.699 -2.763 -22.255 1.00 94.25 345 LEU A O 1
ATOM 2802 N N . MET A 1 346 ? 17.916 -0.920 -23.257 1.00 96.06 346 MET A N 1
ATOM 2803 C CA . MET A 1 346 ? 17.566 -1.619 -24.490 1.00 96.06 346 MET A CA 1
ATOM 2804 C C . MET A 1 346 ? 18.804 -2.147 -25.224 1.00 96.06 346 MET A C 1
ATOM 2806 O O . MET A 1 346 ? 18.765 -3.273 -25.719 1.00 96.06 346 MET A O 1
ATOM 2810 N N . ALA A 1 347 ? 19.908 -1.393 -25.263 1.00 93.81 347 ALA A N 1
ATOM 2811 C CA . ALA A 1 347 ? 21.166 -1.872 -25.840 1.00 93.81 347 ALA A CA 1
ATOM 2812 C C . ALA A 1 347 ? 21.668 -3.127 -25.111 1.00 93.81 347 ALA A C 1
ATOM 2814 O O . ALA A 1 347 ? 21.988 -4.125 -25.759 1.00 93.81 347 ALA A O 1
ATOM 2815 N N . MET A 1 348 ? 21.623 -3.129 -23.772 1.00 92.06 348 MET A N 1
ATOM 2816 C CA . MET A 1 348 ? 21.968 -4.308 -22.967 1.00 92.06 348 MET A CA 1
ATOM 2817 C C . MET A 1 348 ? 21.101 -5.524 -23.333 1.00 92.06 348 MET A C 1
ATOM 2819 O O . MET A 1 348 ? 21.620 -6.626 -23.513 1.00 92.06 348 MET A O 1
ATOM 2823 N N . LEU A 1 349 ? 19.781 -5.347 -23.484 1.00 93.81 349 LEU A N 1
ATOM 2824 C CA . LEU A 1 349 ? 18.895 -6.444 -23.887 1.00 93.81 349 LEU A CA 1
ATOM 2825 C C . LEU A 1 349 ? 19.255 -6.984 -25.275 1.00 93.81 349 LEU A C 1
ATOM 2827 O O . LEU A 1 349 ? 19.342 -8.199 -25.450 1.00 93.81 349 LEU A O 1
ATOM 2831 N N . LEU A 1 350 ? 19.426 -6.102 -26.262 1.00 94.31 350 LEU A N 1
ATOM 2832 C CA . LEU A 1 350 ? 19.669 -6.499 -27.650 1.00 94.31 350 LEU A CA 1
ATOM 2833 C C . LEU A 1 350 ? 21.020 -7.203 -27.825 1.00 94.31 350 LEU A C 1
ATOM 2835 O O . LEU A 1 350 ? 21.103 -8.145 -28.613 1.00 94.31 350 LEU A O 1
ATOM 2839 N N . ALA A 1 351 ? 22.037 -6.808 -27.055 1.00 90.69 351 ALA A N 1
ATOM 2840 C CA . ALA A 1 351 ? 23.338 -7.469 -27.045 1.00 90.69 351 ALA A CA 1
ATOM 2841 C C . ALA A 1 351 ? 23.263 -8.911 -26.502 1.00 90.69 351 ALA A C 1
ATOM 2843 O O . ALA A 1 351 ? 23.907 -9.816 -27.033 1.00 90.69 351 ALA A O 1
ATOM 2844 N N . HIS A 1 352 ? 22.450 -9.155 -25.467 1.00 89.25 352 HIS A N 1
ATOM 2845 C CA . HIS A 1 352 ? 22.393 -10.459 -24.791 1.00 89.25 352 HIS A CA 1
ATOM 2846 C C . HIS A 1 352 ? 21.265 -11.387 -25.269 1.00 89.25 352 HIS A C 1
ATOM 2848 O O . HIS A 1 352 ? 21.316 -12.595 -25.027 1.00 89.25 352 HIS A O 1
ATOM 2854 N N . ASP A 1 353 ? 20.235 -10.864 -25.935 1.00 92.56 353 ASP A N 1
ATOM 2855 C CA . ASP A 1 353 ? 19.057 -11.627 -26.343 1.00 92.56 353 ASP A CA 1
ATOM 2856 C C . ASP A 1 353 ? 18.714 -11.386 -27.819 1.00 92.56 353 ASP A C 1
ATOM 2858 O O . ASP A 1 353 ? 17.898 -10.534 -28.173 1.00 92.56 353 ASP A O 1
ATOM 2862 N N . LYS A 1 354 ? 19.279 -12.226 -28.697 1.00 90.62 354 LYS A N 1
ATOM 2863 C CA . LYS A 1 354 ? 19.052 -12.178 -30.157 1.00 90.62 354 LYS A CA 1
ATOM 2864 C C . LYS A 1 354 ? 17.572 -12.287 -30.559 1.00 90.62 354 LYS A C 1
ATOM 2866 O O . LYS A 1 354 ? 17.200 -11.880 -31.656 1.00 90.62 354 LYS A O 1
ATOM 2871 N N . GLY A 1 355 ? 16.717 -12.843 -29.694 1.00 94.81 355 GLY A N 1
ATOM 2872 C CA . GLY A 1 355 ? 15.276 -12.962 -29.932 1.00 94.81 355 GLY A CA 1
ATOM 2873 C C . GLY A 1 355 ? 14.460 -11.751 -29.470 1.00 94.81 355 GLY A C 1
ATOM 2874 O O . GLY A 1 355 ? 13.262 -11.687 -29.759 1.00 94.81 355 GLY A O 1
ATOM 2875 N N . ALA A 1 356 ? 15.071 -10.798 -28.760 1.00 96.31 356 ALA A N 1
ATOM 2876 C CA . ALA A 1 356 ? 14.369 -9.670 -28.162 1.00 96.31 356 ALA A CA 1
ATOM 2877 C C . ALA A 1 356 ? 13.711 -8.765 -29.208 1.00 96.31 356 ALA A C 1
ATOM 2879 O O . ALA A 1 356 ? 12.519 -8.492 -29.092 1.00 96.31 356 ALA A O 1
ATOM 2880 N N . GLU A 1 357 ? 14.423 -8.355 -30.264 1.00 96.12 357 GLU A N 1
ATOM 2881 C CA . GLU A 1 357 ? 13.854 -7.455 -31.282 1.00 96.12 357 GLU A CA 1
ATOM 2882 C C . GLU A 1 357 ? 12.606 -8.063 -31.947 1.00 96.12 357 GLU A C 1
ATOM 2884 O O . GLU A 1 357 ? 11.580 -7.393 -32.098 1.00 96.12 357 GLU A O 1
ATOM 2889 N N . VAL A 1 358 ? 12.668 -9.350 -32.308 1.00 97.25 358 VAL A N 1
ATOM 2890 C CA . VAL A 1 358 ? 11.539 -10.079 -32.909 1.00 97.25 358 VAL A CA 1
ATOM 2891 C C . VAL A 1 358 ? 10.364 -10.150 -31.936 1.00 97.25 358 VAL A C 1
ATOM 2893 O O . VAL A 1 358 ? 9.223 -9.893 -32.323 1.00 97.25 358 VAL A O 1
ATOM 2896 N N . TYR A 1 359 ? 10.635 -10.444 -30.664 1.00 97.81 359 TYR A N 1
ATOM 2897 C CA . TYR A 1 359 ? 9.612 -10.487 -29.625 1.00 97.81 359 TYR A CA 1
ATOM 2898 C C . TYR A 1 359 ? 8.924 -9.127 -29.443 1.00 97.81 359 TYR A C 1
ATOM 2900 O O . TYR A 1 359 ? 7.695 -9.061 -29.513 1.00 97.81 359 TYR A O 1
ATOM 2908 N N . LEU A 1 360 ? 9.689 -8.042 -29.294 1.00 98.06 360 LEU A N 1
ATOM 2909 C CA . LEU A 1 360 ? 9.152 -6.686 -29.131 1.00 98.06 360 LEU A CA 1
ATOM 2910 C C . LEU A 1 360 ? 8.266 -6.287 -30.321 1.00 98.06 360 LEU A C 1
ATOM 2912 O O . LEU A 1 360 ? 7.155 -5.793 -30.122 1.00 98.06 360 LEU A O 1
ATOM 2916 N N . LYS A 1 361 ? 8.698 -6.588 -31.555 1.00 97.44 361 LYS A N 1
ATOM 2917 C CA . LYS A 1 361 ? 7.891 -6.379 -32.770 1.00 97.44 361 LYS A CA 1
ATOM 2918 C C . LYS A 1 361 ? 6.600 -7.194 -32.756 1.00 97.44 361 LYS A C 1
ATOM 2920 O O . LYS A 1 361 ? 5.539 -6.650 -33.043 1.00 97.44 361 LYS A O 1
ATOM 2925 N N . SER A 1 362 ? 6.668 -8.473 -32.377 1.00 97.88 362 SER A N 1
ATOM 2926 C CA . SER A 1 362 ? 5.490 -9.353 -32.308 1.00 97.88 362 SER A CA 1
ATOM 2927 C C . SER A 1 362 ? 4.441 -8.883 -31.293 1.00 97.88 362 SER A C 1
ATOM 2929 O O . SER A 1 362 ? 3.257 -9.173 -31.441 1.00 97.88 362 SER A O 1
ATOM 2931 N N . LYS A 1 363 ? 4.867 -8.126 -30.275 1.00 98.12 363 LYS A N 1
ATOM 2932 C CA . LYS A 1 363 ? 4.001 -7.496 -29.270 1.00 98.12 363 LYS A CA 1
ATOM 2933 C C . LYS A 1 363 ? 3.565 -6.084 -29.653 1.00 98.12 363 LYS A C 1
ATOM 2935 O O . LYS A 1 363 ? 2.994 -5.391 -28.817 1.00 98.12 363 LYS A O 1
ATOM 2940 N N . ASN A 1 364 ? 3.843 -5.646 -30.885 1.00 97.50 364 ASN A N 1
ATOM 2941 C CA . ASN A 1 364 ? 3.629 -4.273 -31.342 1.00 97.50 364 ASN A CA 1
ATOM 2942 C C . ASN A 1 364 ? 4.204 -3.241 -30.352 1.00 97.50 364 ASN A C 1
ATOM 2944 O O . ASN A 1 364 ? 3.545 -2.264 -29.997 1.00 97.50 364 ASN A O 1
ATOM 2948 N N . TYR A 1 365 ? 5.406 -3.518 -29.832 1.00 97.62 365 TYR A N 1
ATOM 2949 C CA . TYR A 1 365 ? 6.090 -2.687 -28.837 1.00 97.62 365 TYR A CA 1
ATOM 2950 C C . TYR A 1 365 ? 5.226 -2.371 -27.601 1.00 97.62 365 TYR A C 1
ATOM 2952 O O . TYR A 1 365 ? 5.373 -1.316 -26.993 1.00 97.62 365 TYR A O 1
ATOM 2960 N N . PHE A 1 366 ? 4.287 -3.260 -27.255 1.00 96.94 366 PHE A N 1
ATOM 2961 C CA . PHE A 1 366 ? 3.329 -3.099 -26.155 1.00 96.94 366 PHE A CA 1
ATOM 2962 C C . PHE A 1 366 ? 2.476 -1.813 -26.224 1.00 96.94 366 PHE A C 1
ATOM 2964 O O . PHE A 1 366 ? 1.846 -1.440 -25.239 1.00 96.94 366 PHE A O 1
ATOM 2971 N N . GLY A 1 367 ? 2.440 -1.127 -27.375 1.00 96.69 367 GLY A N 1
ATOM 2972 C CA . GLY A 1 367 ? 1.807 0.189 -27.510 1.00 96.69 367 GLY A CA 1
ATOM 2973 C C . GLY A 1 367 ? 2.532 1.324 -26.771 1.00 96.69 367 GLY A C 1
ATOM 2974 O O . GLY A 1 367 ? 1.938 2.378 -26.555 1.00 96.69 367 GLY A O 1
ATOM 2975 N N . LEU A 1 368 ? 3.790 1.122 -26.367 1.00 97.19 368 LEU A N 1
ATOM 2976 C CA . LEU A 1 368 ? 4.600 2.115 -25.663 1.00 97.19 368 LEU A CA 1
ATOM 2977 C C . LEU A 1 368 ? 5.139 3.171 -26.639 1.00 97.19 368 LEU A C 1
ATOM 2979 O O . LEU A 1 368 ? 5.703 2.835 -27.681 1.00 97.19 368 LEU A O 1
ATOM 2983 N N . SER A 1 369 ? 4.959 4.451 -26.299 1.00 94.12 369 SER A N 1
ATOM 2984 C CA . SER A 1 369 ? 5.149 5.584 -27.217 1.00 94.12 369 SER A CA 1
ATOM 2985 C C . SER A 1 369 ? 6.579 5.742 -27.726 1.00 94.12 369 SER A C 1
ATOM 2987 O O . SER A 1 369 ? 6.768 6.069 -28.894 1.00 94.12 369 SER A O 1
ATOM 2989 N N . HIS A 1 370 ? 7.579 5.499 -26.879 1.00 95.19 370 HIS A N 1
ATOM 2990 C CA . HIS A 1 370 ? 8.985 5.759 -27.205 1.00 95.19 370 HIS A CA 1
ATOM 2991 C C . HIS A 1 370 ? 9.735 4.495 -27.628 1.00 95.19 370 HIS A C 1
ATOM 2993 O O . HIS A 1 370 ? 10.821 4.567 -28.201 1.00 95.19 370 HIS A O 1
ATOM 2999 N N . LEU A 1 371 ? 9.164 3.314 -27.381 1.00 97.19 371 LEU A N 1
ATOM 3000 C CA . LEU A 1 371 ? 9.914 2.063 -27.434 1.00 97.19 371 LEU A CA 1
ATOM 3001 C C . LEU A 1 371 ? 10.465 1.730 -28.829 1.00 97.19 371 LEU A C 1
ATOM 3003 O O . LEU A 1 371 ? 11.575 1.218 -28.947 1.00 97.19 371 LEU A O 1
ATOM 3007 N N . LYS A 1 372 ? 9.728 2.038 -29.902 1.00 96.94 372 LYS A N 1
ATOM 3008 C CA . LYS A 1 372 ? 10.205 1.800 -31.275 1.00 96.94 372 LYS A CA 1
ATOM 3009 C C . LYS A 1 372 ? 11.428 2.662 -31.618 1.00 96.94 372 LYS A C 1
ATOM 3011 O O . LYS A 1 372 ? 12.358 2.182 -32.271 1.00 96.94 372 LYS A O 1
ATOM 3016 N N . GLU A 1 373 ? 11.424 3.918 -31.179 1.00 95.94 373 GLU A N 1
ATOM 3017 C CA . GLU A 1 373 ? 12.541 4.847 -31.367 1.00 95.94 373 GLU A CA 1
ATOM 3018 C C . GLU A 1 373 ? 13.744 4.415 -30.529 1.00 95.94 373 GLU A C 1
ATOM 3020 O O . GLU A 1 373 ? 14.849 4.336 -31.059 1.00 95.94 373 GLU A O 1
ATOM 3025 N N . ILE A 1 374 ? 13.516 4.019 -29.273 1.00 96.81 374 ILE A N 1
ATOM 3026 C CA . ILE A 1 374 ? 14.555 3.498 -28.375 1.00 96.81 374 ILE A CA 1
ATOM 3027 C C . ILE A 1 374 ? 15.224 2.247 -28.951 1.00 96.81 374 ILE A C 1
ATOM 3029 O O . ILE A 1 374 ? 16.446 2.170 -28.968 1.00 96.81 374 ILE A O 1
ATOM 3033 N N . VAL A 1 375 ? 14.460 1.285 -29.483 1.00 96.38 375 VAL A N 1
ATOM 3034 C CA . VAL A 1 375 ? 15.035 0.091 -30.134 1.00 96.38 375 VAL A CA 1
ATOM 3035 C C . VAL A 1 375 ? 15.910 0.479 -31.328 1.00 96.38 375 VAL A C 1
ATOM 3037 O O . VAL A 1 375 ? 16.950 -0.130 -31.551 1.00 96.38 375 VAL A O 1
ATOM 3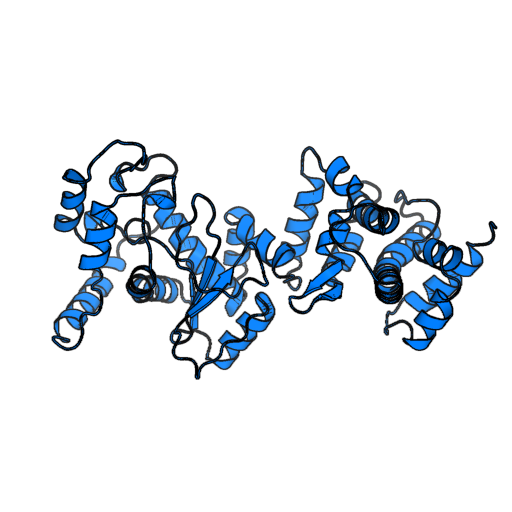040 N N . THR A 1 376 ? 15.510 1.493 -32.096 1.00 94.62 376 THR A N 1
ATOM 3041 C CA . THR A 1 376 ? 16.302 1.972 -33.240 1.00 94.62 376 THR A CA 1
ATOM 3042 C C . THR A 1 376 ? 17.587 2.655 -32.777 1.00 94.62 376 THR A C 1
ATOM 3044 O O . THR A 1 376 ? 18.651 2.379 -33.323 1.00 94.62 376 THR A O 1
ATOM 3047 N N . TYR A 1 377 ? 17.492 3.507 -31.756 1.00 94.12 377 TYR A N 1
ATOM 3048 C CA . TYR A 1 377 ? 18.631 4.184 -31.144 1.00 94.12 377 TYR A CA 1
ATOM 3049 C C . TYR A 1 377 ? 19.633 3.174 -30.564 1.00 94.12 377 TYR A C 1
ATOM 3051 O O . TYR A 1 377 ? 20.798 3.186 -30.948 1.00 94.12 377 TYR A O 1
ATOM 3059 N N . ALA A 1 378 ? 19.161 2.222 -29.754 1.00 94.00 378 ALA A N 1
ATOM 3060 C CA . ALA A 1 378 ? 19.991 1.202 -29.118 1.00 94.00 378 ALA A CA 1
ATOM 3061 C C . ALA A 1 378 ? 20.783 0.358 -30.128 1.00 94.00 378 ALA A C 1
ATOM 3063 O O . ALA A 1 378 ? 21.942 0.047 -29.885 1.00 94.00 378 ALA A O 1
ATOM 3064 N N . LYS A 1 379 ? 20.197 0.039 -31.291 1.00 91.19 379 LYS A N 1
ATOM 3065 C CA . LYS A 1 379 ? 20.890 -0.698 -32.364 1.00 91.19 379 LYS A CA 1
ATOM 3066 C C . LYS A 1 379 ? 22.070 0.064 -32.959 1.00 91.19 379 LYS A C 1
ATOM 3068 O O . LYS A 1 379 ? 23.038 -0.562 -33.381 1.00 91.19 379 LYS A O 1
ATOM 3073 N N . ASN A 1 380 ? 21.968 1.389 -33.016 1.00 85.38 380 ASN A N 1
ATOM 3074 C CA . ASN A 1 380 ? 23.042 2.246 -33.506 1.00 85.38 380 ASN A CA 1
ATOM 3075 C C . ASN A 1 380 ? 24.135 2.448 -32.445 1.00 85.38 380 ASN A C 1
ATOM 3077 O O . ASN A 1 380 ? 25.262 2.759 -32.809 1.00 85.38 380 ASN A O 1
ATOM 3081 N N . GLU A 1 381 ? 23.813 2.253 -31.163 1.00 74.62 381 GLU A N 1
ATOM 3082 C CA . GLU A 1 381 ? 24.780 2.300 -30.060 1.00 74.62 381 GLU A CA 1
ATOM 3083 C C . GLU A 1 381 ? 25.542 0.983 -29.858 1.00 74.62 381 GLU A C 1
ATOM 3085 O O . GLU A 1 381 ? 26.724 1.008 -29.528 1.00 74.62 381 GLU A O 1
ATOM 3090 N N . THR A 1 382 ? 24.910 -0.174 -30.098 1.00 59.84 382 THR A N 1
ATOM 3091 C CA . THR A 1 382 ? 25.504 -1.520 -29.930 1.00 59.84 382 THR A CA 1
ATOM 3092 C C . THR A 1 382 ? 26.598 -1.877 -30.956 1.00 59.84 382 THR A C 1
ATOM 3094 O O . THR A 1 382 ? 26.717 -3.028 -31.359 1.00 59.84 382 THR A O 1
ATOM 3097 N N . ILE A 1 383 ? 27.415 -0.919 -31.404 1.00 47.97 383 ILE A N 1
ATOM 3098 C CA . ILE A 1 383 ? 28.503 -1.150 -32.376 1.00 47.97 383 ILE A CA 1
ATOM 3099 C C . ILE A 1 383 ? 29.738 -1.826 -31.737 1.00 47.97 383 ILE A C 1
ATOM 3101 O O . ILE A 1 383 ? 30.656 -2.216 -32.452 1.00 47.97 383 ILE A O 1
ATOM 3105 N N . TYR A 1 384 ? 29.762 -2.058 -30.424 1.00 39.69 384 TYR A N 1
ATOM 3106 C CA . TYR A 1 384 ? 30.838 -2.820 -29.783 1.00 39.69 384 TYR A CA 1
ATOM 3107 C C . TYR A 1 384 ? 30.418 -4.276 -29.526 1.00 39.69 384 TYR A C 1
ATOM 3109 O O . TYR A 1 384 ? 29.850 -4.590 -28.479 1.00 39.69 384 TYR A O 1
ATOM 3117 N N . GLU A 1 385 ? 30.692 -5.141 -30.513 1.00 37.34 385 GLU A N 1
ATOM 3118 C CA . GLU A 1 385 ? 31.037 -6.555 -30.265 1.00 37.34 385 GLU A CA 1
ATOM 3119 C C . GLU A 1 385 ? 32.436 -6.662 -29.646 1.00 37.34 385 GLU A C 1
ATOM 3121 O O . GLU A 1 385 ? 33.352 -5.947 -30.124 1.00 37.34 385 GLU A O 1
#

Secondary structure (DSSP, 8-state):
----TTSHHHHHHHHHHHHTT---SS-PPPHHHHH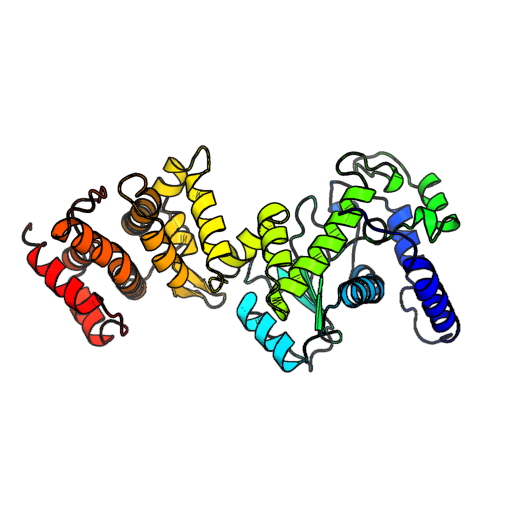HHHHHH-EESSGGGS---HHHHHHHHHHHHHHHHHTTPPPPPHHHHHHHHHHHH-PPP-SSSS--EEEEESS-TT---------TTS--EEEEETTTTEEE----GGGTS-HHHH-HHHHGGGGGPPP-SSS-EEPGGG-BTTBHHHHHHHHHHHHHHHHHHHHH--HHHHHHHHHH-HHHHHIIIIIT-----HHHHHHHHHHHHHSTTHHHHHHHTHHHHHHEEE-TTS-EEE-HHHHHHHHHH--SS--HHHHHHHHHHHTTTSS-S-PPPHHHHHHHHHHHHHHHHHHHHHHHHHT------SS-HHHHHHHH-TTHHHHHHHTGGGG-TTHHHHHHHHHHH----

pLDDT: mean 86.13, std 17.2, range [25.66, 98.75]

Mean predicted aligned error: 8.09 Å

Foldseek 3Di:
DDDDPPPVVPVVVVVVVVVVPDDDDDPQDELLNLLLQCQQQADALDQVSDDDDPSLQVNCVVVLVVLLVVVPNDADDLVLLQVLCCLQLVDGDDPVDPDQWFKRFLQASQDRDDDQTPNHPDQRIKIQGNVRRAIATRDGPLLADPCCVVPVVSNCSNVVRDADDPTHGDRLCPDVVVHSVVSNVLRSLLRNLVRCCSRVVDPVSVVVCLVPVLSSLLSRCQNRVNLPDLVSLLSNLVVCVPDPCSLVCLLQLVLVDSQWDADSVRDTDGSLSSLQSLLVPAALVDNSSLSSPVSVLVCAPPPDPDHDDPLRNLVSLLSNQLRSVVSVVCCVVVVRNHDDDPAGSLLVCVVVPVCSVVSCVVCVSVPRDCRVVSNVVSVVSNPDD

Radius of gyration: 25.95 Å; Cα contacts (8 Å, |Δi|>4): 478; chains: 1; bounding box: 67×37×74 Å